Protein AF-A0A356KVE9-F1 (afdb_monomer_lite)

Foldseek 3Di:
DKAFWPLCLLVVLCVVVVHDLVRLCVLLVHDSVQNVCLNVRHIDHLSSLCSSCVSSVHHSCSGGDDPPQLPAFDVPCLVVLVVQLVLLQLLALCCLQAPPDSPTLVLQDFFWWKDFPPDPDTDGLVPQCADPPPRFGHFAAEAEAFLQCLSSSLSVVSNVQSVDSRAAHEQEDEPQPFPLPDLELLSSCVPPDPVCSVVVLVCQQVQRYAYRYEELVLHAPVRSVSVLSSSQVSVVRGSHHYYYYYYPPQDDHRPPYTYMYTFFADPVSLVVNLCSLQVVVVHHSPPPDQDPQLVVLCSRVVLSVLVSLCVVLPVPPVPPDDQNFNLSSLVSSQLCLQQLVSYDPPPDGDDPCSVLLLLLLLQLLQVCLVVSHQFAALVVSQVVCVVPPVSLVVQCVPVQCVVGVSSVQVCCSVRRSQWQQSSDPPHTIGGSGNLNSLSSPLVNVLVDDPVVLVVVQVVCDDNCNSVSNPSSSVSNVSVD

Sequence (480 aa):
MSVLPDGERVRSLREERGWTQDGLAGRAVIDVQTLRRIERGGRVRRRSLLRVAQALGLELEALQRSEAPPPSAAPGAGRLRQALAAECAETNLLGGIFLNEDLPLRRFAVERSLEVSMGLETLDPRELLRDSRDARPGRWVVVGDAGAGKTTLLRSLALRLAAEPSAPCPVYLRLLELPPDDPRPEVLLSVVPSEERELVARLAEEGRVVFLLDGLDEVPATERAKLRSLLKVTAARWPSPLLVTSRPFGLRRPGGFELARLLPLDDGQIGEFLERWFSQRGQGPSGAELTPELLESARTPLLLVIVALLIERGAHDPYSERPHTRAQLYAQGLDVLLAGLHRPEGAPKIESDVECALDALAKAAYQLTSAQTLSIGARQLAARLRADEELWKRLSQVERWAAGPEAFLDEIAELSGVLAPHDGRGTQVRFWHRSFQELLTARELARRPHAELLAEAETLSRDGARAHWVEPYALLAGEL

Structure (mmCIF, N/CA/C/O backbone):
data_AF-A0A356KVE9-F1
#
_entry.id   AF-A0A356KVE9-F1
#
loop_
_atom_site.group_PDB
_atom_site.id
_atom_site.type_symbol
_atom_site.label_atom_id
_atom_site.label_alt_id
_atom_site.label_comp_id
_atom_site.label_asym_id
_atom_site.label_entity_id
_atom_site.label_seq_id
_atom_site.pdbx_PDB_ins_code
_atom_site.Cartn_x
_atom_site.Cartn_y
_atom_site.Cartn_z
_atom_site.occupancy
_atom_site.B_iso_or_equiv
_atom_site.auth_seq_id
_atom_site.auth_comp_id
_atom_site.auth_asym_id
_atom_site.auth_atom_id
_atom_site.pdbx_PDB_model_num
ATOM 1 N N . MET A 1 1 ? -18.565 24.971 15.344 1.00 55.09 1 MET A N 1
ATOM 2 C CA . MET A 1 1 ? -18.250 23.673 15.980 1.00 55.09 1 MET A CA 1
ATOM 3 C C . MET A 1 1 ? -19.412 23.221 16.865 1.00 55.09 1 MET A C 1
ATOM 5 O O . MET A 1 1 ? -19.872 23.991 17.714 1.00 55.09 1 MET A O 1
ATOM 9 N N . SER A 1 2 ? -19.939 22.022 16.621 1.00 70.88 2 SER A N 1
ATOM 10 C CA . SER A 1 2 ? -20.904 21.336 17.495 1.00 70.88 2 SER A CA 1
ATOM 11 C C . SER A 1 2 ? -20.184 20.589 18.621 1.00 70.88 2 SER A C 1
ATOM 13 O O . SER A 1 2 ? -19.048 20.175 18.433 1.00 70.88 2 SER A O 1
ATOM 15 N N . VAL A 1 3 ? -20.833 20.412 19.769 1.00 78.50 3 VAL A N 1
ATOM 16 C CA . VAL A 1 3 ? -20.305 19.722 20.958 1.00 78.50 3 VAL A CA 1
ATOM 17 C C . VAL A 1 3 ? -21.338 18.737 21.510 1.00 78.50 3 VAL A C 1
ATOM 19 O O . VAL A 1 3 ? -22.541 18.913 21.288 1.00 78.50 3 VAL A O 1
ATOM 22 N N . LEU A 1 4 ? -20.864 17.717 22.227 1.00 82.25 4 LEU A N 1
ATOM 23 C CA . LEU A 1 4 ? -21.682 16.734 22.940 1.00 82.25 4 LEU A CA 1
ATOM 24 C C . LEU A 1 4 ? -21.789 17.122 24.427 1.00 82.25 4 LEU A C 1
ATOM 26 O O . LEU A 1 4 ? -20.773 17.142 25.125 1.00 82.25 4 LEU A O 1
ATOM 30 N N . PRO A 1 5 ? -22.989 17.464 24.919 1.00 87.00 5 PRO A N 1
ATOM 31 C CA . PRO A 1 5 ? -23.192 17.792 26.322 1.00 87.00 5 PRO A CA 1
ATOM 32 C C . PRO A 1 5 ? -23.314 16.539 27.194 1.00 87.00 5 PRO A C 1
ATOM 34 O O . PRO A 1 5 ? -23.831 15.508 26.755 1.00 87.00 5 PRO A O 1
ATOM 37 N N . ASP A 1 6 ? -22.913 16.655 28.457 1.00 86.25 6 ASP A N 1
ATOM 38 C CA . ASP A 1 6 ? -23.297 15.711 29.503 1.00 86.25 6 ASP A CA 1
ATOM 39 C C . ASP A 1 6 ? -24.741 16.002 29.941 1.00 86.25 6 ASP A C 1
ATOM 41 O O . ASP A 1 6 ? -25.016 16.803 30.838 1.00 86.25 6 ASP A O 1
ATOM 45 N N . GLY A 1 7 ? -25.689 15.397 29.222 1.00 86.06 7 GLY A N 1
ATOM 46 C CA . GLY A 1 7 ? -27.115 15.653 29.414 1.00 86.06 7 GLY A CA 1
ATOM 47 C C . GLY A 1 7 ? -27.646 15.250 30.791 1.00 86.06 7 GLY A C 1
ATOM 48 O O . GLY A 1 7 ? -28.547 15.918 31.301 1.00 86.06 7 GLY A O 1
ATOM 49 N N . GLU A 1 8 ? -27.077 14.211 31.409 1.00 81.56 8 GLU A N 1
ATOM 50 C CA . GLU A 1 8 ? -27.442 13.800 32.768 1.00 81.56 8 GLU A CA 1
ATOM 51 C C . GLU A 1 8 ? -26.936 14.813 33.788 1.00 81.56 8 GLU A C 1
ATOM 53 O O . GLU A 1 8 ? -27.704 15.254 34.641 1.00 81.56 8 GLU A O 1
ATOM 58 N N . ARG A 1 9 ? -25.690 15.283 33.643 1.00 86.88 9 ARG A N 1
ATOM 59 C CA . ARG A 1 9 ? -25.131 16.299 34.540 1.00 86.88 9 ARG A CA 1
ATOM 60 C C . ARG A 1 9 ? -25.914 17.609 34.496 1.00 86.88 9 ARG A C 1
ATOM 62 O O . ARG A 1 9 ? -26.209 18.175 35.549 1.00 86.88 9 ARG A O 1
ATOM 69 N N . VAL A 1 10 ? -26.293 18.071 33.301 1.00 90.25 10 VAL A N 1
ATOM 70 C CA . VAL A 1 10 ? -27.136 19.269 33.125 1.00 90.25 10 VAL A CA 1
ATOM 71 C C . VAL A 1 10 ? -28.498 19.086 33.799 1.00 90.25 10 VAL A C 1
ATOM 73 O O . VAL A 1 10 ? -28.965 20.000 34.482 1.00 90.25 10 VAL A O 1
ATOM 76 N N . ARG A 1 11 ? -29.120 17.909 33.648 1.00 89.50 11 ARG A N 1
ATOM 77 C CA . ARG A 1 11 ? -30.414 17.594 34.264 1.00 89.50 11 ARG A CA 1
ATOM 78 C C . ARG A 1 11 ? -30.330 17.607 35.791 1.00 89.50 11 ARG A C 1
ATOM 80 O O . ARG A 1 11 ? -31.120 18.311 36.417 1.00 89.50 11 ARG A O 1
ATOM 87 N N . SER A 1 12 ? -29.348 16.921 36.373 1.00 88.94 12 SER A N 1
ATOM 88 C CA . SER A 1 12 ? -29.172 16.861 37.828 1.00 88.94 12 SER A CA 1
ATOM 89 C C . SER A 1 12 ? -28.930 18.246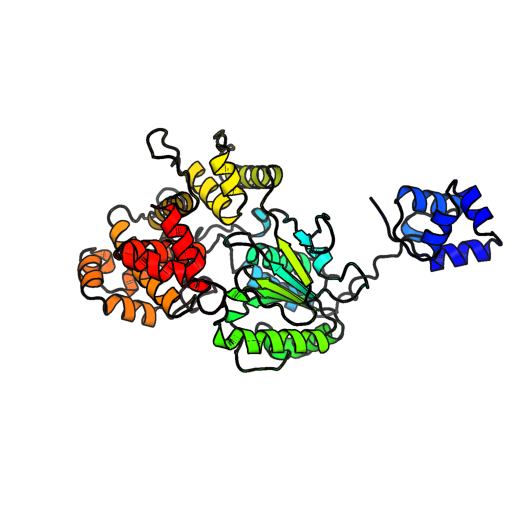 38.431 1.00 88.94 12 SER A C 1
ATOM 91 O O . SER A 1 12 ? -29.601 18.629 39.381 1.00 88.94 12 SER A O 1
ATOM 93 N N . LEU A 1 13 ? -28.056 19.059 37.828 1.00 90.88 13 LEU A N 1
ATOM 94 C CA . LEU A 1 13 ? -27.755 20.415 38.312 1.00 90.88 13 LEU A CA 1
ATOM 95 C C . LEU A 1 13 ? -28.945 21.377 38.220 1.00 90.88 13 LEU A C 1
ATOM 97 O O . LEU A 1 13 ? -29.051 22.315 39.019 1.00 90.88 13 LEU A O 1
ATOM 101 N N . ARG A 1 14 ? -29.816 21.176 37.226 1.00 94.50 14 ARG A N 1
ATOM 102 C CA . ARG A 1 14 ? -31.072 21.914 37.086 1.00 94.50 14 ARG A CA 1
ATOM 103 C C . ARG A 1 14 ? -32.049 21.526 38.198 1.00 94.50 14 ARG A C 1
ATOM 105 O O . ARG A 1 14 ? -32.673 22.405 38.791 1.00 94.50 14 ARG A O 1
ATOM 112 N N . GLU A 1 15 ? -32.180 20.231 38.464 1.00 91.19 15 GLU A N 1
ATOM 113 C CA . GLU A 1 15 ? -33.098 19.676 39.464 1.00 91.19 15 GLU A CA 1
ATOM 114 C C . GLU A 1 15 ? -32.658 20.008 40.894 1.00 91.19 15 GLU A C 1
ATOM 116 O O . GLU A 1 15 ? -33.487 20.447 41.686 1.00 91.19 15 GLU A O 1
ATOM 121 N N . GLU A 1 16 ? -31.356 19.955 41.189 1.00 90.69 16 GLU A N 1
ATOM 122 C CA . GLU A 1 16 ? -30.760 20.412 42.457 1.00 90.69 16 GLU A CA 1
ATOM 123 C C . GLU A 1 16 ? -31.068 21.889 42.757 1.00 90.69 16 GLU A C 1
ATOM 125 O O . GLU A 1 16 ? -31.222 22.279 43.912 1.00 90.69 16 GLU A O 1
ATOM 130 N N . ARG A 1 17 ? -31.192 22.722 41.715 1.00 90.75 17 ARG A N 1
ATOM 131 C CA . ARG A 1 17 ? -31.551 24.147 41.831 1.00 90.75 17 ARG A CA 1
ATOM 132 C C . ARG A 1 17 ? -33.065 24.399 41.799 1.00 90.75 17 ARG A C 1
ATOM 134 O O . ARG A 1 17 ? -33.484 25.555 41.846 1.00 90.75 17 ARG A O 1
ATOM 141 N N . GLY A 1 18 ? -33.886 23.352 41.688 1.00 90.12 18 GLY A N 1
ATOM 142 C CA . GLY A 1 18 ? -35.346 23.454 41.612 1.00 90.12 18 GLY A CA 1
ATOM 143 C C . GLY A 1 18 ? -35.860 24.131 40.336 1.00 90.12 18 GLY A C 1
ATOM 144 O O . GLY A 1 18 ? -36.938 24.724 40.337 1.00 90.12 18 GLY A O 1
ATOM 145 N N . TRP A 1 19 ? -35.089 24.114 39.245 1.00 94.62 19 TRP A N 1
ATOM 146 C CA . TRP A 1 19 ? -35.456 24.797 38.002 1.00 94.62 19 TRP A CA 1
ATOM 147 C C . TRP A 1 19 ? -36.216 23.870 37.044 1.00 94.62 19 TRP A C 1
ATOM 149 O O . TRP A 1 19 ? -35.856 22.710 36.837 1.00 94.62 19 TRP A O 1
ATOM 159 N N . THR A 1 20 ? -37.253 24.394 36.390 1.00 93.81 20 THR A N 1
ATOM 160 C CA . THR A 1 20 ? -37.911 23.710 35.264 1.00 93.81 20 THR A CA 1
ATOM 161 C C . THR A 1 20 ? -37.055 23.812 33.999 1.00 93.81 20 THR A C 1
ATOM 163 O O . THR A 1 20 ? -36.161 24.660 33.915 1.00 93.81 20 THR A O 1
ATOM 166 N N . GLN A 1 21 ? -37.315 22.968 32.992 1.00 91.31 21 GLN A N 1
ATOM 167 C CA . GLN A 1 21 ? -36.630 23.069 31.694 1.00 91.31 21 GLN A CA 1
ATOM 168 C C . GLN A 1 21 ? -36.814 24.465 31.076 1.00 91.31 21 GLN A C 1
ATOM 170 O O . GLN A 1 21 ? -35.835 25.103 30.702 1.00 91.31 21 GLN A O 1
ATOM 175 N N . ASP A 1 22 ? -38.036 24.998 31.061 1.00 89.38 22 ASP A N 1
ATOM 176 C CA . ASP A 1 22 ? -38.297 26.375 30.621 1.00 89.38 22 ASP A CA 1
ATOM 177 C C . ASP A 1 22 ? -37.536 27.411 31.465 1.00 89.38 22 ASP A C 1
ATOM 179 O O . ASP A 1 22 ? -36.996 28.383 30.939 1.00 89.38 22 ASP A O 1
ATOM 183 N N . GLY A 1 23 ? -37.406 27.167 32.772 1.00 89.94 23 GLY A N 1
ATOM 184 C CA . GLY A 1 23 ? -36.669 28.028 33.691 1.00 89.94 23 GLY A CA 1
ATOM 185 C C . GLY A 1 23 ? -35.164 28.098 33.414 1.00 89.94 23 GLY A C 1
ATOM 186 O O . GLY A 1 23 ? -34.584 29.182 33.499 1.00 89.94 23 GLY A O 1
ATOM 187 N N . LEU A 1 24 ? -34.512 26.979 33.088 1.00 92.88 24 LEU A N 1
ATOM 188 C CA . LEU A 1 24 ? -33.094 26.977 32.705 1.00 92.88 24 LEU A CA 1
ATOM 189 C C . LEU A 1 24 ? -32.903 27.503 31.274 1.00 92.88 24 LEU A C 1
ATOM 191 O O . LEU A 1 24 ? -31.971 28.266 31.028 1.00 92.88 24 LEU A O 1
ATOM 195 N N . ALA A 1 25 ? -33.803 27.162 30.349 1.00 93.56 25 ALA A N 1
ATOM 196 C CA . ALA A 1 25 ? -33.759 27.646 28.970 1.00 93.56 25 ALA A CA 1
ATOM 197 C C . ALA A 1 25 ? -33.873 29.180 28.903 1.00 93.56 25 ALA A C 1
ATOM 199 O O . ALA A 1 25 ? -33.077 29.827 28.221 1.00 93.56 25 ALA A O 1
ATOM 200 N N . GLY A 1 26 ? -34.782 29.765 29.694 1.00 88.81 26 GLY A N 1
ATOM 201 C CA . GLY A 1 26 ? -34.932 31.214 29.830 1.00 88.81 26 GLY A CA 1
ATOM 202 C C . GLY A 1 26 ? -33.682 31.897 30.393 1.00 88.81 26 GLY A C 1
ATOM 203 O O . GLY A 1 26 ? -33.220 32.885 29.827 1.00 88.81 26 GLY A O 1
ATOM 204 N N . ARG A 1 27 ? -33.072 31.338 31.450 1.00 92.06 27 ARG A N 1
ATOM 205 C CA . ARG A 1 27 ? -31.826 31.865 32.050 1.00 92.06 27 ARG A CA 1
ATOM 206 C C . ARG A 1 27 ? -30.627 31.779 31.106 1.00 92.06 27 ARG A C 1
ATOM 208 O O . ARG A 1 27 ? -29.792 32.674 31.092 1.00 92.06 27 ARG A O 1
ATOM 215 N N . ALA A 1 28 ? -30.556 30.719 30.306 1.00 91.00 28 ALA A N 1
ATOM 216 C CA . ALA A 1 28 ? -29.509 30.519 29.311 1.00 91.00 28 ALA A CA 1
ATOM 217 C C . ALA A 1 28 ? -29.797 31.229 27.974 1.00 91.00 28 ALA A C 1
ATOM 219 O O . ALA A 1 28 ? -28.973 31.165 27.064 1.00 91.00 28 ALA A O 1
ATOM 220 N N . VAL A 1 29 ? -30.941 31.905 27.812 1.00 93.06 29 VAL A N 1
ATOM 221 C CA . VAL A 1 29 ? -31.344 32.557 26.551 1.00 93.06 29 VAL A CA 1
ATOM 222 C C . VAL A 1 29 ? -31.207 31.588 25.363 1.00 93.06 29 VAL A C 1
ATOM 224 O O . VAL A 1 29 ? -30.533 31.850 24.355 1.00 93.06 29 VAL A O 1
ATOM 227 N N . ILE A 1 30 ? -31.798 30.405 25.528 1.00 92.25 30 ILE A N 1
ATOM 228 C CA . ILE A 1 30 ? -31.912 29.372 24.498 1.00 92.25 30 ILE A CA 1
ATOM 229 C C . ILE A 1 30 ? -33.349 28.863 24.426 1.00 92.25 30 ILE A C 1
ATOM 231 O O . ILE A 1 30 ? -34.116 28.965 25.376 1.00 92.25 30 ILE A O 1
ATOM 235 N N . ASP A 1 31 ? -33.697 28.279 23.287 1.00 90.00 31 ASP A N 1
ATOM 236 C CA . ASP A 1 31 ? -34.986 27.625 23.109 1.00 90.00 31 ASP A CA 1
ATOM 237 C C . ASP A 1 31 ? -35.102 26.343 23.966 1.00 90.00 31 ASP A C 1
ATOM 239 O O . ASP A 1 31 ? -34.132 25.591 24.125 1.00 90.00 31 ASP A O 1
ATOM 243 N N . VAL A 1 32 ? -36.300 26.056 24.492 1.00 90.50 32 VAL A N 1
ATOM 244 C CA . VAL A 1 32 ? -36.523 24.907 25.388 1.00 90.50 32 VAL A CA 1
ATOM 245 C C . VAL A 1 32 ? -36.313 23.562 24.683 1.00 90.50 32 VAL A C 1
ATOM 247 O O . VAL A 1 32 ? -35.869 22.601 25.313 1.00 90.50 32 VAL A O 1
ATOM 250 N N . GLN A 1 33 ? -36.530 23.469 23.363 1.00 81.88 33 GLN A N 1
ATOM 251 C CA . GLN A 1 33 ? -36.205 22.257 22.597 1.00 81.88 33 GLN A CA 1
ATOM 252 C C . GLN A 1 33 ? -34.693 22.062 22.490 1.00 81.88 33 GLN A C 1
ATOM 254 O O . GLN A 1 33 ? -34.215 20.925 22.487 1.00 81.88 33 GLN A O 1
ATOM 259 N N . THR A 1 34 ? -33.930 23.159 22.456 1.00 82.56 34 THR A N 1
ATOM 260 C CA . THR A 1 34 ? -32.466 23.109 22.538 1.00 82.56 34 THR A CA 1
ATOM 261 C C . THR A 1 34 ? -32.031 22.573 23.898 1.00 82.56 34 THR A C 1
ATOM 263 O O . THR A 1 34 ? -31.197 21.672 23.934 1.00 82.56 34 THR A O 1
ATOM 266 N N . LEU A 1 35 ? -32.641 23.017 25.003 1.00 92.88 35 LEU A N 1
ATOM 267 C CA . LEU A 1 35 ? -32.343 22.462 26.327 1.00 92.88 35 LEU A CA 1
ATOM 268 C C . LEU A 1 35 ? -32.744 20.982 26.446 1.00 92.88 35 LEU A C 1
ATOM 270 O O . LEU A 1 35 ? -31.953 20.169 26.914 1.00 92.88 35 LEU A O 1
ATOM 274 N N . ARG A 1 36 ? -33.917 20.586 25.942 1.00 90.00 36 ARG A N 1
ATOM 275 C CA . ARG A 1 36 ? -34.331 19.170 25.892 1.00 90.00 36 ARG A CA 1
ATOM 276 C C . ARG A 1 36 ? -33.386 18.309 25.065 1.00 90.00 36 ARG A C 1
ATOM 278 O O . ARG A 1 36 ? -33.273 17.112 25.313 1.00 90.00 36 ARG A O 1
ATOM 285 N N . ARG A 1 37 ? -32.764 18.873 24.028 1.00 80.25 37 ARG A N 1
ATOM 286 C CA . ARG A 1 37 ? -31.734 18.192 23.233 1.00 80.25 37 ARG A CA 1
ATOM 287 C C . ARG A 1 37 ? -30.436 18.056 24.032 1.00 80.25 37 ARG A C 1
ATOM 289 O O . ARG A 1 37 ? -29.846 16.982 24.000 1.00 80.25 37 ARG A O 1
ATOM 296 N N . ILE A 1 38 ? -30.052 19.089 24.786 1.00 89.44 38 ILE A N 1
ATOM 297 C CA . ILE A 1 38 ? -28.897 19.072 25.698 1.00 89.44 38 ILE A CA 1
ATOM 298 C C . ILE A 1 38 ? -29.072 17.998 26.777 1.00 89.44 38 ILE A C 1
ATOM 300 O O . ILE A 1 38 ? -28.216 17.133 26.904 1.00 89.44 38 ILE A O 1
ATOM 304 N N . GLU A 1 39 ? -30.207 17.972 27.480 1.00 89.94 39 GLU A N 1
ATOM 305 C CA . GLU A 1 39 ? -30.491 16.986 28.541 1.00 89.94 39 GLU A CA 1
ATOM 306 C C . GLU A 1 39 ? -30.664 15.547 28.035 1.00 89.94 39 GLU A C 1
ATOM 308 O O . GLU A 1 39 ? -30.692 14.609 28.830 1.00 89.94 39 GLU A O 1
ATOM 313 N N . ARG A 1 40 ? -30.807 15.355 26.719 1.00 81.25 40 ARG A N 1
ATOM 314 C CA . ARG A 1 40 ? -30.789 14.042 26.055 1.00 81.25 40 ARG A CA 1
ATOM 315 C C . ARG A 1 40 ? -29.402 13.658 25.527 1.00 81.25 40 ARG A C 1
ATOM 317 O O . ARG A 1 40 ? -29.272 12.613 24.901 1.00 81.25 40 ARG A O 1
ATOM 324 N N . GLY A 1 41 ? -28.382 14.496 25.734 1.00 80.31 41 GLY A N 1
ATOM 325 C CA . GLY A 1 41 ? -27.022 14.263 25.241 1.00 80.31 41 GLY A CA 1
ATOM 326 C C . GLY A 1 41 ? -26.858 14.458 23.729 1.00 80.31 41 GLY A C 1
ATOM 327 O O . GLY A 1 41 ? -25.886 13.984 23.150 1.00 80.31 41 GLY A O 1
ATOM 328 N N . GLY A 1 42 ? -27.802 15.127 23.060 1.00 75.19 42 GLY A N 1
ATOM 329 C CA . GLY A 1 42 ? -27.734 15.373 21.618 1.00 75.19 42 GLY A CA 1
ATOM 330 C C . GLY A 1 42 ? -26.717 16.459 21.254 1.00 75.19 42 GLY A C 1
ATOM 331 O O . GLY A 1 42 ? -26.527 17.416 22.006 1.00 75.19 42 GLY A O 1
ATOM 332 N N . ARG A 1 43 ? -26.099 16.356 20.065 1.00 78.50 43 ARG A N 1
ATOM 333 C CA . ARG A 1 43 ? -25.165 17.376 19.552 1.00 78.50 43 ARG A CA 1
ATOM 334 C C . ARG A 1 43 ? -25.835 18.753 19.490 1.00 78.50 43 ARG A C 1
ATOM 336 O O . ARG A 1 43 ? -26.924 18.915 18.932 1.00 78.50 43 ARG A O 1
ATOM 343 N N . VAL A 1 44 ? -25.153 19.765 20.022 1.00 85.94 44 VAL A N 1
ATOM 344 C CA . VAL A 1 44 ? -25.590 21.170 19.987 1.00 85.94 44 VAL A CA 1
ATOM 345 C C . VAL A 1 44 ? -24.449 22.095 19.591 1.00 85.94 44 VAL A C 1
ATOM 347 O O . VAL A 1 44 ? -23.281 21.726 19.635 1.00 85.94 44 VAL A O 1
ATOM 350 N N . ARG A 1 45 ? -24.759 23.332 19.193 1.00 83.94 45 ARG A N 1
ATOM 351 C CA . ARG A 1 45 ? -23.722 24.339 18.927 1.00 83.94 45 ARG A CA 1
ATOM 352 C C . ARG A 1 45 ? -22.969 24.649 20.227 1.00 83.94 45 ARG A C 1
ATOM 354 O O . ARG A 1 45 ? -23.614 24.873 21.248 1.00 83.94 45 ARG A O 1
ATOM 361 N N . ARG A 1 46 ? -21.631 24.757 20.182 1.00 84.12 46 ARG A N 1
ATOM 362 C CA . ARG A 1 46 ? -20.789 25.101 21.354 1.00 84.12 46 ARG A CA 1
ATOM 363 C C . ARG A 1 46 ? -21.309 26.320 22.121 1.00 84.12 46 ARG A C 1
ATOM 365 O O . ARG A 1 46 ? -21.386 26.301 23.342 1.00 84.12 46 ARG A O 1
ATOM 372 N N . ARG A 1 47 ? -21.758 27.343 21.388 1.00 85.31 47 ARG A N 1
ATOM 373 C CA . ARG A 1 47 ? -22.347 28.570 21.945 1.00 85.31 47 ARG A CA 1
ATOM 374 C C . ARG A 1 47 ? -23.611 28.317 22.776 1.00 85.31 47 ARG A C 1
ATOM 376 O O . ARG A 1 47 ? -23.830 29.016 23.755 1.00 85.31 47 ARG A O 1
ATOM 383 N N . SER A 1 48 ? -24.435 27.340 22.398 1.00 86.50 48 SER A N 1
ATOM 384 C CA . SER A 1 48 ? -25.651 26.981 23.137 1.00 86.50 48 SER A CA 1
ATOM 385 C C . SER A 1 48 ? -25.317 26.292 24.459 1.00 86.50 48 SER A C 1
ATOM 387 O O . SER A 1 48 ? -25.929 26.614 25.468 1.00 86.50 48 SER A O 1
ATOM 389 N N . LEU A 1 49 ? -24.319 25.402 24.471 1.00 91.06 49 LEU A N 1
ATOM 390 C CA . LEU A 1 49 ? -23.872 24.741 25.701 1.00 91.06 49 LEU A CA 1
ATOM 391 C C . LEU A 1 49 ? -23.148 25.710 26.646 1.00 91.06 49 LEU A C 1
ATOM 393 O O . LEU A 1 49 ? -23.390 25.679 27.846 1.00 91.06 49 LEU A O 1
ATOM 397 N N . LEU A 1 50 ? -22.345 26.632 26.103 1.00 89.19 50 LEU A N 1
ATOM 398 C CA . LEU A 1 50 ? -21.671 27.677 26.881 1.00 89.19 50 LEU A CA 1
ATOM 399 C C . LEU A 1 50 ? -22.664 28.559 27.642 1.00 89.19 50 LEU A C 1
ATOM 401 O O . LEU A 1 50 ? -22.445 28.878 28.803 1.00 89.19 50 LEU A O 1
ATOM 405 N N . ARG A 1 51 ? -23.787 28.915 27.013 1.00 90.88 51 ARG A N 1
ATOM 406 C CA . ARG A 1 51 ? -24.845 29.684 27.678 1.00 90.88 51 ARG A CA 1
ATOM 407 C C . ARG A 1 51 ? -25.505 28.918 28.823 1.00 90.88 51 ARG A C 1
ATOM 409 O O . ARG A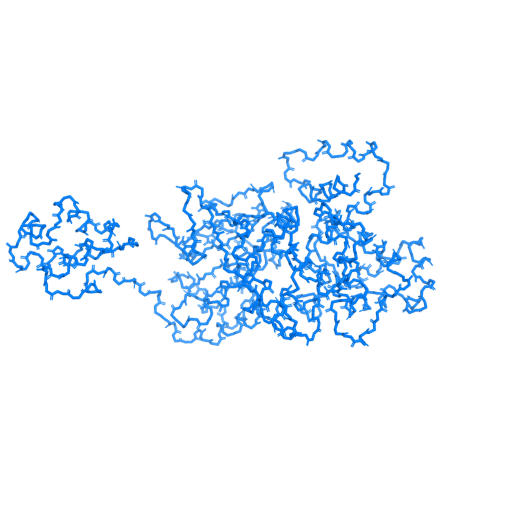 1 51 ? -25.837 29.515 29.841 1.00 90.88 51 ARG A O 1
ATOM 416 N N . VAL A 1 52 ? -25.682 27.605 28.670 1.00 92.62 52 VAL A N 1
ATOM 417 C CA . VAL A 1 52 ? -26.196 26.745 29.748 1.00 92.62 52 VAL A CA 1
ATOM 418 C C . VAL A 1 52 ? -25.179 26.634 30.886 1.00 92.62 52 VAL A C 1
ATOM 420 O O . VAL A 1 52 ? -25.573 26.724 32.044 1.00 92.62 52 VAL A O 1
ATOM 423 N N . ALA A 1 53 ? -23.885 26.529 30.572 1.00 91.81 53 ALA A N 1
ATOM 424 C CA . ALA A 1 53 ? -22.803 26.547 31.559 1.00 91.81 53 ALA A CA 1
ATOM 425 C C . ALA A 1 53 ? -22.781 27.850 32.364 1.00 91.81 53 ALA A C 1
ATOM 427 O O . ALA A 1 53 ? -22.859 27.817 33.590 1.00 91.81 53 ALA A O 1
ATOM 428 N N . GLN A 1 54 ? -22.839 28.993 31.677 1.00 91.12 54 GLN A N 1
ATOM 429 C CA . GLN A 1 54 ? -22.932 30.312 32.304 1.00 91.12 54 GLN A CA 1
ATOM 430 C C . GLN A 1 54 ? -24.173 30.447 33.197 1.00 91.12 54 GLN A C 1
ATOM 432 O O . GLN A 1 54 ? -24.064 30.916 34.326 1.00 91.12 54 GLN A O 1
ATOM 437 N N . ALA A 1 55 ? -25.341 29.985 32.737 1.00 91.06 55 ALA A N 1
ATOM 438 C CA . ALA A 1 55 ? -26.573 30.021 33.528 1.00 91.06 55 ALA A CA 1
ATOM 439 C C . ALA A 1 55 ? -26.517 29.134 34.786 1.00 91.06 55 ALA A C 1
ATOM 441 O O . ALA A 1 55 ? -27.205 29.415 35.767 1.00 91.06 55 ALA A O 1
ATOM 442 N N . LEU A 1 56 ? -25.707 28.073 34.767 1.00 89.75 56 LEU A N 1
ATOM 443 C CA . LEU A 1 56 ? -25.483 27.177 35.904 1.00 89.75 56 LEU A CA 1
ATOM 444 C C . LEU A 1 56 ? -24.299 27.607 36.789 1.00 89.75 56 LEU A C 1
ATOM 446 O O . LEU A 1 56 ? -24.103 27.008 37.850 1.00 89.75 56 LEU A O 1
ATOM 450 N N . GLY A 1 57 ? -23.555 28.648 36.398 1.00 87.75 57 GLY A N 1
ATOM 451 C CA . GLY A 1 57 ? -22.363 29.123 37.104 1.00 87.75 57 GLY A CA 1
ATOM 452 C C . GLY A 1 57 ? -21.176 28.166 36.985 1.00 87.75 57 GLY A C 1
ATOM 453 O O . GLY A 1 57 ? -20.442 27.982 37.951 1.00 87.75 57 GLY A O 1
ATOM 454 N N . LEU A 1 58 ? -21.035 27.504 35.837 1.00 90.50 58 LEU A N 1
ATOM 455 C CA . LEU A 1 58 ? -20.000 26.511 35.566 1.00 90.50 58 LEU A CA 1
ATOM 456 C C . LEU A 1 58 ? -19.191 26.889 34.327 1.00 90.50 58 LEU A C 1
ATOM 458 O O . LEU A 1 58 ? -19.698 27.534 33.407 1.00 90.50 58 LEU A O 1
ATOM 462 N N . GLU A 1 59 ? -17.953 26.409 34.286 1.00 85.06 59 GLU A N 1
ATOM 463 C CA . GLU A 1 59 ? -17.148 26.393 33.067 1.00 85.06 59 GLU A CA 1
ATOM 464 C C . GLU A 1 59 ? -17.727 25.401 32.046 1.00 85.06 59 GLU A C 1
ATOM 466 O O . GLU A 1 59 ? -18.400 24.425 32.401 1.00 85.06 59 GLU A O 1
ATOM 471 N N . LEU A 1 60 ? -17.487 25.653 30.756 1.00 82.62 60 LEU A N 1
ATOM 472 C CA . LEU A 1 60 ? -18.051 24.857 29.659 1.00 82.62 60 LEU A CA 1
ATOM 473 C C . LEU A 1 60 ? -17.656 23.377 29.764 1.00 82.62 60 LEU A C 1
ATOM 475 O O . LEU A 1 60 ? -18.481 22.497 29.516 1.00 82.62 60 LEU A O 1
ATOM 479 N N . GLU A 1 61 ? -16.413 23.121 30.154 1.00 80.25 61 GLU A N 1
ATOM 480 C CA . GLU A 1 61 ? -15.787 21.809 30.288 1.00 80.25 61 GLU A CA 1
ATOM 481 C C . GLU A 1 61 ? -16.521 20.930 31.311 1.00 80.25 61 GLU A C 1
ATOM 483 O O . GLU A 1 61 ? -16.565 19.714 31.158 1.00 80.25 61 GLU A O 1
ATOM 488 N N . ALA A 1 62 ? -17.167 21.533 32.316 1.00 79.00 62 ALA A N 1
ATOM 489 C CA . ALA A 1 62 ? -17.917 20.816 33.349 1.00 79.00 62 ALA A CA 1
ATOM 490 C C . ALA A 1 62 ? -19.273 20.267 32.864 1.00 79.00 62 ALA A C 1
ATOM 492 O O . ALA A 1 62 ? -19.871 19.427 33.537 1.00 79.00 62 ALA A O 1
ATOM 493 N N . LEU A 1 63 ? -19.781 20.768 31.731 1.00 82.94 63 LEU A N 1
ATOM 494 C CA . LEU A 1 63 ? -21.044 20.342 31.109 1.00 82.94 63 LEU A CA 1
ATOM 495 C C . LEU A 1 63 ? -20.849 19.699 29.737 1.00 82.94 63 LEU A C 1
ATOM 497 O O . LEU A 1 63 ? -21.809 19.227 29.119 1.00 82.94 63 LEU A O 1
ATOM 501 N N . GLN A 1 64 ? -19.621 19.698 29.232 1.00 78.81 64 GLN A N 1
ATOM 502 C CA . GLN A 1 64 ? -19.246 18.828 28.138 1.00 78.81 64 GLN A CA 1
ATOM 503 C C . GLN A 1 64 ? -19.150 17.416 28.688 1.00 78.81 64 GLN A C 1
ATOM 505 O O . GLN A 1 64 ? -18.616 17.192 29.773 1.00 78.81 64 GLN A O 1
ATOM 510 N N . ARG A 1 65 ? -19.665 16.448 27.929 1.00 68.19 65 ARG A N 1
ATOM 511 C CA . ARG A 1 65 ? -19.306 15.064 28.199 1.00 68.19 65 ARG A CA 1
ATOM 512 C C . ARG A 1 65 ? -17.796 15.026 28.032 1.00 68.19 65 ARG A C 1
ATOM 514 O O . ARG A 1 65 ? -17.319 15.246 26.918 1.00 68.19 65 ARG A O 1
ATOM 521 N N . SER A 1 66 ? -17.071 14.822 29.133 1.00 45.19 66 SER A N 1
ATOM 522 C CA . SER A 1 66 ? -15.674 14.418 29.051 1.00 45.19 66 SER A CA 1
ATOM 523 C C . SER A 1 66 ? -15.650 13.301 28.020 1.00 45.19 66 SER A C 1
ATOM 525 O O . SER A 1 66 ? -16.459 12.367 28.115 1.00 45.19 66 SER A O 1
ATOM 527 N N . GLU A 1 67 ? -14.829 13.447 26.978 1.00 43.59 67 GLU A N 1
ATOM 528 C CA . GLU A 1 67 ? -14.452 12.304 26.165 1.00 43.59 67 GLU A CA 1
ATOM 529 C C . GLU A 1 67 ? -14.141 11.206 27.170 1.00 43.59 67 GLU A C 1
ATOM 531 O O . GLU A 1 67 ? -13.217 11.361 27.966 1.00 43.59 67 GLU A O 1
ATOM 536 N N . ALA A 1 68 ? -14.968 10.155 27.236 1.00 36.62 68 ALA A N 1
ATOM 537 C CA . ALA A 1 68 ? -14.605 9.006 28.042 1.00 36.62 68 ALA A CA 1
ATOM 538 C C . ALA A 1 68 ? -13.175 8.685 27.605 1.00 36.62 68 ALA A C 1
ATOM 540 O O . ALA A 1 68 ? -12.979 8.502 26.388 1.00 36.62 68 ALA A O 1
ATOM 541 N N . PRO A 1 69 ? -12.187 8.758 28.521 1.00 37.78 69 PRO A N 1
ATOM 542 C CA . PRO A 1 69 ? -10.806 8.631 28.121 1.00 37.78 69 PRO A CA 1
ATOM 543 C C . PRO A 1 69 ? -10.716 7.340 27.313 1.00 37.78 69 PRO A C 1
ATOM 545 O O . PRO A 1 69 ? -11.369 6.353 27.690 1.00 37.78 69 PRO A O 1
ATOM 548 N N . PRO A 1 70 ? -9.988 7.319 26.181 1.00 40.97 70 PRO A N 1
ATOM 549 C CA . PRO A 1 70 ? -9.619 6.042 25.597 1.00 40.97 70 PRO A CA 1
ATOM 550 C C . PRO A 1 70 ? -9.112 5.165 26.751 1.00 40.97 70 PRO A C 1
ATOM 552 O O . PRO A 1 70 ? -8.400 5.679 27.620 1.00 40.97 70 PRO A O 1
ATOM 555 N N . PRO A 1 71 ? -9.588 3.914 26.848 1.00 42.12 71 PRO A N 1
ATOM 556 C CA . PRO A 1 71 ? -9.438 3.085 28.038 1.00 42.12 71 PRO A CA 1
ATOM 557 C C . PRO A 1 71 ? -8.010 3.200 28.593 1.00 42.12 71 PRO A C 1
ATOM 559 O O . PRO A 1 71 ? -7.035 2.879 27.904 1.00 42.12 71 PRO A O 1
ATOM 562 N N . SER A 1 72 ? -7.923 3.768 29.803 1.00 39.72 72 SER A N 1
ATOM 563 C CA . SER A 1 72 ? -6.730 4.346 30.439 1.00 39.72 72 SER A CA 1
ATOM 564 C C . SER A 1 72 ? -5.463 3.540 30.190 1.00 39.72 72 SER A C 1
ATOM 566 O O . SER A 1 72 ? -5.472 2.353 30.502 1.00 39.72 72 SER A O 1
ATOM 568 N N . ALA A 1 73 ? -4.392 4.167 29.682 1.00 41.47 73 ALA A N 1
ATOM 569 C CA . ALA A 1 73 ? -3.059 3.593 29.431 1.00 41.47 73 ALA A CA 1
ATOM 570 C C . ALA A 1 73 ? -2.755 2.330 30.258 1.00 41.47 73 ALA A C 1
ATOM 572 O O . ALA A 1 73 ? -2.753 2.371 31.484 1.00 41.47 73 ALA A O 1
ATOM 573 N N . ALA A 1 74 ? -2.528 1.194 29.593 1.00 41.75 74 ALA A N 1
ATOM 574 C CA . ALA A 1 74 ? -2.136 -0.029 30.278 1.00 41.75 74 ALA A CA 1
ATOM 575 C C . ALA A 1 74 ? -0.719 0.200 30.817 1.00 41.75 74 ALA A C 1
ATOM 577 O O . ALA A 1 74 ? 0.180 0.466 30.007 1.00 41.75 74 ALA A O 1
ATOM 578 N N . PRO A 1 75 ? -0.480 0.109 32.136 1.00 43.34 75 PRO A N 1
ATOM 579 C CA . PRO A 1 75 ? 0.881 0.001 32.628 1.00 43.34 75 PRO A CA 1
ATOM 580 C C . PRO A 1 75 ? 1.496 -1.248 31.977 1.00 43.34 75 PRO A C 1
ATOM 582 O O . PRO A 1 75 ? 1.005 -2.353 32.180 1.00 43.34 75 PRO A O 1
ATOM 585 N N . GLY A 1 76 ? 2.507 -1.065 31.122 1.00 54.03 76 GLY A N 1
ATOM 586 C CA . GLY A 1 76 ? 3.217 -2.163 30.446 1.00 54.03 76 GLY A CA 1
ATOM 587 C C . GLY A 1 76 ? 3.195 -2.150 28.912 1.00 54.03 76 GLY A C 1
ATOM 588 O O . GLY A 1 76 ? 4.130 -2.662 28.312 1.00 54.03 76 GLY A O 1
ATOM 589 N N . ALA A 1 77 ? 2.230 -1.493 28.252 1.00 62.19 77 ALA A N 1
ATOM 590 C CA . ALA A 1 77 ? 2.147 -1.489 26.777 1.00 62.19 77 ALA A CA 1
ATOM 591 C C . ALA A 1 77 ? 3.080 -0.467 26.087 1.00 62.19 77 ALA A C 1
ATOM 593 O O . ALA A 1 77 ? 3.074 -0.338 24.865 1.00 62.19 77 ALA A O 1
ATOM 594 N N . GLY A 1 78 ? 3.865 0.299 26.853 1.00 68.25 78 GLY A N 1
ATOM 595 C CA . GLY A 1 78 ? 4.743 1.343 26.313 1.00 68.25 78 GLY A CA 1
ATOM 596 C C . GLY A 1 78 ? 5.837 0.800 25.390 1.00 68.25 78 GLY A C 1
ATOM 597 O O . GLY A 1 78 ? 6.048 1.361 24.319 1.00 68.25 78 GLY A O 1
ATOM 598 N N . ARG A 1 79 ? 6.484 -0.312 25.774 1.00 69.81 79 ARG A N 1
ATOM 599 C CA . ARG A 1 79 ? 7.516 -0.963 24.945 1.00 69.81 79 ARG A CA 1
ATOM 600 C C . ARG A 1 79 ? 6.917 -1.556 23.671 1.00 69.81 79 ARG A C 1
ATOM 602 O O . ARG A 1 79 ? 7.406 -1.246 22.594 1.00 69.81 79 ARG A O 1
ATOM 609 N N . LEU A 1 80 ? 5.806 -2.282 23.792 1.00 73.69 80 LEU A N 1
ATOM 610 C CA . LEU A 1 80 ? 5.029 -2.800 22.662 1.00 73.69 80 LEU A CA 1
ATOM 611 C C . LEU A 1 80 ? 4.665 -1.697 21.655 1.00 73.69 80 LEU A C 1
ATOM 613 O O . LEU A 1 80 ? 4.889 -1.847 20.460 1.00 73.69 80 LEU A O 1
ATOM 617 N N . ARG A 1 81 ? 4.132 -0.556 22.119 1.00 74.94 81 ARG A N 1
ATOM 618 C CA . ARG A 1 81 ? 3.798 0.572 21.230 1.00 74.94 81 ARG A CA 1
ATOM 619 C C . ARG A 1 81 ? 5.024 1.118 20.510 1.00 74.94 81 ARG A C 1
ATOM 621 O O . ARG A 1 81 ? 4.914 1.465 19.342 1.00 74.94 81 ARG A O 1
ATOM 628 N N . GLN A 1 82 ? 6.163 1.210 21.194 1.00 71.88 82 GLN A N 1
ATOM 629 C CA . GLN A 1 82 ? 7.414 1.650 20.577 1.00 71.88 82 GLN A CA 1
ATOM 630 C C . GLN A 1 82 ? 7.917 0.642 19.540 1.00 71.88 82 GLN A C 1
ATOM 632 O O . GLN A 1 82 ? 8.321 1.069 18.466 1.00 71.88 82 GLN A O 1
ATOM 637 N N . ALA A 1 83 ? 7.833 -0.66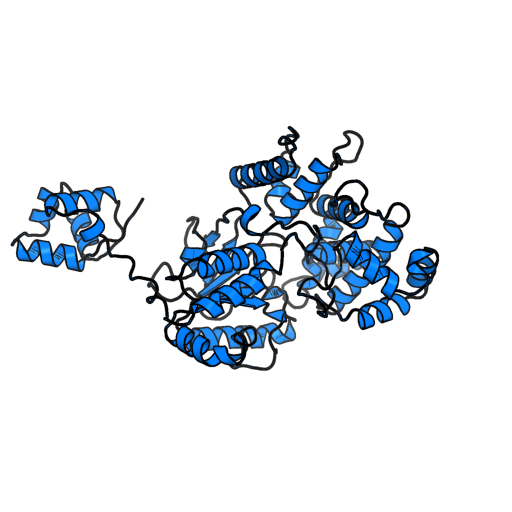2 19.817 1.00 72.31 83 ALA A N 1
ATOM 638 C CA . ALA A 1 83 ? 8.213 -1.716 18.877 1.00 72.31 83 ALA A CA 1
ATOM 639 C C . ALA A 1 83 ? 7.323 -1.706 17.621 1.00 72.31 83 ALA A C 1
ATOM 641 O O . ALA A 1 83 ? 7.831 -1.604 16.508 1.00 72.31 83 ALA A O 1
ATOM 642 N N . LEU A 1 84 ? 5.997 -1.682 17.799 1.00 69.94 84 LEU A N 1
ATOM 643 C CA . LEU A 1 84 ? 5.034 -1.601 16.693 1.00 69.94 84 LEU A CA 1
ATOM 644 C C . LEU A 1 84 ? 5.169 -0.291 15.897 1.00 69.94 84 LEU A C 1
ATOM 646 O O . LEU A 1 84 ? 5.004 -0.273 14.677 1.00 69.94 84 LEU A O 1
ATOM 650 N N . ALA A 1 85 ? 5.489 0.823 16.566 1.00 68.56 85 ALA A N 1
ATOM 651 C CA . ALA A 1 85 ? 5.769 2.091 15.896 1.00 68.56 85 ALA A CA 1
ATOM 652 C C . ALA A 1 85 ? 7.079 2.065 15.109 1.00 68.56 85 ALA A C 1
ATOM 654 O O . ALA A 1 85 ? 7.125 2.647 14.028 1.00 68.56 85 ALA A O 1
ATOM 655 N N . ALA A 1 86 ? 8.123 1.428 15.644 1.00 66.19 86 ALA A N 1
ATOM 656 C CA . ALA A 1 86 ? 9.405 1.282 14.971 1.00 66.19 86 ALA A CA 1
ATOM 657 C C . ALA A 1 86 ? 9.242 0.467 13.684 1.00 66.19 86 ALA A C 1
ATOM 659 O O . ALA A 1 86 ? 9.657 0.931 12.633 1.00 66.19 86 ALA A O 1
ATOM 660 N N . GLU A 1 87 ? 8.515 -0.649 13.723 1.00 66.00 87 GLU A N 1
ATOM 661 C CA . GLU A 1 87 ? 8.223 -1.465 12.536 1.00 66.00 87 GLU A CA 1
ATOM 662 C C . GLU A 1 87 ? 7.435 -0.684 11.461 1.00 66.00 87 GLU A C 1
ATOM 664 O O . GLU A 1 87 ? 7.770 -0.708 10.273 1.00 66.00 87 GLU A O 1
ATOM 669 N N . CYS A 1 88 ? 6.438 0.108 11.879 1.00 62.94 88 CYS A N 1
ATOM 670 C CA . CYS A 1 88 ? 5.702 1.010 10.983 1.00 62.94 88 CYS A CA 1
ATOM 671 C C . CYS A 1 88 ? 6.562 2.158 10.424 1.00 62.94 88 CYS A C 1
ATOM 673 O O . CYS A 1 88 ? 6.232 2.711 9.371 1.00 62.94 88 CYS A O 1
ATOM 675 N N . ALA A 1 89 ? 7.605 2.569 11.151 1.00 58.28 89 ALA A N 1
ATOM 676 C CA . ALA A 1 89 ? 8.522 3.635 10.759 1.00 58.28 89 ALA A CA 1
ATOM 677 C C . ALA A 1 89 ? 9.656 3.125 9.857 1.00 58.28 89 ALA A C 1
ATOM 679 O O . ALA A 1 89 ? 10.057 3.842 8.947 1.00 58.28 89 ALA A O 1
ATOM 680 N N . GLU A 1 90 ? 10.139 1.898 10.066 1.00 51.41 90 GLU A N 1
ATOM 681 C CA . GLU A 1 90 ? 11.197 1.270 9.267 1.00 51.41 90 GLU A CA 1
ATOM 682 C C . GLU A 1 90 ? 10.737 0.964 7.835 1.00 51.41 90 GLU A C 1
ATOM 684 O O . GLU A 1 90 ? 11.522 1.068 6.892 1.00 51.41 90 GLU A O 1
ATOM 689 N N . THR A 1 91 ? 9.442 0.702 7.624 1.00 49.97 91 THR A N 1
ATOM 690 C CA . THR A 1 91 ? 8.846 0.626 6.280 1.00 49.97 91 THR A CA 1
ATOM 691 C C . THR A 1 91 ? 8.575 2.029 5.717 1.00 49.97 91 THR A C 1
ATOM 693 O O . THR A 1 91 ? 7.436 2.472 5.516 1.00 49.97 91 THR A O 1
ATOM 696 N N . ASN A 1 92 ? 9.658 2.757 5.447 1.00 49.81 92 ASN A N 1
ATOM 697 C CA . ASN A 1 92 ? 9.632 4.094 4.870 1.00 49.81 92 ASN A CA 1
ATOM 698 C C . ASN A 1 92 ? 8.974 4.076 3.478 1.00 49.81 92 ASN A C 1
ATOM 700 O O . ASN A 1 92 ? 9.516 3.551 2.508 1.00 49.81 92 ASN A O 1
ATOM 704 N N . LEU A 1 93 ? 7.813 4.723 3.368 1.00 46.78 93 LEU A N 1
ATOM 705 C CA . LEU A 1 93 ? 7.043 4.867 2.122 1.00 46.78 93 LEU A CA 1
ATOM 706 C C . LEU A 1 93 ? 7.855 5.531 0.999 1.00 46.78 93 LEU A C 1
ATOM 708 O O . LEU A 1 93 ? 7.625 5.233 -0.165 1.00 46.78 93 LEU A O 1
ATOM 712 N N . LEU A 1 94 ? 8.826 6.375 1.361 1.00 51.31 94 LEU A N 1
ATOM 713 C CA . LEU A 1 94 ? 9.812 6.974 0.458 1.00 51.31 94 LEU A CA 1
ATOM 714 C C . LEU A 1 94 ? 11.199 6.314 0.563 1.00 51.31 94 LEU A C 1
ATOM 716 O O . LEU A 1 94 ? 11.933 6.294 -0.411 1.00 51.31 94 LEU A O 1
ATOM 720 N N . GLY A 1 95 ? 11.560 5.721 1.701 1.00 48.50 95 GLY A N 1
ATOM 721 C CA . GLY A 1 95 ? 12.919 5.213 1.956 1.00 48.50 95 GLY A CA 1
ATOM 722 C C . GLY A 1 95 ? 13.294 3.957 1.170 1.00 48.50 95 GLY A C 1
ATOM 723 O O . GLY A 1 95 ? 14.472 3.644 1.071 1.00 48.50 95 GLY A O 1
ATOM 724 N N . GLY A 1 96 ? 12.318 3.270 0.564 1.00 52.19 96 GLY A N 1
ATOM 725 C CA . GLY A 1 96 ? 12.599 2.237 -0.437 1.00 52.19 96 GLY A CA 1
ATOM 726 C C . GLY A 1 96 ? 13.238 2.782 -1.720 1.00 52.19 96 GLY A C 1
ATOM 727 O O . GLY A 1 96 ? 13.919 2.025 -2.396 1.00 52.19 96 GLY A O 1
ATOM 728 N N . ILE A 1 97 ? 13.033 4.068 -2.026 1.00 53.31 97 ILE A N 1
ATOM 729 C CA . ILE A 1 97 ? 13.591 4.772 -3.189 1.00 53.31 97 ILE A CA 1
ATOM 730 C C . ILE A 1 97 ? 14.664 5.768 -2.762 1.00 53.31 97 ILE A C 1
ATOM 732 O O . ILE A 1 97 ? 15.764 5.768 -3.289 1.00 53.31 97 ILE A O 1
ATOM 736 N N . PHE A 1 98 ? 14.394 6.590 -1.752 1.00 52.69 98 PHE A N 1
ATOM 737 C CA . PHE A 1 98 ? 15.358 7.534 -1.189 1.00 52.69 98 PHE A CA 1
ATOM 738 C C . PHE A 1 98 ? 16.278 6.824 -0.191 1.00 52.69 98 PHE A C 1
ATOM 740 O O . PHE A 1 98 ? 16.317 7.150 0.996 1.00 52.69 98 PHE A O 1
ATOM 747 N N . LEU A 1 99 ? 16.968 5.792 -0.682 1.00 48.09 99 LEU A N 1
ATOM 748 C CA . LEU A 1 99 ? 17.939 5.000 0.061 1.00 48.09 99 LEU A CA 1
ATOM 749 C C . LEU A 1 99 ? 18.906 5.943 0.798 1.00 48.09 99 LEU A C 1
ATOM 751 O O . LEU A 1 99 ? 19.509 6.821 0.186 1.00 48.09 99 LEU A O 1
ATOM 755 N N . ASN A 1 100 ? 19.053 5.745 2.110 1.00 39.03 100 ASN A N 1
ATOM 756 C CA . ASN A 1 100 ? 19.922 6.521 3.009 1.00 39.03 100 ASN A CA 1
ATOM 757 C C . ASN A 1 100 ? 19.510 7.975 3.320 1.00 39.03 100 ASN A C 1
ATOM 759 O O . ASN A 1 100 ? 20.256 8.652 4.027 1.00 39.03 100 ASN A O 1
ATOM 763 N N . GLU A 1 101 ? 18.337 8.456 2.893 1.00 44.94 101 GLU A N 1
ATOM 764 C CA . GLU A 1 101 ? 17.756 9.674 3.470 1.00 44.94 101 GLU A CA 1
ATOM 765 C C . GLU A 1 101 ? 16.753 9.291 4.569 1.00 44.94 101 GLU A C 1
ATOM 767 O O . GLU A 1 101 ? 15.744 8.629 4.311 1.00 44.94 101 GLU A O 1
ATOM 772 N N . ASP A 1 102 ? 17.000 9.733 5.808 1.00 40.94 102 ASP A N 1
ATOM 773 C CA . ASP A 1 102 ? 15.992 9.726 6.870 1.00 40.94 102 ASP A CA 1
ATOM 774 C C . ASP A 1 102 ? 14.868 10.698 6.477 1.00 40.94 102 ASP A C 1
ATOM 776 O O . ASP A 1 102 ? 14.821 11.851 6.919 1.00 40.94 102 ASP A O 1
ATOM 780 N N . LEU A 1 103 ? 13.947 10.237 5.629 1.00 48.97 103 LEU A N 1
ATOM 781 C CA . LEU A 1 103 ? 12.703 10.912 5.265 1.00 48.97 103 LEU A CA 1
ATOM 782 C C . LEU A 1 103 ? 11.549 10.245 6.025 1.00 48.97 103 LEU A C 1
ATOM 784 O O . LEU A 1 103 ? 10.755 9.515 5.424 1.00 48.97 103 LEU A O 1
ATOM 788 N N . PRO A 1 104 ? 11.436 10.446 7.356 1.00 50.12 104 PRO A N 1
ATOM 789 C CA . PRO A 1 104 ? 10.377 9.827 8.125 1.00 50.12 104 PRO A CA 1
ATOM 790 C C . PRO A 1 104 ? 9.029 10.212 7.535 1.00 50.12 104 PRO A C 1
ATOM 792 O O . PRO A 1 104 ? 8.764 11.383 7.264 1.00 50.12 104 PRO A O 1
ATOM 795 N N . LEU A 1 105 ? 8.150 9.221 7.412 1.00 47.66 105 LEU A N 1
ATOM 796 C CA . LEU A 1 105 ? 6.764 9.356 6.962 1.00 47.66 105 LEU A CA 1
ATOM 797 C C . LEU A 1 105 ? 6.043 10.581 7.548 1.00 47.66 105 LEU A C 1
ATOM 799 O O . LEU A 1 105 ? 5.286 11.250 6.852 1.00 47.66 105 LEU A O 1
ATOM 803 N N . ARG A 1 106 ? 6.331 10.927 8.808 1.00 47.94 106 ARG A N 1
ATOM 804 C CA . ARG A 1 106 ? 5.785 12.111 9.491 1.00 47.94 106 ARG A CA 1
ATOM 805 C C . ARG A 1 106 ? 6.122 13.451 8.826 1.00 47.94 106 ARG A C 1
ATOM 807 O O . ARG A 1 106 ? 5.375 14.397 9.029 1.00 47.94 106 ARG A O 1
ATOM 814 N N . ARG A 1 107 ? 7.221 13.555 8.074 1.00 52.91 107 ARG A N 1
ATOM 815 C CA . ARG A 1 107 ? 7.664 14.802 7.421 1.00 52.91 107 ARG A CA 1
ATOM 816 C C . ARG A 1 107 ? 6.908 15.114 6.130 1.00 52.91 107 ARG A C 1
ATOM 818 O O . ARG A 1 107 ? 6.826 16.279 5.763 1.00 52.91 107 ARG A O 1
ATOM 825 N N . PHE A 1 108 ? 6.343 14.097 5.477 1.00 53.59 108 PHE A N 1
ATOM 826 C CA . PHE A 1 108 ? 5.649 14.226 4.186 1.00 53.59 108 PHE A CA 1
ATOM 827 C C . PHE A 1 108 ? 4.192 13.753 4.222 1.00 53.59 108 PHE A C 1
ATOM 829 O O . PHE A 1 108 ? 3.472 13.895 3.236 1.00 53.59 108 PHE A O 1
ATOM 836 N N . ALA A 1 109 ? 3.736 13.184 5.342 1.00 52.91 109 ALA A N 1
ATOM 837 C CA . ALA A 1 109 ? 2.343 12.806 5.517 1.00 52.91 109 ALA A CA 1
ATOM 838 C C . ALA A 1 109 ? 1.466 14.060 5.582 1.00 52.91 109 ALA A C 1
ATOM 840 O O . ALA A 1 109 ? 1.469 14.784 6.577 1.00 52.91 109 ALA A O 1
ATOM 841 N N . VAL A 1 110 ? 0.693 14.279 4.524 1.00 53.44 110 VAL A N 1
ATOM 842 C CA . VAL A 1 110 ? -0.390 15.261 4.518 1.00 53.44 110 VAL A CA 1
ATOM 843 C C . VAL A 1 110 ? -1.617 14.649 5.188 1.00 53.44 110 VAL A C 1
ATOM 845 O O . VAL A 1 110 ? -1.870 13.444 5.066 1.00 53.44 110 VAL A O 1
ATOM 848 N N . GLU A 1 111 ? -2.367 15.466 5.925 1.00 61.72 111 GLU A N 1
ATOM 849 C CA . GLU A 1 111 ? -3.656 15.058 6.477 1.00 61.72 111 GLU A CA 1
ATOM 850 C C . GLU A 1 111 ? -4.583 14.597 5.347 1.00 61.72 111 GLU A C 1
ATOM 852 O O . GLU A 1 111 ? -4.589 15.175 4.264 1.00 61.72 111 GLU A O 1
ATOM 857 N N . ARG A 1 112 ? -5.319 13.501 5.555 1.00 72.62 112 ARG A N 1
ATOM 858 C CA . ARG A 1 112 ? -6.170 12.919 4.512 1.00 72.62 112 ARG A CA 1
ATOM 859 C C . ARG A 1 112 ? -7.625 13.012 4.926 1.00 72.62 112 ARG A C 1
ATOM 861 O O . ARG A 1 112 ? -7.977 12.613 6.033 1.00 72.62 112 ARG A O 1
ATOM 868 N N . SER A 1 113 ? -8.457 13.473 4.003 1.00 66.19 113 SER A N 1
ATOM 869 C CA . SER A 1 113 ? -9.899 13.590 4.200 1.00 66.19 113 SER A CA 1
ATOM 870 C C . SER A 1 113 ? -10.617 12.323 3.738 1.00 66.19 113 SER A C 1
ATOM 872 O O . SER A 1 113 ? -10.266 11.717 2.720 1.00 66.19 113 SER A O 1
ATOM 874 N N . LEU A 1 114 ? -11.634 11.922 4.496 1.00 65.00 114 LEU A N 1
ATOM 875 C CA . LEU A 1 114 ? -12.457 10.747 4.218 1.00 65.00 114 LEU A CA 1
ATOM 876 C C . LEU A 1 114 ? -13.916 11.155 4.022 1.00 65.00 114 LEU A C 1
ATOM 878 O O . LEU A 1 114 ? -14.430 11.957 4.796 1.00 65.00 114 LEU A O 1
ATOM 882 N N . GLU A 1 115 ? -14.585 10.558 3.040 1.00 69.44 115 GLU A N 1
ATOM 883 C CA . GLU A 1 115 ? -16.032 10.654 2.828 1.00 69.44 115 GLU A CA 1
ATOM 884 C C . GLU A 1 115 ? -16.701 9.334 3.223 1.00 69.44 115 GLU A C 1
ATOM 886 O O . GLU A 1 115 ? -16.314 8.257 2.769 1.00 69.44 115 GLU A O 1
ATOM 891 N N . VAL A 1 116 ? -17.729 9.389 4.064 1.00 64.38 116 VAL A N 1
ATOM 892 C CA . VAL A 1 116 ? -18.475 8.202 4.498 1.00 64.38 116 VAL A CA 1
ATOM 893 C C . VAL A 1 116 ? -19.788 8.099 3.732 1.00 64.38 116 VAL A C 1
ATOM 895 O O . VAL A 1 116 ? -20.451 9.096 3.474 1.00 64.38 116 VAL A O 1
ATOM 898 N N . SER A 1 117 ? -20.222 6.873 3.417 1.00 48.47 117 SER A N 1
ATOM 899 C CA . SER A 1 117 ? -21.426 6.591 2.603 1.00 48.47 117 SER A CA 1
ATOM 900 C C . SER A 1 117 ? -22.767 7.128 3.152 1.00 48.47 117 SER A C 1
ATOM 902 O O . SER A 1 117 ? -23.810 6.839 2.575 1.00 48.47 117 SER A O 1
ATOM 904 N N . MET A 1 118 ? -22.772 7.873 4.260 1.00 39.69 118 MET A N 1
ATOM 905 C CA . MET A 1 118 ? -23.966 8.389 4.941 1.00 39.69 118 MET A CA 1
ATOM 906 C C . MET A 1 118 ? -23.978 9.923 5.104 1.00 39.69 118 MET A C 1
ATOM 908 O O . MET A 1 118 ? -24.875 10.444 5.765 1.00 39.69 118 MET A O 1
ATOM 912 N N . GLY A 1 119 ? -23.046 10.664 4.492 1.00 42.38 119 GLY A N 1
ATOM 913 C CA . GLY A 1 119 ? -23.077 12.129 4.481 1.00 42.38 119 GLY A CA 1
ATOM 914 C C . GLY A 1 119 ? -21.853 12.751 3.812 1.00 42.38 119 GLY A C 1
ATOM 915 O O . GLY A 1 119 ? -20.766 12.189 3.870 1.00 42.38 119 GLY A O 1
ATOM 916 N N . LEU A 1 120 ? -22.032 13.939 3.225 1.00 40.09 120 LEU A N 1
ATOM 917 C CA . LEU A 1 120 ? -20.978 14.795 2.648 1.00 40.09 120 LEU A CA 1
ATOM 918 C C . LEU A 1 120 ? -20.035 15.388 3.726 1.00 40.09 120 LEU A C 1
ATOM 920 O O . LEU A 1 120 ? -19.536 16.502 3.580 1.00 40.09 120 LEU A O 1
ATOM 924 N N . GLU A 1 121 ? -19.851 14.700 4.854 1.00 52.22 121 GLU A N 1
ATOM 925 C CA . GLU A 1 121 ? -18.996 15.153 5.949 1.00 52.22 121 GLU A CA 1
ATOM 926 C C . GLU A 1 121 ? -17.594 14.564 5.777 1.00 52.22 121 GLU A C 1
ATOM 928 O O . GLU A 1 121 ? -17.414 13.347 5.719 1.00 52.22 121 GLU A O 1
ATOM 933 N N . THR A 1 122 ? -16.598 15.445 5.701 1.00 58.62 122 THR A N 1
ATOM 934 C CA . THR A 1 122 ? -15.183 15.077 5.771 1.00 58.62 122 THR A CA 1
ATOM 935 C C . THR A 1 122 ? -14.828 14.704 7.205 1.00 58.62 122 THR A C 1
ATOM 937 O O . THR A 1 122 ? -14.963 15.544 8.096 1.00 58.62 122 THR A O 1
ATOM 940 N N . LEU A 1 123 ? -14.363 13.474 7.421 1.00 65.69 123 LEU A N 1
ATOM 941 C CA . LEU A 1 123 ? -13.944 12.988 8.741 1.00 65.69 123 LEU A CA 1
ATOM 942 C C . LEU A 1 123 ? -12.422 12.990 8.900 1.00 65.69 123 LEU A C 1
ATOM 944 O O . LEU A 1 123 ? -11.698 12.662 7.954 1.00 65.69 123 LEU A O 1
ATOM 948 N N . ASP A 1 124 ? -11.955 13.269 10.120 1.00 72.88 124 ASP A N 1
ATOM 949 C CA . ASP A 1 124 ? -10.587 12.939 10.529 1.00 72.88 124 ASP A CA 1
ATOM 950 C C . ASP A 1 124 ? -10.426 11.403 10.609 1.00 72.88 124 ASP A C 1
ATOM 952 O O . ASP A 1 124 ? -11.330 10.709 11.089 1.00 72.88 124 ASP A O 1
ATOM 956 N N . PRO A 1 125 ? -9.287 10.822 10.187 1.00 77.31 125 PRO A N 1
ATOM 957 C CA . PRO A 1 125 ? -9.038 9.381 10.283 1.00 77.31 125 PRO A CA 1
ATOM 958 C C . PRO A 1 125 ? -9.260 8.758 11.670 1.00 77.31 125 PRO A C 1
ATOM 960 O O . PRO A 1 125 ? -9.625 7.585 11.763 1.00 77.31 125 PRO A O 1
ATOM 963 N N . ARG A 1 126 ? -9.070 9.511 12.758 1.00 80.75 126 ARG A N 1
ATOM 964 C CA . ARG A 1 126 ? -9.344 9.069 14.135 1.00 80.75 126 ARG A CA 1
ATOM 965 C C . ARG A 1 126 ? -10.825 8.846 14.395 1.00 80.75 126 ARG A C 1
ATOM 967 O O . ARG A 1 126 ? -11.176 8.024 15.241 1.00 80.75 126 ARG A O 1
ATOM 974 N N . GLU A 1 127 ? -11.698 9.534 13.671 1.00 81.62 127 GLU A N 1
ATOM 975 C CA . GLU A 1 127 ? -13.140 9.342 13.796 1.00 81.62 127 GLU A CA 1
ATOM 976 C C . GLU A 1 127 ? -13.562 7.956 13.300 1.00 81.62 127 GLU A C 1
ATOM 978 O O . GLU A 1 127 ? -14.526 7.405 13.820 1.00 81.62 127 GLU A O 1
ATOM 983 N N . LEU A 1 128 ? -12.779 7.317 12.417 1.00 83.19 128 LEU A N 1
ATOM 984 C CA . LEU A 1 128 ? -13.001 5.925 12.005 1.00 83.19 128 LEU A CA 1
ATOM 985 C C . LEU A 1 128 ? -12.789 4.912 13.139 1.00 83.19 128 LEU A C 1
ATOM 987 O O . LEU A 1 128 ? -13.208 3.762 13.021 1.00 83.19 128 LEU A O 1
ATOM 991 N N . LEU A 1 129 ? -12.146 5.288 14.248 1.00 84.12 129 LEU A N 1
ATOM 992 C CA . LEU A 1 129 ? -11.966 4.375 15.380 1.00 84.12 129 LEU A CA 1
ATOM 993 C C . LEU A 1 129 ? -13.290 4.080 16.098 1.00 84.12 129 LEU A C 1
ATOM 995 O O . LEU A 1 129 ? -13.385 3.110 16.852 1.00 84.12 129 LEU A O 1
ATOM 999 N N . ARG A 1 130 ? -14.332 4.881 15.864 1.00 75.19 130 ARG A N 1
ATOM 1000 C CA . ARG A 1 130 ? -15.669 4.686 16.426 1.00 75.19 130 ARG A CA 1
ATOM 1001 C C . ARG A 1 130 ? -16.712 4.749 15.316 1.00 75.19 130 ARG A C 1
ATOM 1003 O O . ARG A 1 130 ? -16.505 5.347 14.268 1.00 75.19 130 ARG A O 1
ATOM 1010 N N . ASP A 1 131 ? -17.848 4.110 15.538 1.00 62.56 131 ASP A N 1
ATOM 1011 C CA . ASP A 1 131 ? -19.024 4.351 14.716 1.00 62.56 131 ASP A CA 1
ATOM 1012 C C . ASP A 1 131 ? -19.670 5.671 15.158 1.00 62.56 131 ASP A C 1
ATOM 1014 O O . ASP A 1 131 ? -20.019 5.851 16.331 1.00 62.56 131 ASP A O 1
ATOM 1018 N N . SER A 1 132 ? -19.823 6.588 14.201 1.00 51.78 132 SER A N 1
ATOM 1019 C CA . SER A 1 132 ? -20.447 7.904 14.374 1.00 51.78 132 SER A CA 1
ATOM 1020 C C . SER A 1 132 ? -21.875 7.848 14.942 1.00 51.78 132 SER A C 1
ATOM 1022 O O . SER A 1 132 ? -22.327 8.834 15.531 1.00 51.78 132 SER A O 1
ATOM 1024 N N . ARG A 1 133 ? -22.575 6.711 14.798 1.00 50.28 133 ARG A N 1
ATOM 1025 C CA . ARG A 1 133 ? -23.989 6.551 15.176 1.00 50.28 133 ARG A CA 1
ATOM 1026 C C . ARG A 1 133 ? -24.205 6.079 16.614 1.00 50.28 133 ARG A C 1
ATOM 1028 O O . ARG A 1 133 ? -25.032 6.659 17.311 1.00 50.28 133 ARG A O 1
ATOM 1035 N N . ASP A 1 134 ? -23.430 5.092 17.070 1.00 50.88 134 ASP A N 1
ATOM 1036 C CA . ASP A 1 134 ? -23.776 4.303 18.267 1.00 50.88 134 ASP A CA 1
ATOM 1037 C C . ASP A 1 134 ? -22.635 4.149 19.295 1.00 50.88 134 ASP A C 1
ATOM 1039 O O . ASP A 1 134 ? -22.739 3.326 20.204 1.00 50.88 134 ASP A O 1
ATOM 1043 N N . ALA A 1 135 ? -21.519 4.880 19.161 1.00 60.75 135 ALA A N 1
ATOM 1044 C CA . ALA A 1 135 ? -20.316 4.705 19.999 1.00 60.75 135 ALA A CA 1
ATOM 1045 C C . ALA A 1 135 ? -19.751 3.265 20.005 1.00 60.75 135 ALA A C 1
ATOM 1047 O O . ALA A 1 135 ? -18.960 2.895 20.876 1.00 60.75 135 ALA A O 1
ATOM 1048 N N . ARG A 1 136 ? -20.138 2.455 19.012 1.00 74.38 136 ARG A N 1
ATOM 1049 C CA . ARG A 1 136 ? -19.591 1.119 18.770 1.00 74.38 136 ARG A CA 1
ATOM 1050 C C . ARG A 1 136 ? -18.164 1.229 18.230 1.00 74.38 136 ARG A C 1
ATOM 1052 O O . ARG A 1 136 ? -17.800 2.267 17.671 1.00 74.38 136 ARG A O 1
ATOM 1059 N N . PRO A 1 137 ? -17.346 0.177 18.365 1.00 82.38 137 PRO A N 1
ATOM 1060 C CA . PRO A 1 137 ? -16.002 0.198 17.813 1.00 82.38 137 PRO A CA 1
ATOM 1061 C C . PRO A 1 137 ? -16.069 0.244 16.282 1.00 82.38 137 PRO A C 1
ATOM 1063 O O . PRO A 1 137 ? -16.877 -0.459 15.674 1.00 82.38 137 PRO A O 1
ATOM 1066 N N . GLY A 1 138 ? -15.231 1.073 15.656 1.00 87.12 138 GLY A N 1
ATOM 1067 C CA . GLY A 1 138 ? -15.275 1.290 14.211 1.00 87.12 138 GLY A CA 1
ATOM 1068 C C . GLY A 1 138 ? -15.061 0.005 13.406 1.00 87.12 138 GLY A C 1
ATOM 1069 O O . GLY A 1 138 ? -14.212 -0.824 13.745 1.00 87.12 138 GLY A O 1
ATOM 1070 N N . ARG A 1 139 ? -15.848 -0.185 12.347 1.00 92.81 139 ARG A N 1
ATOM 1071 C CA . ARG A 1 139 ? -15.755 -1.320 11.415 1.00 92.81 139 ARG A CA 1
ATOM 1072 C C . ARG A 1 139 ? -15.751 -0.756 10.006 1.00 92.81 139 ARG A C 1
ATOM 1074 O O . ARG A 1 139 ? -16.811 -0.575 9.419 1.00 92.81 139 ARG A O 1
ATOM 1081 N N . TRP A 1 140 ? -14.578 -0.440 9.475 1.00 93.44 140 TRP A N 1
ATOM 1082 C CA . TRP A 1 140 ? -14.468 0.318 8.230 1.00 93.44 140 TRP A CA 1
ATOM 1083 C C . TRP A 1 140 ? -13.647 -0.423 7.194 1.00 93.44 140 TRP A C 1
ATOM 1085 O O . TRP A 1 140 ? -12.575 -0.943 7.494 1.00 93.44 140 TRP A O 1
ATOM 1095 N N . VAL A 1 141 ? -14.138 -0.433 5.958 1.00 94.94 141 VAL A N 1
ATOM 1096 C CA . VAL A 1 141 ? -13.295 -0.624 4.783 1.00 94.94 141 VAL A CA 1
ATOM 1097 C C . VAL A 1 141 ? -13.041 0.751 4.169 1.00 94.94 141 VAL A C 1
ATOM 1099 O O . VAL A 1 141 ? -13.962 1.392 3.659 1.00 94.94 141 VAL A O 1
ATOM 1102 N N . VAL A 1 142 ? -11.792 1.203 4.239 1.00 93.56 142 VAL A N 1
ATOM 1103 C CA . VAL A 1 142 ? -11.305 2.424 3.606 1.00 93.56 142 VAL A CA 1
ATOM 1104 C C . VAL A 1 142 ? -10.968 2.124 2.148 1.00 93.56 142 VAL A C 1
ATOM 1106 O O . VAL A 1 142 ? -10.026 1.386 1.844 1.00 93.56 142 VAL A O 1
ATOM 1109 N N . VAL A 1 143 ? -11.748 2.696 1.236 1.00 93.31 143 VAL A N 1
ATOM 1110 C CA . VAL A 1 143 ? -11.597 2.520 -0.206 1.00 93.31 143 VAL A CA 1
ATOM 1111 C C . VAL A 1 143 ? -10.920 3.712 -0.853 1.00 93.31 143 VAL A C 1
ATOM 1113 O O . VAL A 1 143 ? -11.155 4.857 -0.492 1.00 93.31 143 VAL A O 1
ATOM 1116 N N . GLY A 1 144 ? -10.092 3.441 -1.849 1.00 88.50 144 GLY A N 1
ATOM 1117 C CA . GLY A 1 144 ? -9.427 4.460 -2.651 1.00 88.50 144 GLY A CA 1
ATOM 1118 C C . GLY A 1 144 ? -8.677 3.809 -3.800 1.00 88.50 144 GLY A C 1
ATOM 1119 O O . GLY A 1 144 ? -8.284 2.640 -3.701 1.00 88.50 144 GLY A O 1
ATOM 1120 N N . ASP A 1 145 ? -8.472 4.550 -4.878 1.00 85.88 145 ASP A N 1
ATOM 1121 C CA . ASP A 1 145 ? -7.821 4.032 -6.079 1.00 85.88 145 ASP A CA 1
ATOM 1122 C C . ASP A 1 145 ? -6.317 3.781 -5.869 1.00 85.88 145 ASP A C 1
ATOM 1124 O O . ASP A 1 145 ? -5.768 3.932 -4.763 1.00 85.88 145 ASP A O 1
ATOM 1128 N N . ALA A 1 146 ? -5.647 3.287 -6.909 1.00 82.69 146 ALA A N 1
ATOM 1129 C CA . ALA A 1 146 ? -4.203 3.088 -6.900 1.00 82.69 146 ALA A CA 1
ATOM 1130 C C . ALA A 1 146 ? -3.483 4.402 -6.541 1.00 82.69 146 ALA A C 1
ATOM 1132 O O . ALA A 1 146 ? -3.847 5.471 -7.015 1.00 82.69 146 ALA A O 1
ATOM 1133 N N . GLY A 1 147 ? -2.495 4.339 -5.643 1.00 79.44 147 GLY A N 1
ATOM 1134 C CA . GLY A 1 147 ? -1.728 5.520 -5.231 1.00 79.44 147 G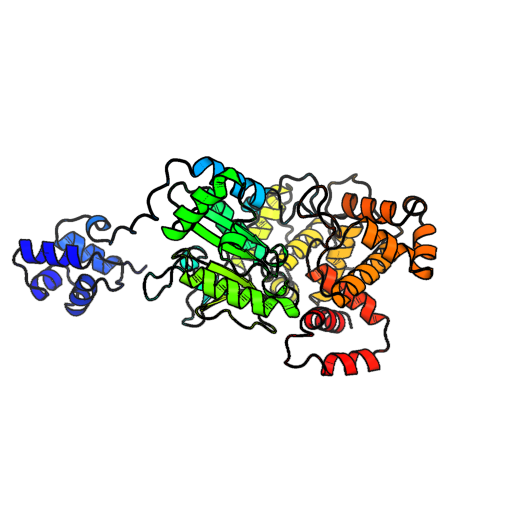LY A CA 1
ATOM 1135 C C . GLY A 1 147 ? -2.467 6.519 -4.328 1.00 79.44 147 GLY A C 1
ATOM 1136 O O . GLY A 1 147 ? -1.845 7.481 -3.888 1.00 79.44 147 GLY A O 1
ATOM 1137 N N . ALA A 1 148 ? -3.740 6.290 -3.971 1.00 84.06 148 ALA A N 1
ATOM 1138 C CA . ALA A 1 148 ? -4.544 7.213 -3.151 1.00 84.06 148 ALA A CA 1
ATOM 1139 C C . ALA A 1 148 ? -4.011 7.448 -1.716 1.00 84.06 148 ALA A C 1
ATOM 1141 O O . ALA A 1 148 ? -4.522 8.309 -1.001 1.00 84.06 148 ALA A O 1
ATOM 1142 N N . GLY A 1 149 ? -3.004 6.685 -1.271 1.00 80.44 149 GLY A N 1
ATOM 1143 C CA . GLY A 1 149 ? -2.386 6.831 0.053 1.00 80.44 149 GLY A CA 1
ATOM 1144 C C . GLY A 1 149 ? -3.047 6.011 1.167 1.00 80.44 149 GLY A C 1
ATOM 1145 O O . GLY A 1 149 ? -2.964 6.391 2.328 1.00 80.44 149 GLY A O 1
ATOM 1146 N N . LYS A 1 150 ? -3.702 4.889 0.839 1.00 89.25 150 LYS A N 1
ATOM 1147 C CA . LYS A 1 150 ? -4.360 3.994 1.815 1.00 89.25 150 LYS A CA 1
ATOM 1148 C C . LYS A 1 150 ? -3.384 3.413 2.851 1.00 89.25 150 LYS A C 1
ATOM 1150 O O . LYS A 1 150 ? -3.620 3.537 4.048 1.00 89.25 150 LYS A O 1
ATOM 1155 N N . THR A 1 151 ? -2.262 2.856 2.399 1.00 85.38 151 THR A N 1
ATOM 1156 C CA . THR A 1 151 ? -1.188 2.365 3.278 1.00 85.38 151 THR A CA 1
ATOM 1157 C C . THR A 1 151 ? -0.599 3.498 4.117 1.00 85.38 151 THR A C 1
ATOM 1159 O O . THR A 1 151 ? -0.435 3.360 5.328 1.00 85.38 151 THR A O 1
ATOM 1162 N N . THR A 1 152 ? -0.357 4.661 3.498 1.00 82.00 152 THR A N 1
ATOM 1163 C CA . THR A 1 152 ? 0.135 5.872 4.175 1.00 82.00 152 THR A CA 1
ATOM 1164 C C . THR A 1 152 ? -0.804 6.323 5.287 1.00 82.00 152 THR A C 1
ATOM 1166 O O . THR A 1 152 ? -0.342 6.655 6.374 1.00 82.00 152 THR A O 1
ATOM 1169 N N . LEU A 1 153 ? -2.115 6.300 5.037 1.00 85.44 153 LEU A N 1
ATOM 1170 C CA . LEU A 1 153 ? -3.144 6.627 6.017 1.00 85.44 153 LEU A CA 1
ATOM 1171 C C . LEU A 1 153 ? -3.058 5.703 7.236 1.00 85.44 153 LEU A C 1
ATOM 1173 O O . LEU A 1 153 ? -2.969 6.198 8.359 1.00 85.44 153 LEU A O 1
ATOM 1177 N N . LEU A 1 154 ? -3.055 4.381 7.026 1.00 88.56 154 LEU A N 1
ATOM 1178 C CA . LEU A 1 154 ? -2.992 3.418 8.129 1.00 88.56 154 LEU A CA 1
ATOM 1179 C C . LEU A 1 154 ? -1.688 3.546 8.922 1.00 88.56 154 LEU A C 1
ATOM 1181 O O . LEU A 1 154 ? -1.733 3.610 10.147 1.00 88.56 154 LEU A O 1
ATOM 1185 N N . ARG A 1 155 ? -0.535 3.652 8.252 1.00 84.62 155 ARG A N 1
ATOM 1186 C CA . ARG A 1 155 ? 0.764 3.818 8.927 1.00 84.62 155 ARG A CA 1
ATOM 1187 C C . ARG A 1 155 ? 0.857 5.138 9.690 1.00 84.62 155 ARG A C 1
ATOM 1189 O O . ARG A 1 155 ? 1.300 5.153 10.835 1.00 84.62 155 ARG A O 1
ATOM 1196 N N . SER A 1 156 ? 0.399 6.242 9.099 1.00 80.69 156 SER A N 1
ATOM 1197 C CA . SER A 1 156 ? 0.341 7.547 9.773 1.00 80.69 156 SER A CA 1
ATOM 1198 C C . SER A 1 156 ? -0.536 7.479 11.026 1.00 80.69 156 SER A C 1
ATOM 1200 O O . SER A 1 156 ? -0.120 7.925 12.097 1.00 80.69 156 SER A O 1
ATOM 1202 N N . LEU A 1 157 ? -1.707 6.840 10.931 1.00 84.12 157 LEU A N 1
ATOM 1203 C CA . LEU A 1 157 ? -2.591 6.622 12.073 1.00 84.12 157 LEU A CA 1
ATOM 1204 C C . LEU A 1 157 ? -1.929 5.744 13.146 1.00 84.12 157 LEU A C 1
ATOM 1206 O O . LEU A 1 157 ? -1.969 6.109 14.319 1.00 84.12 157 LEU A O 1
ATOM 1210 N N . ALA A 1 158 ? -1.260 4.652 12.766 1.00 86.25 158 ALA A N 1
ATOM 1211 C CA . ALA A 1 158 ? -0.505 3.803 13.690 1.00 86.25 158 ALA A CA 1
ATOM 1212 C C . ALA A 1 158 ? 0.558 4.610 14.453 1.00 86.25 158 ALA A C 1
ATOM 1214 O O . ALA A 1 158 ? 0.600 4.584 15.682 1.00 86.25 158 ALA A O 1
ATOM 1215 N N . LEU A 1 159 ? 1.364 5.401 13.739 1.00 82.31 159 LEU A N 1
ATOM 1216 C CA . LEU A 1 159 ? 2.416 6.232 14.327 1.00 82.31 159 LEU A CA 1
ATOM 1217 C C . LEU A 1 159 ? 1.865 7.325 15.252 1.00 82.31 159 LEU A C 1
ATOM 1219 O O . LEU A 1 159 ? 2.511 7.639 16.255 1.00 82.31 159 LEU A O 1
ATOM 1223 N N . ARG A 1 160 ? 0.714 7.926 14.919 1.00 80.88 160 ARG A N 1
ATOM 1224 C CA . ARG A 1 160 ? 0.026 8.916 15.768 1.00 80.88 160 ARG A CA 1
ATOM 1225 C C . ARG A 1 160 ? -0.500 8.259 17.051 1.00 80.88 160 ARG A C 1
ATOM 1227 O O . ARG A 1 160 ? -0.255 8.774 18.137 1.00 80.88 160 ARG A O 1
ATOM 1234 N N . LEU A 1 161 ? -1.158 7.102 16.940 1.00 84.31 161 LEU A N 1
ATOM 1235 C CA . LEU A 1 161 ? -1.695 6.358 18.087 1.00 84.31 161 LEU A CA 1
ATOM 1236 C C . LEU A 1 161 ? -0.588 5.838 19.009 1.00 84.31 161 LEU A C 1
ATOM 1238 O O . LEU A 1 161 ? -0.693 5.947 20.225 1.00 84.31 161 LEU A O 1
ATOM 1242 N N . ALA A 1 162 ? 0.503 5.318 18.451 1.00 83.19 162 ALA A N 1
ATOM 1243 C CA . ALA A 1 162 ? 1.606 4.803 19.251 1.00 83.19 162 ALA A CA 1
ATOM 1244 C C . ALA A 1 162 ? 2.338 5.896 20.050 1.00 83.19 162 ALA A C 1
ATOM 1246 O O . ALA A 1 162 ? 2.865 5.618 21.128 1.00 83.19 162 ALA A O 1
ATOM 1247 N N . ALA A 1 163 ? 2.346 7.136 19.549 1.00 80.62 163 ALA A N 1
ATOM 1248 C CA . ALA A 1 163 ? 2.943 8.282 20.234 1.00 80.62 163 ALA A CA 1
ATOM 1249 C C . ALA A 1 163 ? 2.099 8.816 21.399 1.00 80.62 163 ALA A C 1
ATOM 1251 O O . ALA A 1 163 ? 2.614 9.575 22.218 1.00 80.62 163 ALA A O 1
ATOM 1252 N N . GLU A 1 164 ? 0.827 8.431 21.490 1.00 82.19 164 GLU A N 1
ATOM 1253 C CA . GLU A 1 164 ? -0.104 8.894 22.514 1.00 82.19 164 GLU A CA 1
ATOM 1254 C C . GLU A 1 164 ? -0.309 7.805 23.580 1.00 82.19 164 GLU A C 1
ATOM 1256 O O . GLU A 1 164 ? -0.983 6.805 23.330 1.00 82.19 164 GLU A O 1
ATOM 1261 N N . PRO A 1 165 ? 0.218 7.968 24.810 1.00 74.88 165 PRO A N 1
ATOM 1262 C CA . PRO A 1 165 ? 0.152 6.918 25.829 1.00 74.88 165 PRO A CA 1
ATOM 1263 C C . PRO A 1 165 ? -1.271 6.502 26.228 1.00 74.88 165 PRO A C 1
ATOM 1265 O O . PRO A 1 165 ? -1.487 5.366 26.662 1.00 74.88 165 PRO A O 1
ATOM 1268 N N . SER A 1 166 ? -2.238 7.407 26.099 1.00 75.94 166 SER A N 1
ATOM 1269 C CA . SER A 1 166 ? -3.652 7.156 26.376 1.00 75.94 166 SER A CA 1
ATOM 1270 C C . SER A 1 166 ? -4.387 6.500 25.206 1.00 75.94 166 SER A C 1
ATOM 1272 O O . SER A 1 166 ? -5.437 5.906 25.428 1.00 75.94 166 SER A O 1
ATOM 1274 N N . ALA A 1 167 ? -3.855 6.552 23.984 1.00 81.69 167 ALA A N 1
ATOM 1275 C CA . ALA A 1 167 ? -4.525 6.015 22.809 1.00 81.69 167 ALA A CA 1
ATOM 1276 C C . ALA A 1 167 ? -4.529 4.471 22.789 1.00 81.69 167 ALA A C 1
ATOM 1278 O O . ALA A 1 167 ? -3.668 3.826 23.404 1.00 81.69 167 ALA A O 1
ATOM 1279 N N . PRO A 1 168 ? -5.482 3.843 22.079 1.00 84.31 168 PRO A N 1
ATOM 1280 C CA . PRO A 1 168 ? -5.453 2.405 21.835 1.00 84.31 168 PRO A CA 1
ATOM 1281 C C . PRO A 1 168 ? -4.130 1.948 21.206 1.00 84.31 168 PRO A C 1
ATOM 1283 O O . PRO A 1 168 ? -3.524 2.672 20.420 1.00 84.31 168 PRO A O 1
ATOM 1286 N N . CYS A 1 169 ? -3.686 0.738 21.539 1.00 86.75 169 CYS A N 1
ATOM 1287 C CA . CYS A 1 169 ? -2.507 0.126 20.937 1.00 86.75 169 CYS A CA 1
ATOM 1288 C C . CYS A 1 169 ? -2.781 -0.190 19.452 1.00 86.75 169 CYS A C 1
ATOM 1290 O O . CYS A 1 169 ? -3.710 -0.949 19.169 1.00 86.75 169 CYS A O 1
ATOM 1292 N N . PRO A 1 170 ? -2.032 0.392 18.499 1.00 90.12 170 PRO A N 1
ATOM 1293 C CA . PRO A 1 170 ? -2.233 0.112 17.084 1.00 90.12 170 PRO A CA 1
ATOM 1294 C C . PRO A 1 170 ? -1.519 -1.184 16.692 1.00 90.12 170 PRO A C 1
ATOM 1296 O O . PRO A 1 170 ? -0.314 -1.289 16.873 1.00 90.12 170 PRO A O 1
ATOM 1299 N N . VAL A 1 171 ? -2.242 -2.137 16.110 1.00 90.56 171 VAL A N 1
ATOM 1300 C CA . VAL A 1 171 ? -1.681 -3.324 15.454 1.00 90.56 171 VAL A CA 1
ATOM 1301 C C . VAL A 1 171 ? -1.848 -3.133 13.953 1.00 90.56 171 VAL A C 1
ATOM 1303 O O . VAL A 1 171 ? -2.961 -3.220 13.429 1.00 90.56 171 VAL A O 1
ATOM 1306 N N . TYR A 1 172 ? -0.748 -2.816 13.276 1.00 90.31 172 TYR A N 1
ATOM 1307 C CA . TYR A 1 172 ? -0.685 -2.713 11.823 1.00 90.31 172 TYR A CA 1
ATOM 1308 C C . TYR A 1 172 ? -0.192 -4.033 11.238 1.00 90.31 172 TYR A C 1
ATOM 1310 O O . TYR A 1 172 ? 0.788 -4.585 11.727 1.00 90.31 172 TYR A O 1
ATOM 1318 N N . LEU A 1 173 ? -0.850 -4.526 10.191 1.00 89.31 173 LEU A N 1
ATOM 1319 C CA . LEU A 1 173 ? -0.373 -5.682 9.437 1.00 89.31 173 LEU A CA 1
ATOM 1320 C C . LEU A 1 173 ? -0.873 -5.652 7.996 1.00 89.31 173 LEU A C 1
ATOM 1322 O O . LEU A 1 173 ? -1.941 -5.103 7.701 1.00 89.31 173 LEU A O 1
ATOM 1326 N N . ARG A 1 174 ? -0.124 -6.283 7.095 1.00 89.50 174 ARG A N 1
ATOM 1327 C CA . ARG A 1 174 ? -0.551 -6.466 5.708 1.00 89.50 174 ARG A CA 1
ATOM 1328 C C . ARG A 1 174 ? -1.334 -7.764 5.598 1.00 89.50 174 ARG A C 1
ATOM 1330 O O . ARG A 1 174 ? -0.883 -8.824 6.015 1.00 89.50 174 ARG A O 1
ATOM 1337 N N . LEU A 1 175 ? -2.516 -7.699 5.002 1.00 91.50 175 LEU A N 1
ATOM 1338 C CA . LEU A 1 175 ? -3.417 -8.845 4.900 1.00 91.50 175 LEU A CA 1
ATOM 1339 C C . LEU A 1 175 ? -2.858 -9.982 4.035 1.00 91.50 175 LEU A C 1
ATOM 1341 O O . LEU A 1 175 ? -3.212 -11.135 4.258 1.00 91.50 175 LEU A O 1
ATOM 1345 N N . LEU A 1 176 ? -1.977 -9.663 3.082 1.00 87.06 176 LEU A N 1
ATOM 1346 C CA . LEU A 1 176 ? -1.268 -10.635 2.244 1.00 87.06 176 LEU A CA 1
ATOM 1347 C C . LEU A 1 176 ? -0.253 -11.487 3.030 1.00 87.06 176 LEU A C 1
ATOM 1349 O O . LEU A 1 176 ? 0.101 -12.570 2.584 1.00 87.06 176 LEU A O 1
ATOM 1353 N N . GLU A 1 177 ? 0.212 -11.015 4.188 1.00 84.88 177 GLU A N 1
ATOM 1354 C CA . GLU A 1 177 ? 1.201 -11.719 5.020 1.00 84.88 177 GLU A CA 1
ATOM 1355 C C . GLU A 1 177 ? 0.548 -12.705 5.999 1.00 84.88 177 GLU A C 1
ATOM 1357 O O . GLU A 1 177 ? 1.237 -13.451 6.697 1.00 84.88 177 GLU A O 1
ATOM 1362 N N . LEU A 1 178 ? -0.786 -12.721 6.070 1.00 86.56 178 LEU A N 1
ATOM 1363 C CA . LEU A 1 178 ? -1.502 -13.625 6.956 1.00 86.56 178 LEU A CA 1
ATOM 1364 C C . LEU A 1 178 ? -1.485 -15.065 6.423 1.00 86.56 178 LEU A C 1
ATOM 1366 O O . LEU A 1 178 ? -1.719 -15.281 5.235 1.00 86.56 178 LEU A O 1
ATOM 1370 N N . PRO A 1 179 ? -1.326 -16.066 7.308 1.00 83.31 179 PRO A N 1
ATOM 1371 C CA . PRO A 1 179 ? -1.615 -17.457 6.988 1.00 83.31 179 PRO A CA 1
ATOM 1372 C C . PRO A 1 179 ? -3.068 -17.591 6.496 1.00 83.31 179 PRO A C 1
ATOM 1374 O O . PRO A 1 179 ? -3.997 -17.368 7.279 1.00 83.31 179 PRO A O 1
ATOM 1377 N N . PRO A 1 180 ? -3.307 -17.974 5.231 1.00 70.69 180 PRO A N 1
ATOM 1378 C CA . PRO A 1 180 ? -4.641 -17.900 4.631 1.00 70.69 180 PRO A CA 1
ATOM 1379 C C . PRO A 1 180 ? -5.628 -18.946 5.167 1.00 70.69 180 PRO A C 1
ATOM 1381 O O . PRO A 1 180 ? -6.839 -18.828 4.955 1.00 70.69 180 PRO A O 1
ATOM 1384 N N . ASP A 1 181 ? -5.119 -19.970 5.853 1.00 82.94 181 ASP A N 1
ATOM 1385 C CA . ASP A 1 181 ? -5.892 -21.106 6.353 1.00 82.94 181 ASP A CA 1
ATOM 1386 C C . ASP A 1 181 ? -6.197 -21.050 7.853 1.00 82.94 181 ASP A C 1
ATOM 1388 O O . ASP A 1 181 ? -6.933 -21.908 8.335 1.00 82.94 181 ASP A O 1
ATOM 1392 N N . ASP A 1 182 ? -5.686 -20.062 8.596 1.00 87.56 182 ASP A N 1
ATOM 1393 C CA . ASP A 1 182 ? -5.997 -19.919 10.022 1.00 87.56 182 ASP A CA 1
ATOM 1394 C C . ASP A 1 182 ? -7.264 -19.061 10.217 1.00 87.56 182 ASP A C 1
ATOM 1396 O O . ASP A 1 182 ? -7.235 -17.849 9.984 1.00 87.56 182 ASP A O 1
ATOM 1400 N N . PRO A 1 183 ? -8.404 -19.646 10.638 1.00 88.12 183 PRO A N 1
ATOM 1401 C CA . PRO A 1 183 ? -9.655 -18.907 10.793 1.00 88.12 183 PRO A CA 1
ATOM 1402 C C . PRO A 1 183 ? -9.750 -18.157 12.131 1.00 88.12 183 PRO A C 1
ATOM 1404 O O . PRO A 1 183 ? -10.782 -17.542 12.411 1.00 88.12 183 PRO A O 1
ATOM 1407 N N . ARG A 1 184 ? -8.734 -18.258 12.994 1.00 92.44 184 ARG A N 1
ATOM 1408 C CA . ARG A 1 184 ? -8.777 -17.746 14.365 1.00 92.44 184 ARG A CA 1
ATOM 1409 C C . ARG A 1 184 ? -8.368 -16.267 14.412 1.00 92.44 184 ARG A C 1
ATOM 1411 O O . ARG A 1 184 ? -7.349 -15.919 13.820 1.00 92.44 184 ARG A O 1
ATOM 1418 N N . PRO A 1 185 ? -9.093 -15.389 15.135 1.00 92.06 185 PRO A N 1
ATOM 1419 C CA . PRO A 1 185 ? -8.740 -13.969 15.275 1.00 92.06 185 PRO A CA 1
ATOM 1420 C C . PRO A 1 185 ? -7.300 -13.707 15.733 1.00 92.06 185 PRO A C 1
ATOM 1422 O O . PRO A 1 185 ? -6.697 -12.710 15.339 1.00 92.06 185 PRO A O 1
ATOM 1425 N N . GLU A 1 186 ? -6.735 -14.620 16.522 1.00 92.94 186 GLU A N 1
ATOM 1426 C CA . GLU A 1 186 ? -5.368 -14.579 17.044 1.00 92.94 186 GLU A CA 1
ATOM 1427 C C . GLU A 1 186 ? -4.307 -14.541 15.937 1.00 92.94 186 GLU A C 1
ATOM 1429 O O . GLU A 1 186 ? -3.196 -14.073 16.182 1.00 92.94 186 GLU A O 1
ATOM 1434 N N . VAL A 1 187 ? -4.642 -14.951 14.708 1.00 92.75 187 VAL A N 1
ATOM 1435 C CA . VAL A 1 187 ? -3.744 -14.827 13.555 1.00 92.75 187 VAL A CA 1
ATOM 1436 C C . VAL A 1 187 ? -3.367 -13.367 13.265 1.00 92.75 187 VAL A C 1
ATOM 1438 O O . VAL A 1 187 ? -2.261 -13.108 12.805 1.00 92.75 187 VAL A O 1
ATOM 1441 N N . LEU A 1 188 ? -4.224 -12.394 13.608 1.00 91.81 188 LEU A N 1
ATOM 1442 C CA . LEU A 1 188 ? -3.918 -10.961 13.472 1.00 91.81 188 LEU A CA 1
ATOM 1443 C C . LEU A 1 188 ? -2.840 -10.478 14.454 1.00 91.81 188 LEU A C 1
ATOM 1445 O O . LEU A 1 188 ? -2.356 -9.358 14.336 1.00 91.81 188 LEU A O 1
ATOM 1449 N N . LEU A 1 189 ? -2.466 -11.305 15.432 1.00 90.56 189 LEU A N 1
ATOM 1450 C CA . LEU A 1 189 ? -1.390 -11.028 16.381 1.00 90.56 189 LEU A CA 1
ATOM 1451 C C . LEU A 1 189 ? -0.062 -11.659 15.937 1.00 90.56 189 LEU A C 1
ATOM 1453 O O . LEU A 1 189 ? 0.894 -11.668 16.708 1.00 90.56 189 LEU A O 1
ATOM 1457 N N . SER A 1 190 ? 0.020 -12.199 14.716 1.00 87.38 190 SER A N 1
ATOM 1458 C CA . SER A 1 190 ? 1.243 -12.813 14.182 1.00 87.38 190 SER A CA 1
ATOM 1459 C C . SER A 1 190 ? 2.425 -11.841 14.151 1.00 87.38 190 SER A C 1
ATOM 1461 O O . SER A 1 190 ? 3.537 -12.251 14.482 1.00 87.38 190 SER A O 1
ATOM 1463 N N . VAL A 1 191 ? 2.157 -10.569 13.841 1.00 83.00 191 VAL A N 1
ATOM 1464 C CA . VAL A 1 191 ? 3.127 -9.459 13.828 1.00 83.00 191 VAL A CA 1
ATOM 1465 C C . VAL A 1 191 ? 3.592 -9.045 15.226 1.00 83.00 191 VAL A C 1
ATOM 1467 O O . VAL A 1 191 ? 4.634 -8.427 15.387 1.00 83.00 191 VAL A O 1
ATOM 1470 N N . VAL A 1 192 ? 2.840 -9.403 16.270 1.00 84.88 192 VAL A N 1
ATOM 1471 C CA . VAL A 1 192 ? 3.198 -9.077 17.653 1.00 84.88 192 VAL A CA 1
ATOM 1472 C C . VAL A 1 192 ? 4.243 -10.084 18.158 1.00 84.88 192 VAL A C 1
ATOM 1474 O O . VAL A 1 192 ? 4.047 -11.295 17.956 1.00 84.88 192 VAL A O 1
ATOM 1477 N N . PRO A 1 193 ? 5.305 -9.630 18.863 1.00 83.38 193 PRO A N 1
ATOM 1478 C CA . PRO A 1 193 ? 6.270 -10.510 19.517 1.00 83.38 193 PRO A CA 1
ATOM 1479 C C . PRO A 1 193 ? 5.579 -11.575 20.366 1.00 83.38 193 PRO A C 1
ATOM 1481 O O . PRO A 1 193 ? 4.608 -11.295 21.073 1.00 83.38 193 PRO A O 1
ATOM 1484 N N . SER A 1 194 ? 6.061 -12.815 20.283 1.00 85.50 194 SER A N 1
ATOM 1485 C CA . SER A 1 194 ? 5.393 -13.988 20.861 1.00 85.50 194 SER A CA 1
ATOM 1486 C C . SER A 1 194 ? 5.049 -13.841 22.347 1.00 85.50 194 SER A C 1
ATOM 1488 O O . SER A 1 194 ? 3.966 -14.232 22.775 1.00 85.50 194 SER A O 1
ATOM 1490 N N . GLU A 1 195 ? 5.944 -13.215 23.098 1.00 83.56 195 GLU A N 1
ATOM 1491 C CA . GLU A 1 195 ? 5.882 -12.925 24.524 1.00 83.56 195 GLU A CA 1
ATOM 1492 C C . GLU A 1 195 ? 4.853 -11.840 24.886 1.00 83.56 195 GLU A C 1
ATOM 1494 O O . GLU A 1 195 ? 4.383 -11.792 26.022 1.00 83.56 195 GLU A O 1
ATOM 1499 N N . GLU A 1 196 ? 4.456 -10.996 23.930 1.00 84.75 196 GLU A N 1
ATOM 1500 C CA . GLU A 1 196 ? 3.486 -9.914 24.129 1.00 84.75 196 GLU A CA 1
ATOM 1501 C C . GLU A 1 196 ? 2.085 -10.272 23.597 1.00 84.75 196 GLU A C 1
ATOM 1503 O O . GLU A 1 196 ? 1.107 -9.612 23.954 1.00 84.75 196 GLU A O 1
ATOM 1508 N N . ARG A 1 197 ? 1.938 -11.350 22.809 1.00 88.50 197 ARG A N 1
ATOM 1509 C CA . ARG A 1 197 ? 0.658 -11.747 22.183 1.00 88.50 197 ARG A CA 1
ATOM 1510 C C . ARG A 1 197 ? -0.485 -11.926 23.177 1.00 88.50 197 ARG A C 1
ATOM 1512 O O . ARG A 1 197 ? -1.594 -11.477 22.905 1.00 88.50 197 ARG A O 1
ATOM 1519 N N . GLU A 1 198 ? -0.233 -12.540 24.332 1.00 88.50 198 GLU A N 1
ATOM 1520 C CA . GLU A 1 198 ? -1.265 -12.740 25.360 1.00 88.50 198 GLU A CA 1
ATOM 1521 C C . GLU A 1 198 ? -1.731 -11.409 25.971 1.00 88.50 198 GLU A C 1
ATOM 1523 O O . GLU A 1 198 ? -2.919 -11.204 26.230 1.00 88.50 198 GLU A O 1
ATOM 1528 N N . LEU A 1 199 ? -0.811 -10.460 26.168 1.00 85.88 199 LEU A N 1
ATOM 1529 C CA . LEU A 1 199 ? -1.161 -9.114 26.610 1.00 85.88 199 LEU A CA 1
ATOM 1530 C C . LEU A 1 199 ? -2.008 -8.399 25.551 1.00 85.88 199 LEU A C 1
ATOM 1532 O O . LEU A 1 199 ? -3.047 -7.839 25.894 1.00 85.88 199 LEU A O 1
ATOM 1536 N N . VAL A 1 200 ? -1.606 -8.444 24.279 1.00 88.31 200 VAL A N 1
ATOM 1537 C CA . VAL A 1 200 ? -2.350 -7.785 23.193 1.00 88.31 200 VAL A CA 1
ATOM 1538 C C . VAL A 1 200 ? -3.728 -8.405 22.993 1.00 88.31 200 VAL A C 1
ATOM 1540 O O . VAL A 1 200 ? -4.694 -7.667 22.813 1.00 88.31 200 VAL A O 1
ATOM 1543 N N . ALA A 1 201 ? -3.856 -9.728 23.103 1.00 90.75 201 ALA A N 1
ATOM 1544 C CA . ALA A 1 201 ? -5.147 -10.407 23.051 1.00 90.75 201 ALA A CA 1
ATOM 1545 C C . ALA A 1 201 ? -6.097 -9.914 24.156 1.00 90.75 201 ALA A C 1
ATOM 1547 O O . ALA A 1 201 ? -7.238 -9.559 23.860 1.00 90.75 201 ALA A O 1
ATOM 1548 N N . ARG A 1 202 ? -5.618 -9.796 25.405 1.00 88.38 202 ARG A N 1
ATOM 1549 C CA . ARG A 1 202 ? -6.406 -9.224 26.516 1.00 88.38 202 ARG A CA 1
ATOM 1550 C C . ARG A 1 202 ? -6.791 -7.766 26.261 1.00 88.38 202 ARG A C 1
ATOM 1552 O O . ARG A 1 202 ? -7.945 -7.387 26.434 1.00 88.38 202 ARG A O 1
ATOM 1559 N N . LEU A 1 203 ? -5.857 -6.950 25.768 1.00 87.12 203 LEU A N 1
ATOM 1560 C CA . LEU A 1 203 ? -6.149 -5.560 25.401 1.00 87.12 203 LEU A CA 1
ATOM 1561 C C . LEU A 1 203 ? -7.183 -5.463 24.268 1.00 87.12 203 LEU A C 1
ATOM 1563 O O . LEU A 1 203 ? -7.972 -4.519 24.246 1.00 87.12 203 LEU A O 1
ATOM 1567 N N . ALA A 1 204 ? -7.199 -6.416 23.334 1.00 90.06 204 ALA A N 1
ATOM 1568 C CA . ALA A 1 204 ? -8.193 -6.475 22.268 1.00 90.06 204 ALA A CA 1
ATOM 1569 C C . ALA A 1 204 ? -9.586 -6.847 22.802 1.00 90.06 204 ALA A C 1
ATOM 1571 O O . ALA A 1 204 ? -10.579 -6.246 22.390 1.00 90.06 204 ALA A O 1
ATOM 1572 N N . GLU A 1 205 ? -9.671 -7.766 23.769 1.00 89.75 205 GLU A N 1
ATOM 1573 C CA . GLU A 1 205 ? -10.918 -8.079 24.487 1.00 89.75 205 GLU A CA 1
ATOM 1574 C C . GLU A 1 205 ? -11.469 -6.870 25.256 1.00 89.75 205 GLU A C 1
ATOM 1576 O O . GLU A 1 205 ? -12.680 -6.673 25.311 1.00 89.75 205 GLU A O 1
ATOM 1581 N N . GLU A 1 206 ? -10.588 -6.017 25.778 1.00 85.62 206 GLU A N 1
ATOM 1582 C CA . GLU A 1 206 ? -10.940 -4.756 26.440 1.00 85.62 206 GLU A CA 1
ATOM 1583 C C . GLU A 1 206 ? -11.255 -3.606 25.450 1.00 85.62 206 GLU A C 1
ATOM 1585 O O . GLU A 1 206 ? -11.581 -2.495 25.871 1.00 85.62 206 GLU A O 1
ATOM 1590 N N . GLY A 1 207 ? -11.133 -3.822 24.132 1.00 86.38 207 GLY A N 1
ATOM 1591 C CA . GLY A 1 207 ? -11.374 -2.797 23.102 1.00 86.38 207 GLY A CA 1
ATOM 1592 C C . GLY A 1 207 ? -10.283 -1.723 23.019 1.00 86.38 207 GLY A C 1
ATOM 1593 O O . GLY A 1 207 ? -10.511 -0.610 22.544 1.00 86.38 207 GLY A O 1
ATOM 1594 N N . ARG A 1 208 ? -9.082 -2.046 23.500 1.00 86.19 208 ARG A N 1
ATOM 1595 C CA . ARG A 1 208 ? -7.936 -1.132 23.646 1.00 86.19 208 ARG A CA 1
ATOM 1596 C C . ARG A 1 208 ? -6.871 -1.329 22.585 1.00 86.19 208 ARG A C 1
ATOM 1598 O O . ARG A 1 208 ? -5.825 -0.686 22.641 1.00 86.19 208 ARG A O 1
ATOM 1605 N N . VAL A 1 209 ? -7.136 -2.215 21.638 1.00 90.06 209 VAL A N 1
ATOM 1606 C CA . VAL A 1 209 ? -6.348 -2.409 20.424 1.00 90.06 209 VAL A CA 1
ATOM 1607 C C . VAL A 1 209 ? -7.117 -1.829 19.246 1.00 90.06 209 VAL A C 1
ATOM 1609 O O . VAL A 1 209 ? -8.340 -1.943 19.202 1.00 90.06 209 VAL A O 1
ATOM 1612 N N . VAL A 1 210 ? -6.417 -1.227 18.293 1.00 92.62 210 VAL A N 1
ATOM 1613 C CA . VAL A 1 210 ? -6.950 -0.861 16.978 1.00 92.62 210 VAL A CA 1
ATOM 1614 C C . VAL A 1 210 ? -6.217 -1.694 15.941 1.00 92.62 210 VAL A C 1
ATOM 1616 O O . VAL A 1 210 ? -4.994 -1.644 15.871 1.00 92.62 210 VAL A O 1
ATOM 1619 N N . PHE A 1 211 ? -6.961 -2.429 15.124 1.00 94.56 211 PHE A N 1
ATOM 1620 C CA . PHE A 1 211 ? -6.409 -3.225 14.035 1.00 94.56 211 PHE A CA 1
ATOM 1621 C C . PHE A 1 211 ? -6.449 -2.424 12.731 1.00 94.56 211 PHE A C 1
ATOM 1623 O O . PHE A 1 211 ? -7.520 -2.014 12.275 1.00 94.56 211 PHE A O 1
ATOM 1630 N N . LEU A 1 212 ? -5.275 -2.209 12.144 1.00 94.75 212 LEU A N 1
ATOM 1631 C CA . LEU A 1 212 ? -5.047 -1.465 10.909 1.00 94.75 212 LEU A CA 1
ATOM 1632 C C . LEU A 1 212 ? -4.561 -2.460 9.848 1.00 94.75 212 LEU A C 1
ATOM 1634 O O . LEU A 1 212 ? -3.399 -2.854 9.829 1.00 94.75 212 LEU A O 1
ATOM 1638 N N . LEU A 1 213 ? -5.484 -2.914 9.008 1.00 95.31 213 LEU A N 1
ATOM 1639 C CA . LEU A 1 213 ? -5.329 -4.085 8.152 1.00 95.31 213 LEU A CA 1
ATOM 1640 C C . LEU A 1 213 ? -5.196 -3.653 6.690 1.00 95.31 213 LEU A C 1
ATOM 1642 O O . LEU A 1 213 ? -6.174 -3.242 6.060 1.00 95.31 213 LEU A O 1
ATOM 1646 N N . ASP A 1 214 ? -3.983 -3.724 6.150 1.00 92.44 214 ASP A N 1
ATOM 1647 C CA . ASP A 1 214 ? -3.675 -3.148 4.842 1.00 92.44 214 ASP A CA 1
ATOM 1648 C C . ASP A 1 214 ? -3.814 -4.157 3.691 1.00 92.44 214 ASP A C 1
ATOM 1650 O O . ASP A 1 214 ? -3.315 -5.278 3.774 1.00 92.44 214 ASP A O 1
ATOM 1654 N N . GLY A 1 215 ? -4.456 -3.749 2.593 1.00 91.19 215 GLY A N 1
ATOM 1655 C CA . GLY A 1 215 ? -4.375 -4.430 1.299 1.00 91.19 215 GLY A CA 1
ATOM 1656 C C . GLY A 1 215 ? -5.309 -5.629 1.114 1.00 91.19 215 GLY A C 1
ATOM 1657 O O . GLY A 1 215 ? -4.873 -6.680 0.652 1.00 91.19 215 GLY A O 1
ATOM 1658 N N . LEU A 1 216 ? -6.612 -5.508 1.400 1.00 91.56 216 LEU A N 1
ATOM 1659 C CA . LEU A 1 216 ? -7.569 -6.602 1.146 1.00 91.56 216 LEU A CA 1
ATOM 1660 C C . LEU A 1 216 ? -7.621 -7.013 -0.339 1.00 91.56 216 LEU A C 1
ATOM 1662 O O . LEU A 1 216 ? -7.830 -8.186 -0.651 1.00 91.56 216 LEU A O 1
ATOM 1666 N N . ASP A 1 217 ? -7.440 -6.064 -1.261 1.00 88.50 217 ASP A N 1
ATOM 1667 C CA . ASP A 1 217 ? -7.391 -6.341 -2.700 1.00 88.50 217 ASP A CA 1
ATOM 1668 C C . ASP A 1 217 ? -6.066 -6.960 -3.169 1.00 88.50 217 ASP A C 1
ATOM 1670 O O . ASP A 1 217 ? -6.009 -7.494 -4.277 1.00 88.50 217 ASP A O 1
ATOM 1674 N N . GLU A 1 218 ? -5.027 -6.924 -2.333 1.00 88.12 218 GLU A N 1
ATOM 1675 C CA . GLU A 1 218 ? -3.718 -7.526 -2.609 1.00 88.12 218 GLU A CA 1
ATOM 1676 C C . GLU A 1 218 ? -3.698 -9.036 -2.344 1.00 88.12 218 GLU A C 1
ATOM 1678 O O . GLU A 1 218 ? -2.878 -9.748 -2.911 1.00 88.12 218 GLU A O 1
ATOM 1683 N N . VAL A 1 219 ? -4.633 -9.538 -1.533 1.00 88.44 219 VAL A N 1
ATOM 1684 C CA . VAL A 1 219 ? -4.777 -10.968 -1.226 1.00 88.44 219 VAL A CA 1
ATOM 1685 C C . VAL A 1 219 ? -5.291 -11.728 -2.458 1.00 88.44 219 VAL A C 1
ATOM 1687 O O . VAL A 1 219 ? -6.211 -11.228 -3.124 1.00 88.44 219 VAL A O 1
ATOM 1690 N N . PRO A 1 220 ? -4.782 -12.939 -2.765 1.00 85.12 220 PRO A N 1
ATOM 1691 C CA . PRO A 1 220 ? -5.270 -13.761 -3.870 1.00 85.12 220 PRO A CA 1
ATOM 1692 C C . PRO A 1 220 ? -6.784 -13.994 -3.819 1.00 85.12 220 PRO A C 1
ATOM 1694 O O . PRO A 1 220 ? -7.375 -14.206 -2.756 1.00 85.12 220 PRO A O 1
ATOM 1697 N N . ALA A 1 221 ? -7.446 -13.981 -4.981 1.00 82.12 221 ALA A N 1
ATOM 1698 C CA . ALA A 1 221 ? -8.909 -14.055 -5.059 1.00 82.12 221 ALA A CA 1
ATOM 1699 C C . ALA A 1 221 ? -9.506 -15.301 -4.370 1.00 82.12 221 ALA A C 1
ATOM 1701 O O . ALA A 1 221 ? -10.589 -15.219 -3.781 1.00 82.12 221 ALA A O 1
ATOM 1702 N N . THR A 1 222 ? -8.778 -16.420 -4.398 1.00 84.31 222 THR A N 1
ATOM 1703 C CA . THR A 1 222 ? -9.114 -17.703 -3.757 1.00 84.31 222 THR A CA 1
ATOM 1704 C C . THR A 1 222 ? -9.179 -17.622 -2.229 1.00 84.31 222 THR A C 1
ATOM 1706 O O . THR A 1 222 ? -9.940 -18.359 -1.603 1.00 84.31 222 THR A O 1
ATOM 1709 N N . GLU A 1 223 ? -8.439 -16.699 -1.617 1.00 88.75 223 GLU A N 1
ATOM 1710 C CA . GLU A 1 223 ? -8.286 -16.579 -0.163 1.00 88.75 223 GLU A CA 1
ATOM 1711 C C . GLU A 1 223 ? -9.135 -15.447 0.424 1.00 88.75 223 GLU A C 1
ATOM 1713 O O . GLU A 1 223 ? -9.561 -15.514 1.580 1.00 88.75 223 GLU A O 1
ATOM 1718 N N . ARG A 1 224 ? -9.502 -14.443 -0.387 1.00 88.25 224 ARG A N 1
ATOM 1719 C CA . ARG A 1 224 ? -10.314 -13.291 0.055 1.00 88.25 224 ARG A CA 1
ATOM 1720 C C . ARG A 1 224 ? -11.614 -13.696 0.751 1.00 88.25 224 ARG A C 1
ATOM 1722 O O . ARG A 1 224 ? -12.097 -12.967 1.614 1.00 88.25 224 ARG A O 1
ATOM 1729 N N . ALA A 1 225 ? -12.231 -14.817 0.368 1.00 89.62 225 ALA A N 1
ATOM 1730 C CA . ALA A 1 225 ? -13.446 -15.305 1.024 1.00 89.62 225 ALA A CA 1
ATOM 1731 C C . ALA A 1 225 ? -13.191 -15.760 2.467 1.00 89.62 225 ALA A C 1
ATOM 1733 O O . ALA A 1 225 ? -13.943 -15.363 3.359 1.00 89.62 225 ALA A O 1
ATOM 1734 N N . LYS A 1 226 ? -12.117 -16.524 2.696 1.00 91.81 226 LYS A N 1
ATOM 1735 C CA . LYS A 1 226 ? -11.681 -16.944 4.034 1.00 91.81 226 LYS A CA 1
ATOM 1736 C C . LYS A 1 226 ? -11.326 -15.725 4.878 1.00 91.81 226 LYS A C 1
ATOM 1738 O O . LYS A 1 226 ? -11.823 -15.593 5.992 1.00 91.81 226 LYS A O 1
ATOM 1743 N N . LEU A 1 227 ? -10.595 -14.774 4.298 1.00 92.31 227 LEU A N 1
ATOM 1744 C CA . LEU A 1 227 ? -10.197 -13.556 4.993 1.00 92.31 227 LEU A CA 1
ATOM 1745 C C . LEU A 1 227 ? -11.394 -12.683 5.402 1.00 92.31 227 LEU A C 1
ATOM 1747 O O . LEU A 1 227 ? -11.460 -12.212 6.532 1.00 92.31 227 LEU A O 1
ATOM 1751 N N . ARG A 1 228 ? -12.400 -12.504 4.537 1.00 92.94 228 ARG A N 1
ATOM 1752 C CA . ARG A 1 228 ? -13.635 -11.796 4.929 1.00 92.94 228 ARG A CA 1
ATOM 1753 C C . ARG A 1 228 ? -14.366 -12.494 6.074 1.00 92.94 228 ARG A C 1
ATOM 1755 O O . ARG A 1 228 ? -14.941 -11.812 6.922 1.00 92.94 228 ARG A O 1
ATOM 1762 N N . SER A 1 229 ? -14.362 -13.827 6.096 1.00 92.94 229 SER A N 1
ATOM 1763 C CA . SER A 1 229 ? -14.930 -14.599 7.203 1.00 92.94 229 SER A CA 1
ATOM 1764 C C . SER A 1 229 ? -14.129 -14.400 8.489 1.00 92.94 229 SER A C 1
ATOM 1766 O O . SER A 1 229 ? -14.739 -14.113 9.515 1.00 92.94 229 SER A O 1
ATOM 1768 N N . LEU A 1 230 ? -12.794 -14.445 8.427 1.00 94.62 230 LEU A N 1
ATOM 1769 C CA . LEU A 1 230 ? -11.907 -14.131 9.552 1.00 94.62 230 LEU A CA 1
ATOM 1770 C C . LEU A 1 230 ? -12.210 -12.735 10.112 1.00 94.62 230 LEU A C 1
ATOM 1772 O O . LEU A 1 230 ? -12.517 -12.610 11.291 1.00 94.62 230 LEU A O 1
ATOM 1776 N N . LEU A 1 231 ? -12.244 -11.700 9.266 1.00 94.50 231 LEU A N 1
ATOM 1777 C CA . LEU A 1 231 ? -12.547 -10.321 9.678 1.00 94.50 231 LEU A CA 1
ATOM 1778 C C . LEU A 1 231 ? -13.908 -10.198 10.377 1.00 94.50 231 LEU A C 1
ATOM 1780 O O . LEU A 1 231 ? -14.042 -9.458 11.352 1.00 94.50 231 LEU A O 1
ATOM 1784 N N . LYS A 1 232 ? -14.916 -10.943 9.907 1.00 93.19 232 LYS A N 1
ATOM 1785 C CA . LYS A 1 232 ? -16.237 -11.007 10.543 1.00 93.19 232 LYS A CA 1
ATOM 1786 C C . LYS A 1 232 ? -16.171 -11.674 11.922 1.00 93.19 232 LYS A C 1
ATOM 1788 O O . LYS A 1 232 ? -16.793 -11.176 12.858 1.00 93.19 232 LYS A O 1
ATOM 1793 N N . VAL A 1 233 ? -15.440 -12.782 12.053 1.00 93.06 233 VAL A N 1
ATOM 1794 C CA . VAL A 1 233 ? -15.260 -13.492 13.331 1.00 93.06 233 VAL A CA 1
ATOM 1795 C C . VAL A 1 233 ? -14.484 -12.621 14.321 1.00 93.06 233 VAL A C 1
ATOM 1797 O O . VAL A 1 233 ? -14.930 -12.451 15.452 1.00 93.06 233 VAL A O 1
ATOM 1800 N N . THR A 1 234 ? -13.398 -11.978 13.887 1.00 93.62 234 THR A N 1
ATOM 1801 C CA . THR A 1 234 ? -12.630 -11.018 14.693 1.00 93.62 234 THR A CA 1
ATOM 1802 C C . THR A 1 234 ? -13.508 -9.869 15.180 1.00 93.62 234 THR A C 1
ATOM 1804 O O . THR A 1 234 ? -13.500 -9.550 16.367 1.00 93.62 234 THR A O 1
ATOM 1807 N N . ALA A 1 235 ? -14.314 -9.278 14.291 1.00 92.50 235 ALA A N 1
ATOM 1808 C CA . ALA A 1 235 ? -15.212 -8.178 14.634 1.00 92.50 235 ALA A CA 1
ATOM 1809 C C . ALA A 1 235 ? -16.248 -8.546 15.707 1.00 92.50 235 ALA A C 1
ATOM 1811 O O . ALA A 1 235 ? -16.658 -7.659 16.458 1.00 92.50 235 ALA A O 1
ATOM 1812 N N . ALA A 1 236 ? -16.665 -9.817 15.757 1.00 91.06 236 ALA A N 1
ATOM 1813 C CA . ALA A 1 236 ? -17.575 -10.354 16.766 1.00 91.06 236 ALA A CA 1
ATOM 1814 C C . ALA A 1 236 ? -16.860 -10.741 18.072 1.00 91.06 236 ALA A C 1
ATOM 1816 O O . ALA A 1 236 ? -17.461 -10.655 19.140 1.00 91.06 236 ALA A O 1
ATOM 1817 N N . ARG A 1 237 ? -15.593 -11.168 17.993 1.00 91.62 237 ARG A N 1
ATOM 1818 C CA . ARG A 1 237 ? -14.786 -11.602 19.142 1.00 91.62 237 ARG A CA 1
ATOM 1819 C C . ARG A 1 237 ? -14.258 -10.434 19.968 1.00 91.62 237 ARG A C 1
ATOM 1821 O O . ARG A 1 237 ? -14.307 -10.500 21.194 1.00 91.62 237 ARG A O 1
ATOM 1828 N N . TRP A 1 238 ? -13.737 -9.400 19.311 1.00 91.38 238 TRP A N 1
ATOM 1829 C CA . TRP A 1 238 ? -13.075 -8.283 19.978 1.00 91.38 238 TRP A CA 1
ATOM 1830 C C . TRP A 1 238 ? -13.827 -6.967 19.763 1.00 91.38 238 TRP A C 1
ATOM 1832 O O . TRP A 1 238 ? -14.059 -6.572 18.615 1.00 91.38 238 TRP A O 1
ATOM 1842 N N . PRO A 1 239 ? -14.132 -6.207 20.833 1.00 89.62 239 PRO A N 1
ATOM 1843 C CA . PRO A 1 239 ? -14.682 -4.855 20.739 1.00 89.62 239 PRO A CA 1
ATOM 1844 C C . PRO A 1 239 ? -13.620 -3.810 20.330 1.00 89.62 239 PRO A C 1
ATOM 1846 O O . PRO A 1 239 ? -13.745 -2.628 20.629 1.00 89.62 239 PRO A O 1
ATOM 1849 N N . SER A 1 240 ? -12.574 -4.227 19.622 1.00 90.56 240 SER A N 1
ATOM 1850 C CA . SER A 1 240 ? -11.512 -3.382 19.075 1.00 90.56 240 SER A CA 1
ATOM 1851 C C . SER A 1 240 ? -11.888 -2.814 17.713 1.00 90.56 240 SER A C 1
ATOM 1853 O O . SER A 1 240 ? -12.476 -3.556 16.926 1.00 90.56 240 SER A O 1
ATOM 1855 N N . PRO A 1 241 ? -11.564 -1.552 17.374 1.00 93.06 241 PRO A N 1
ATOM 1856 C CA . PRO A 1 241 ? -11.768 -1.019 16.028 1.00 93.06 241 PRO A CA 1
ATOM 1857 C C . PRO A 1 241 ? -10.980 -1.799 14.966 1.00 93.06 241 PRO A C 1
ATOM 1859 O O . PRO A 1 241 ? -9.850 -2.221 15.209 1.00 93.06 241 PRO A O 1
ATOM 1862 N N . LEU A 1 242 ? -11.588 -1.978 13.792 1.00 95.12 242 LEU A N 1
ATOM 1863 C CA . LEU A 1 242 ? -11.029 -2.686 12.638 1.00 95.12 242 LEU A CA 1
ATOM 1864 C C . LEU A 1 242 ? -11.136 -1.781 11.412 1.00 95.12 242 LEU A C 1
ATOM 1866 O O . LEU A 1 242 ? -12.241 -1.488 10.947 1.00 95.12 242 LEU A O 1
ATOM 1870 N N . LEU A 1 243 ? -9.988 -1.346 10.900 1.00 95.81 243 LEU A N 1
ATOM 1871 C CA . LEU A 1 243 ? -9.878 -0.548 9.686 1.00 95.81 243 LEU A CA 1
ATOM 1872 C C . LEU A 1 243 ? -9.169 -1.394 8.638 1.00 95.81 243 LEU A C 1
ATOM 1874 O O . LEU A 1 243 ? -8.040 -1.820 8.847 1.00 95.81 243 LEU A O 1
ATOM 1878 N N . VAL A 1 244 ? -9.837 -1.638 7.520 1.00 96.25 244 VAL A N 1
ATOM 1879 C CA . VAL A 1 244 ? -9.335 -2.451 6.412 1.00 96.25 244 VAL A CA 1
ATOM 1880 C C . VAL A 1 244 ? -9.180 -1.562 5.191 1.00 96.25 244 VAL A C 1
ATOM 1882 O O . VAL A 1 244 ? -10.099 -0.812 4.891 1.00 96.25 244 VAL A O 1
ATOM 1885 N N . THR A 1 245 ? -8.085 -1.632 4.443 1.00 94.88 245 THR A N 1
ATOM 1886 C CA . THR A 1 245 ? -7.974 -0.901 3.167 1.00 94.88 245 THR A CA 1
ATOM 1887 C C . THR A 1 245 ? -8.253 -1.810 1.976 1.00 94.88 245 THR A C 1
ATOM 1889 O O . THR A 1 245 ? -7.965 -3.006 1.995 1.00 94.88 245 THR A O 1
ATOM 1892 N N . SER A 1 246 ? -8.837 -1.246 0.918 1.00 93.44 246 SER A N 1
ATOM 1893 C CA . SER A 1 246 ? -9.022 -1.946 -0.357 1.00 93.44 246 SER A CA 1
ATOM 1894 C C . SER A 1 246 ? -9.148 -0.964 -1.519 1.00 93.44 246 SER A C 1
ATOM 1896 O O . SER A 1 246 ? -9.561 0.181 -1.342 1.00 93.44 246 SER A O 1
ATOM 1898 N N . ARG A 1 247 ? -8.876 -1.410 -2.743 1.00 90.31 247 ARG A N 1
ATOM 1899 C CA . ARG A 1 247 ? -9.402 -0.755 -3.954 1.00 90.31 247 ARG A CA 1
ATOM 1900 C C . ARG A 1 247 ? -10.923 -0.955 -4.074 1.00 90.31 247 ARG A C 1
ATOM 1902 O O . ARG A 1 247 ? -11.432 -1.962 -3.572 1.00 90.31 247 ARG A O 1
ATOM 1909 N N . PRO A 1 248 ? -11.660 -0.022 -4.710 1.00 86.75 248 PRO A N 1
ATOM 1910 C CA . PRO A 1 248 ? -13.115 -0.124 -4.849 1.00 86.75 248 PRO A CA 1
ATOM 1911 C C . PRO A 1 248 ? -13.548 -1.197 -5.859 1.00 86.75 248 PRO A C 1
ATOM 1913 O O . PRO A 1 248 ? -14.575 -1.850 -5.665 1.00 86.75 248 PRO A O 1
ATOM 1916 N N . PHE A 1 249 ? -12.776 -1.403 -6.930 1.00 81.00 249 PHE A N 1
ATOM 1917 C CA . PHE A 1 249 ? -13.123 -2.355 -7.983 1.00 81.00 249 PHE A CA 1
ATOM 1918 C C . PHE A 1 249 ? -13.056 -3.804 -7.479 1.00 81.00 249 PHE A C 1
ATOM 1920 O O . PHE A 1 249 ? -12.060 -4.230 -6.899 1.00 81.00 249 PHE A O 1
ATOM 1927 N N . GLY A 1 250 ? -14.123 -4.578 -7.701 1.00 75.56 250 GLY A N 1
ATOM 1928 C CA . GLY A 1 250 ? -14.202 -5.981 -7.276 1.00 75.56 250 GLY A CA 1
ATOM 1929 C C . GLY A 1 250 ? -14.322 -6.193 -5.759 1.00 75.56 250 GLY A C 1
ATOM 1930 O O . GLY A 1 250 ? -14.283 -7.339 -5.299 1.00 75.56 250 GLY A O 1
ATOM 1931 N N . LEU A 1 251 ? -14.491 -5.124 -4.970 1.00 85.69 251 LEU A N 1
ATOM 1932 C CA . LEU A 1 251 ? -14.600 -5.214 -3.518 1.00 85.69 251 LEU A CA 1
ATOM 1933 C C . LEU A 1 251 ? -15.911 -5.885 -3.095 1.00 85.69 251 LEU A C 1
ATOM 1935 O O . LEU A 1 251 ? -17.010 -5.373 -3.307 1.00 85.69 251 LEU A O 1
ATOM 1939 N N . ARG A 1 252 ? -15.778 -6.996 -2.370 1.00 88.06 252 ARG A N 1
ATOM 1940 C CA . ARG A 1 252 ? -16.841 -7.546 -1.524 1.00 88.06 252 ARG A CA 1
ATOM 1941 C C . ARG A 1 252 ? -16.508 -7.232 -0.071 1.00 88.06 252 ARG A C 1
ATOM 1943 O O . ARG A 1 252 ? -15.472 -7.659 0.425 1.00 88.06 252 ARG A O 1
ATOM 1950 N N . ARG A 1 253 ? -17.374 -6.486 0.611 1.00 89.00 253 ARG A N 1
ATOM 1951 C CA . ARG A 1 253 ? -17.143 -6.063 2.001 1.00 89.00 253 ARG A CA 1
ATOM 1952 C C . ARG A 1 253 ? -17.292 -7.233 2.977 1.00 89.00 253 ARG A C 1
ATOM 1954 O O . ARG A 1 253 ? -18.180 -8.066 2.768 1.00 89.00 253 ARG A O 1
ATOM 1961 N N . PRO A 1 254 ? -16.486 -7.302 4.051 1.00 89.81 254 PRO A N 1
ATOM 1962 C CA . PRO A 1 254 ? -16.798 -8.170 5.178 1.00 89.81 254 PRO A CA 1
ATOM 1963 C C . PRO A 1 254 ? -18.141 -7.761 5.806 1.00 89.81 254 PRO A C 1
ATOM 1965 O O . PRO A 1 254 ? -18.524 -6.590 5.795 1.00 89.81 254 PRO A O 1
ATOM 1968 N N . GLY A 1 255 ? -18.884 -8.731 6.340 1.00 87.31 255 GLY A N 1
ATOM 1969 C CA . GLY A 1 255 ? -20.178 -8.454 6.968 1.00 87.31 255 GLY A CA 1
ATOM 1970 C C . GLY A 1 255 ? -20.023 -7.567 8.205 1.00 87.31 255 GLY A C 1
ATOM 1971 O O . GLY A 1 255 ? -19.169 -7.841 9.042 1.00 87.31 255 GLY A O 1
ATOM 1972 N N . GLY A 1 256 ? -20.856 -6.530 8.324 1.00 86.75 256 GLY A N 1
ATOM 1973 C CA . GLY A 1 256 ? -20.813 -5.582 9.445 1.00 86.75 256 GLY A CA 1
ATOM 1974 C C . GLY A 1 256 ? -19.789 -4.452 9.301 1.00 86.75 256 GLY A C 1
ATOM 1975 O O . GLY A 1 256 ? -19.617 -3.697 10.250 1.00 86.75 256 GLY A O 1
ATOM 1976 N N . PHE A 1 257 ? -19.123 -4.328 8.147 1.00 92.06 257 PHE A N 1
ATOM 1977 C CA . PHE A 1 257 ? -18.207 -3.224 7.858 1.00 92.06 257 PHE A CA 1
ATOM 1978 C C . PHE A 1 257 ? -18.862 -2.154 6.977 1.00 92.06 257 PHE A C 1
ATOM 1980 O O . PHE A 1 257 ? -19.532 -2.449 5.981 1.00 92.06 257 PHE A O 1
ATOM 1987 N N . GLU A 1 258 ? -18.602 -0.901 7.321 1.00 90.06 258 GLU A N 1
ATOM 1988 C CA . GLU A 1 258 ? -19.013 0.296 6.595 1.00 90.06 258 GLU A CA 1
ATOM 1989 C C . GLU A 1 258 ? -17.943 0.746 5.596 1.00 90.06 258 GLU A C 1
ATOM 1991 O O . GLU A 1 258 ? -16.823 0.237 5.590 1.00 90.06 258 GLU A O 1
ATOM 1996 N N . LEU A 1 259 ? -18.302 1.672 4.703 1.00 90.12 259 LEU A N 1
ATOM 1997 C CA . LEU A 1 259 ? -17.390 2.215 3.696 1.00 90.12 259 LEU A CA 1
ATOM 1998 C C . LEU A 1 259 ? -17.019 3.655 4.010 1.00 90.12 259 LEU A C 1
ATOM 2000 O O . LEU A 1 259 ? -17.895 4.517 4.103 1.00 90.12 259 LEU A O 1
ATOM 2004 N N . ALA A 1 260 ? -15.715 3.898 4.057 1.00 89.38 260 ALA A N 1
ATOM 2005 C CA . ALA A 1 260 ? -15.134 5.228 4.002 1.00 89.38 260 ALA A CA 1
ATOM 2006 C C . ALA A 1 260 ? -14.317 5.337 2.713 1.00 89.38 260 ALA A C 1
ATOM 2008 O O . ALA A 1 260 ? -13.539 4.443 2.398 1.00 89.38 260 ALA A O 1
ATOM 2009 N N . ARG A 1 261 ? -14.499 6.400 1.943 1.00 89.31 261 ARG A N 1
ATOM 2010 C CA . ARG A 1 261 ? -13.744 6.694 0.730 1.00 89.31 261 ARG A CA 1
ATOM 2011 C C . ARG A 1 261 ? -12.657 7.699 1.063 1.00 89.31 261 ARG A C 1
ATOM 2013 O O . ARG A 1 261 ? -12.931 8.748 1.630 1.00 89.31 261 ARG A O 1
ATOM 2020 N N . LEU A 1 262 ? -11.427 7.378 0.696 1.00 87.75 262 LEU A N 1
ATOM 2021 C CA . LEU A 1 262 ? -10.311 8.304 0.767 1.00 87.75 262 LEU A CA 1
ATOM 2022 C C . LEU A 1 262 ? -10.438 9.313 -0.372 1.00 87.75 262 LEU A C 1
ATOM 2024 O O . LEU A 1 262 ? -10.498 8.914 -1.537 1.00 87.75 262 LEU A O 1
ATOM 2028 N N . LEU A 1 263 ? -10.506 10.597 -0.032 1.00 85.94 263 LEU A N 1
ATOM 2029 C CA . LEU A 1 263 ? -10.674 11.656 -1.018 1.00 85.94 263 LEU A CA 1
ATOM 2030 C C . LEU A 1 263 ? -9.345 11.981 -1.727 1.00 85.94 263 LEU A C 1
ATOM 2032 O O . LEU A 1 263 ? -8.262 11.762 -1.160 1.00 85.94 263 LEU A O 1
ATOM 2036 N N . PRO A 1 264 ? -9.399 12.490 -2.971 1.00 85.75 264 PRO A N 1
ATOM 2037 C CA . PRO A 1 264 ? -8.234 13.082 -3.624 1.00 85.75 264 PRO A CA 1
ATOM 2038 C C . PRO A 1 264 ? -7.636 14.206 -2.764 1.00 85.75 264 PRO A C 1
ATOM 2040 O O . PRO A 1 264 ? -8.323 14.769 -1.913 1.00 85.75 264 PRO A O 1
ATOM 2043 N N . LEU A 1 265 ? -6.348 14.503 -2.945 1.00 82.94 265 LEU A N 1
ATOM 2044 C CA . LEU A 1 265 ? -5.735 15.670 -2.310 1.00 82.94 265 LEU A CA 1
ATOM 2045 C C . LEU A 1 265 ? -6.392 16.952 -2.839 1.00 82.94 265 LEU A C 1
ATOM 2047 O O . LEU A 1 265 ? -6.642 17.082 -4.044 1.00 82.94 265 LEU A O 1
ATOM 2051 N N . ASP A 1 266 ? -6.656 17.889 -1.936 1.00 85.19 266 ASP A N 1
ATOM 2052 C CA . ASP A 1 266 ? -7.051 19.244 -2.306 1.00 85.19 266 ASP A CA 1
ATOM 2053 C C . ASP A 1 266 ? -5.830 20.122 -2.634 1.00 85.19 266 ASP A C 1
ATOM 2055 O O . ASP A 1 266 ? -4.676 19.746 -2.415 1.00 85.19 266 ASP A O 1
ATOM 2059 N N . ASP A 1 267 ? -6.086 21.301 -3.194 1.00 85.62 267 ASP A N 1
ATOM 2060 C CA . ASP A 1 267 ? -5.034 22.202 -3.676 1.00 85.62 267 ASP A CA 1
ATOM 2061 C C . ASP A 1 267 ? -4.158 22.724 -2.522 1.00 85.62 267 ASP A C 1
ATOM 2063 O O . ASP A 1 267 ? -2.955 22.924 -2.695 1.00 85.62 267 ASP A O 1
ATOM 2067 N N . GLY A 1 268 ? -4.734 22.890 -1.325 1.00 81.69 268 GLY A N 1
ATOM 2068 C CA . GLY A 1 268 ? -4.000 23.289 -0.124 1.00 81.69 268 GLY A CA 1
ATOM 2069 C C . GLY A 1 268 ? -3.058 22.187 0.357 1.00 81.69 268 GLY A C 1
ATOM 2070 O O . GLY A 1 268 ? -1.894 22.451 0.645 1.00 81.69 268 GLY A O 1
ATOM 2071 N N . GLN A 1 269 ? -3.536 20.943 0.361 1.00 83.19 269 GLN A N 1
ATOM 2072 C CA . GLN A 1 269 ? -2.762 19.744 0.686 1.00 83.19 269 GLN A CA 1
ATOM 2073 C C . GLN A 1 269 ? -1.593 19.526 -0.288 1.00 83.19 269 GLN A C 1
ATOM 2075 O O . GLN A 1 269 ? -0.499 19.142 0.132 1.00 83.19 269 GLN A O 1
ATOM 2080 N N . ILE A 1 270 ? -1.806 19.785 -1.582 1.00 84.75 270 ILE A N 1
ATOM 2081 C CA . ILE A 1 270 ? -0.751 19.738 -2.605 1.00 84.75 270 ILE A CA 1
ATOM 2082 C C . ILE A 1 270 ? 0.296 20.827 -2.345 1.00 84.75 270 ILE A C 1
ATOM 2084 O O . ILE A 1 270 ? 1.490 20.526 -2.305 1.00 84.75 270 ILE A O 1
ATOM 2088 N N . GLY A 1 271 ? -0.140 22.071 -2.121 1.00 82.75 271 GLY A N 1
ATOM 2089 C CA . GLY A 1 271 ? 0.753 23.194 -1.825 1.00 82.75 271 GLY A CA 1
ATOM 2090 C C . GLY A 1 271 ? 1.616 22.951 -0.585 1.00 82.75 271 GLY A C 1
ATOM 2091 O O . GLY A 1 271 ? 2.835 23.099 -0.648 1.00 82.75 271 GLY A O 1
ATOM 2092 N N . GLU A 1 272 ? 1.006 22.485 0.508 1.00 82.56 272 GLU A N 1
ATOM 2093 C CA . GLU A 1 272 ? 1.693 22.140 1.761 1.00 82.56 272 GLU A CA 1
ATOM 2094 C C . GLU A 1 272 ? 2.761 21.056 1.552 1.00 82.56 272 GLU A C 1
ATOM 2096 O O . GLU A 1 272 ? 3.864 21.138 2.101 1.00 82.56 272 GLU A O 1
ATOM 2101 N N . PHE A 1 273 ? 2.455 20.030 0.753 1.00 82.88 273 PHE A N 1
ATOM 2102 C CA . PHE A 1 273 ? 3.417 18.981 0.428 1.00 82.88 273 PHE A CA 1
ATOM 2103 C C . PHE A 1 273 ? 4.606 19.527 -0.365 1.00 82.88 273 PHE A C 1
ATOM 2105 O O . PHE A 1 273 ? 5.750 19.257 0.001 1.00 82.88 273 PHE A O 1
ATOM 2112 N N . LEU A 1 274 ? 4.351 20.288 -1.434 1.00 82.06 274 LEU A N 1
ATOM 2113 C CA . LEU A 1 274 ? 5.404 20.831 -2.294 1.00 82.06 274 LEU A CA 1
ATOM 2114 C C . LEU A 1 274 ? 6.294 21.818 -1.538 1.00 82.06 274 LEU A C 1
ATOM 2116 O O . LEU A 1 274 ? 7.518 21.743 -1.634 1.00 82.06 274 LEU A O 1
ATOM 2120 N N . GLU A 1 275 ? 5.703 22.693 -0.726 1.00 82.06 275 GLU A N 1
ATOM 2121 C CA . GLU A 1 275 ? 6.450 23.624 0.118 1.00 82.06 275 GLU A CA 1
ATOM 2122 C C . GLU A 1 275 ? 7.396 22.873 1.063 1.00 82.06 275 GLU A C 1
ATOM 2124 O O . GLU A 1 275 ? 8.585 23.197 1.146 1.00 82.06 275 GLU A O 1
ATOM 2129 N N . ARG A 1 276 ? 6.905 21.817 1.725 1.00 79.06 276 ARG A N 1
ATOM 2130 C CA . ARG A 1 276 ? 7.728 20.957 2.589 1.00 79.06 276 ARG A CA 1
ATOM 2131 C C . ARG A 1 276 ? 8.803 20.195 1.825 1.00 79.06 276 ARG A C 1
ATOM 2133 O O . ARG A 1 276 ? 9.893 20.025 2.371 1.00 79.06 276 ARG A O 1
ATOM 2140 N N . TRP A 1 277 ? 8.496 19.719 0.620 1.00 79.50 277 TRP A N 1
ATOM 2141 C CA . TRP A 1 277 ? 9.425 19.002 -0.252 1.00 79.50 277 TRP A CA 1
ATOM 2142 C C . TRP A 1 277 ? 10.637 19.851 -0.612 1.00 79.50 277 TRP A C 1
ATOM 2144 O O . TRP A 1 277 ? 11.766 19.467 -0.306 1.00 79.50 277 TRP A O 1
ATOM 2154 N N . PHE A 1 278 ? 10.411 21.026 -1.198 1.00 78.62 278 PHE A N 1
ATOM 2155 C CA . PHE A 1 278 ? 11.500 21.870 -1.686 1.00 78.62 278 PHE A CA 1
ATOM 2156 C C . PHE A 1 278 ? 12.275 22.537 -0.549 1.00 78.62 278 PHE A C 1
ATOM 2158 O O . PHE A 1 278 ? 13.508 22.525 -0.565 1.00 78.62 278 PHE A O 1
ATOM 2165 N N . SER A 1 279 ? 11.580 23.005 0.496 1.00 77.31 279 SER A N 1
ATOM 2166 C CA . SER A 1 279 ? 12.228 23.659 1.643 1.00 77.31 279 SER A CA 1
ATOM 2167 C C . SER A 1 279 ? 13.256 22.756 2.329 1.00 77.31 279 SER A C 1
ATOM 2169 O O . SER A 1 279 ? 14.313 23.223 2.750 1.00 77.31 279 SER A O 1
ATOM 2171 N N . GLN A 1 280 ? 12.979 21.452 2.425 1.00 71.06 280 GLN A N 1
ATOM 2172 C CA . GLN A 1 280 ? 13.904 20.486 3.032 1.00 71.06 280 GLN A CA 1
ATOM 2173 C C . GLN A 1 280 ? 15.156 20.228 2.189 1.00 71.06 280 GLN A C 1
ATOM 2175 O O . GLN A 1 280 ? 16.181 19.839 2.741 1.00 71.06 280 GLN A O 1
ATOM 2180 N N . ARG A 1 281 ? 15.099 20.471 0.877 1.00 68.62 281 ARG A N 1
ATOM 2181 C CA . ARG A 1 281 ? 16.231 20.300 -0.044 1.00 68.62 281 ARG A CA 1
ATOM 2182 C C . ARG A 1 281 ? 16.999 21.596 -0.304 1.00 68.62 281 ARG A C 1
ATOM 2184 O O . ARG A 1 281 ? 17.838 21.642 -1.196 1.00 68.62 281 ARG A O 1
ATOM 2191 N N . GLY A 1 282 ? 16.725 22.650 0.473 1.00 63.97 282 GLY A N 1
ATOM 2192 C CA . GLY A 1 282 ? 17.369 23.959 0.321 1.00 63.97 282 GLY A CA 1
ATOM 2193 C C . GLY A 1 282 ? 17.023 24.660 -0.995 1.00 63.97 282 GLY A C 1
ATOM 2194 O O . GLY A 1 282 ? 17.686 25.625 -1.371 1.00 63.97 282 GLY A O 1
ATOM 2195 N N . GLN A 1 283 ? 15.997 24.174 -1.694 1.00 65.50 283 GLN A N 1
ATOM 2196 C CA . GLN A 1 283 ? 15.475 24.765 -2.914 1.00 65.50 283 GLN A CA 1
ATOM 2197 C C . GLN A 1 283 ? 14.251 25.612 -2.545 1.00 65.50 283 GLN A C 1
ATOM 2199 O O . GLN A 1 283 ? 13.453 25.234 -1.686 1.00 65.50 283 GLN A O 1
ATOM 2204 N N . GLY A 1 284 ? 14.084 26.775 -3.179 1.00 57.06 284 GLY A N 1
ATOM 2205 C CA . GLY A 1 284 ? 12.782 27.445 -3.143 1.00 57.06 284 GLY A CA 1
ATOM 2206 C C . GLY A 1 284 ? 11.740 26.554 -3.826 1.00 57.06 284 GLY A C 1
ATOM 2207 O O . GLY A 1 284 ? 12.137 25.734 -4.660 1.00 57.06 284 GLY A O 1
ATOM 2208 N N . PRO A 1 285 ? 10.432 26.684 -3.522 1.00 56.56 285 PRO A N 1
ATOM 2209 C CA . PRO A 1 285 ? 9.420 26.092 -4.384 1.00 56.56 285 PRO A CA 1
ATOM 2210 C C . PRO A 1 285 ? 9.733 26.583 -5.794 1.00 56.56 285 PRO A C 1
ATOM 2212 O O . PRO A 1 285 ? 9.697 27.788 -6.051 1.00 56.56 285 PRO A O 1
ATOM 2215 N N . SER A 1 286 ? 10.167 25.673 -6.670 1.00 54.66 286 SER A N 1
ATOM 2216 C CA . SER A 1 286 ? 10.349 26.011 -8.073 1.00 54.66 286 SER A CA 1
ATOM 2217 C C . SER A 1 286 ? 9.022 26.616 -8.496 1.00 54.66 286 SER A C 1
ATOM 2219 O O . SER A 1 286 ? 7.988 25.966 -8.345 1.00 54.66 286 SER A O 1
ATOM 2221 N N . GLY A 1 287 ? 9.023 27.875 -8.937 1.00 48.72 287 GLY A N 1
ATOM 2222 C CA . GLY A 1 287 ? 7.822 28.606 -9.355 1.00 48.72 287 GLY A CA 1
ATOM 2223 C C . GLY A 1 287 ? 7.147 28.008 -10.595 1.00 48.72 287 GLY A C 1
ATOM 2224 O O . GLY A 1 287 ? 6.473 28.727 -11.324 1.00 48.72 287 GLY A O 1
ATOM 2225 N N . ALA A 1 288 ? 7.370 26.722 -10.872 1.00 55.25 288 ALA A N 1
ATOM 2226 C CA . ALA A 1 288 ? 6.651 25.926 -11.835 1.00 55.25 288 ALA A CA 1
ATOM 2227 C C . ALA A 1 288 ? 5.184 25.855 -11.402 1.00 55.25 288 ALA A C 1
ATOM 2229 O O . ALA A 1 288 ? 4.798 25.072 -10.534 1.00 55.25 288 ALA A O 1
ATOM 2230 N N . GLU A 1 289 ? 4.362 26.700 -12.016 1.00 64.19 289 GLU A N 1
ATOM 2231 C CA . GLU A 1 289 ? 2.918 26.536 -11.972 1.00 64.19 289 GLU A CA 1
ATOM 2232 C C . GLU A 1 289 ? 2.577 25.149 -12.524 1.00 64.19 289 GLU A C 1
ATOM 2234 O O . GLU A 1 289 ? 2.872 24.820 -13.678 1.00 64.19 289 GLU A O 1
ATOM 2239 N N . LEU A 1 290 ? 1.966 24.314 -11.683 1.00 74.12 290 LEU A N 1
ATOM 2240 C CA . LEU A 1 290 ? 1.368 23.075 -12.151 1.00 74.12 290 LEU A CA 1
ATOM 2241 C C . LEU A 1 290 ? 0.258 23.443 -13.130 1.00 74.12 290 LEU A C 1
ATOM 2243 O O . LEU A 1 290 ? -0.709 24.111 -12.765 1.00 74.12 290 LEU A O 1
ATOM 2247 N N . THR A 1 291 ? 0.387 22.988 -14.375 1.00 76.75 291 THR A N 1
ATOM 2248 C CA . THR A 1 291 ? -0.729 23.047 -15.329 1.00 76.75 291 THR A CA 1
ATOM 2249 C C . THR A 1 291 ? -1.968 22.368 -14.724 1.00 76.75 291 THR A C 1
ATOM 2251 O O . THR A 1 291 ? -1.800 21.437 -13.927 1.00 76.75 291 THR A O 1
ATOM 2254 N N . PRO A 1 292 ? -3.198 22.778 -15.082 1.00 80.38 292 PRO A N 1
ATOM 2255 C CA . PRO A 1 292 ? -4.421 22.167 -14.556 1.00 80.38 292 PRO A CA 1
ATOM 2256 C C . PRO A 1 292 ? -4.444 20.633 -14.666 1.00 80.38 292 PRO A C 1
ATOM 2258 O O . PRO A 1 292 ? -4.883 19.949 -13.744 1.00 80.38 292 PRO A O 1
ATOM 2261 N N . GLU A 1 293 ? -3.907 20.085 -15.755 1.00 77.81 293 GLU A N 1
ATOM 2262 C CA . GLU A 1 293 ? -3.826 18.645 -16.019 1.00 77.81 293 GLU A CA 1
ATOM 2263 C C . GLU A 1 293 ? -2.862 17.928 -15.054 1.00 77.81 293 GLU A C 1
ATOM 2265 O O . GLU A 1 293 ? -3.167 16.854 -14.519 1.00 77.81 293 GLU A O 1
ATOM 2270 N N . LEU A 1 294 ? -1.704 18.542 -14.787 1.00 78.62 294 LEU A N 1
ATOM 2271 C CA . LEU A 1 294 ? -0.733 18.045 -13.808 1.00 78.62 294 LEU A CA 1
ATOM 2272 C C . LEU A 1 294 ? -1.261 18.161 -12.380 1.00 78.62 294 LEU A C 1
ATOM 2274 O O . LEU A 1 294 ? -1.053 17.246 -11.585 1.00 78.62 294 LEU A O 1
ATOM 2278 N N . LEU A 1 295 ? -1.955 19.255 -12.060 1.00 83.25 295 LEU A N 1
ATOM 2279 C CA . LEU A 1 295 ? -2.572 19.459 -10.754 1.00 83.25 295 LEU A CA 1
ATOM 2280 C C . LEU A 1 295 ? -3.623 18.379 -10.472 1.00 83.25 295 LEU A C 1
ATOM 2282 O O . LEU A 1 295 ? -3.620 17.794 -9.390 1.00 83.25 295 LEU A O 1
ATOM 2286 N N . GLU A 1 296 ? -4.469 18.063 -11.455 1.00 85.25 296 GLU A N 1
ATOM 2287 C CA . GLU A 1 296 ? -5.480 17.013 -11.317 1.00 85.25 296 GLU A CA 1
ATOM 2288 C C . GLU A 1 296 ? -4.838 15.638 -11.086 1.00 85.25 296 GLU A C 1
ATOM 2290 O O . GLU A 1 296 ? -5.236 14.892 -10.190 1.00 85.25 296 GLU A O 1
ATOM 2295 N N . SER A 1 297 ? -3.765 15.327 -11.817 1.00 83.88 297 SER A N 1
ATOM 2296 C CA . SER A 1 297 ? -2.996 14.095 -11.602 1.00 83.88 297 SER A CA 1
ATOM 2297 C C . SER A 1 297 ? -2.339 14.057 -10.214 1.00 83.88 297 SER A C 1
ATOM 2299 O O . SER A 1 297 ? -2.375 13.036 -9.519 1.00 83.88 297 SER A O 1
ATOM 2301 N N . ALA A 1 298 ? -1.794 15.188 -9.762 1.00 85.12 298 ALA A N 1
ATOM 2302 C CA . ALA A 1 298 ? -1.160 15.352 -8.458 1.00 85.12 298 ALA A CA 1
ATOM 2303 C C . ALA A 1 298 ? -2.143 15.253 -7.277 1.00 85.12 298 ALA A C 1
ATOM 2305 O O . ALA A 1 298 ? -1.714 15.130 -6.130 1.00 85.12 298 ALA A O 1
ATOM 2306 N N . ARG A 1 299 ? -3.461 15.189 -7.517 1.00 85.75 299 ARG A N 1
ATOM 2307 C CA . ARG A 1 299 ? -4.426 14.860 -6.456 1.00 85.75 299 ARG A CA 1
ATOM 2308 C C . ARG A 1 299 ? -4.255 13.441 -5.904 1.00 85.75 299 ARG A C 1
ATOM 2310 O O . ARG A 1 299 ? -4.778 13.117 -4.835 1.00 85.75 299 ARG A O 1
ATOM 2317 N N . THR A 1 300 ? -3.511 12.581 -6.598 1.00 85.25 300 THR A N 1
ATOM 2318 C CA . THR A 1 300 ? -3.090 11.272 -6.088 1.00 85.25 300 THR A CA 1
ATOM 2319 C C . THR A 1 300 ? -1.722 11.393 -5.401 1.00 85.25 300 THR A C 1
ATOM 2321 O O . THR A 1 300 ? -0.755 11.741 -6.076 1.00 85.25 300 THR A O 1
ATOM 2324 N N . PRO A 1 301 ? -1.574 11.031 -4.109 1.00 83.38 301 PRO A N 1
ATOM 2325 C CA . PRO A 1 301 ? -0.315 11.190 -3.373 1.00 83.38 301 PRO A CA 1
ATOM 2326 C C . PRO A 1 301 ? 0.935 10.627 -4.060 1.00 83.38 301 PRO A C 1
ATOM 2328 O O . PRO A 1 301 ? 1.979 11.269 -4.049 1.00 83.38 301 PRO A O 1
ATOM 2331 N N . LEU A 1 302 ? 0.848 9.447 -4.684 1.00 84.19 302 LEU A N 1
ATOM 2332 C CA . LEU A 1 302 ? 1.991 8.886 -5.414 1.00 84.19 302 LEU A CA 1
ATOM 2333 C C . LEU A 1 302 ? 2.398 9.746 -6.620 1.00 84.19 302 LEU A C 1
ATOM 2335 O O . LEU A 1 302 ? 3.585 9.948 -6.855 1.00 84.19 302 LEU A O 1
ATOM 2339 N N . LEU A 1 303 ? 1.425 10.249 -7.383 1.00 86.31 303 LEU A N 1
ATOM 2340 C CA . LEU A 1 303 ? 1.703 11.105 -8.537 1.00 86.31 303 LEU A CA 1
ATOM 2341 C C . LEU A 1 303 ? 2.232 12.465 -8.098 1.00 86.31 303 LEU A C 1
ATOM 2343 O O . LEU A 1 303 ? 3.106 12.994 -8.765 1.00 86.31 303 LEU A O 1
ATOM 2347 N N . LEU A 1 304 ? 1.788 12.991 -6.955 1.00 85.94 304 LEU A N 1
ATOM 2348 C CA . LEU A 1 304 ? 2.367 14.202 -6.379 1.00 85.94 304 LEU A CA 1
ATOM 2349 C C . LEU A 1 304 ? 3.856 14.036 -6.047 1.00 85.94 304 LEU A C 1
ATOM 2351 O O . LEU A 1 304 ? 4.648 14.923 -6.349 1.00 85.94 304 LEU A O 1
ATOM 2355 N N . VAL A 1 305 ? 4.251 12.890 -5.478 1.00 84.06 305 VAL A N 1
ATOM 2356 C CA . VAL A 1 305 ? 5.671 12.568 -5.241 1.00 84.06 305 VAL A CA 1
ATOM 2357 C C . VAL A 1 305 ? 6.447 12.535 -6.560 1.00 84.06 305 VAL A C 1
ATOM 2359 O O . VAL A 1 305 ? 7.533 13.099 -6.643 1.00 84.06 305 VAL A O 1
ATOM 2362 N N . ILE A 1 306 ? 5.888 11.901 -7.594 1.00 84.75 306 ILE A N 1
ATOM 2363 C CA . ILE A 1 306 ? 6.512 11.826 -8.921 1.00 84.75 306 ILE A CA 1
ATOM 2364 C C . ILE A 1 306 ? 6.636 13.216 -9.551 1.00 84.75 306 ILE A C 1
ATOM 2366 O O . ILE A 1 306 ? 7.699 13.568 -10.044 1.00 84.75 306 ILE A O 1
ATOM 2370 N N . VAL A 1 307 ? 5.589 14.035 -9.488 1.00 84.06 307 VAL A N 1
ATOM 2371 C CA . VAL A 1 307 ? 5.606 15.417 -9.980 1.00 84.06 307 VAL A CA 1
ATOM 2372 C C . VAL A 1 307 ? 6.675 16.234 -9.255 1.00 84.06 307 VAL A C 1
ATOM 2374 O O . VAL A 1 307 ? 7.466 16.906 -9.908 1.00 84.06 307 VAL A O 1
ATOM 2377 N N . ALA A 1 308 ? 6.768 16.134 -7.926 1.00 81.88 308 ALA A N 1
ATOM 2378 C CA . ALA A 1 308 ? 7.802 16.824 -7.158 1.00 81.88 308 ALA A CA 1
ATOM 2379 C C . ALA A 1 308 ? 9.222 16.387 -7.565 1.00 81.88 308 ALA A C 1
ATOM 2381 O O . ALA A 1 308 ? 10.100 17.233 -7.732 1.00 81.88 308 ALA A O 1
ATOM 2382 N N . LEU A 1 309 ? 9.426 15.085 -7.795 1.00 81.25 309 LEU A N 1
ATOM 2383 C CA . LEU A 1 309 ? 10.673 14.522 -8.323 1.00 81.25 309 LEU A CA 1
ATOM 2384 C C . LEU A 1 309 ? 11.027 15.064 -9.718 1.00 81.25 309 LEU A C 1
ATOM 2386 O O . LEU A 1 309 ? 12.174 15.438 -9.958 1.00 81.25 309 LEU A O 1
ATOM 2390 N N . LEU A 1 310 ? 10.054 15.123 -10.632 1.00 81.06 310 LEU A N 1
ATOM 2391 C CA . LEU A 1 310 ? 10.246 15.636 -11.992 1.00 81.06 310 LEU A CA 1
ATOM 2392 C C . LEU A 1 310 ? 10.599 17.132 -11.989 1.00 81.06 310 LEU A C 1
ATOM 2394 O O . LEU A 1 310 ? 11.505 17.549 -12.714 1.00 81.06 310 LEU A O 1
ATOM 2398 N N . ILE A 1 311 ? 9.938 17.922 -11.134 1.00 78.88 311 ILE A N 1
ATOM 2399 C CA . ILE A 1 311 ? 10.242 19.347 -10.941 1.00 78.88 311 ILE A CA 1
ATOM 2400 C C . ILE A 1 311 ? 11.667 19.528 -10.410 1.00 78.88 311 ILE A C 1
ATOM 2402 O O . ILE A 1 311 ? 12.424 20.324 -10.962 1.00 78.88 311 ILE A O 1
ATOM 2406 N N . GLU A 1 312 ? 12.043 18.787 -9.363 1.00 77.31 312 GLU A N 1
ATOM 2407 C CA . GLU A 1 312 ? 13.368 18.868 -8.729 1.00 77.31 312 GLU A CA 1
ATOM 2408 C C . GLU A 1 312 ? 14.504 18.595 -9.723 1.00 77.31 312 GLU A C 1
ATOM 2410 O O . GLU A 1 312 ? 15.560 19.221 -9.653 1.00 77.31 312 GLU A O 1
ATOM 2415 N N . ARG A 1 313 ? 14.290 17.676 -10.669 1.00 73.56 313 ARG A N 1
ATOM 2416 C CA . ARG A 1 313 ? 15.312 17.267 -11.641 1.00 73.56 313 ARG A CA 1
ATOM 2417 C C . ARG A 1 313 ? 15.309 18.069 -12.933 1.00 73.56 313 ARG A C 1
ATOM 2419 O O . ARG A 1 313 ? 16.100 17.77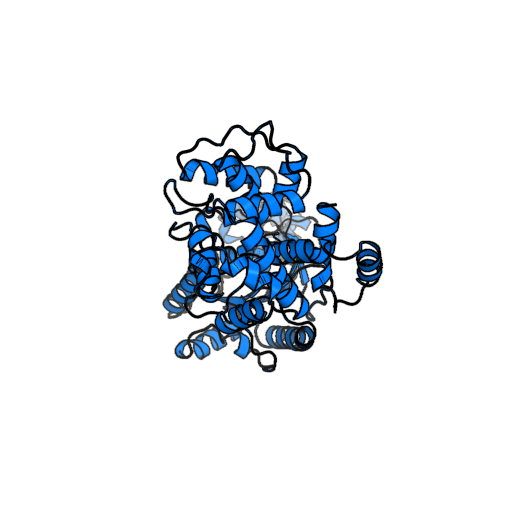2 -13.823 1.00 73.56 313 ARG A O 1
ATOM 2426 N N . GLY A 1 314 ? 14.459 19.089 -13.034 1.00 67.94 314 GLY A N 1
ATOM 2427 C CA . GLY A 1 314 ? 14.370 19.918 -14.231 1.00 67.94 314 GLY A CA 1
ATOM 2428 C C . GLY A 1 314 ? 13.826 19.164 -15.445 1.00 67.94 314 GLY A C 1
ATOM 2429 O O . GLY A 1 314 ? 14.042 19.605 -16.567 1.00 67.94 314 GLY A O 1
ATOM 2430 N N . ALA A 1 315 ? 13.096 18.056 -15.240 1.00 54.91 315 ALA A N 1
ATOM 2431 C CA . ALA A 1 315 ? 12.479 17.276 -16.320 1.00 54.91 315 ALA A CA 1
ATOM 2432 C C . ALA A 1 315 ? 11.340 18.034 -17.035 1.00 54.91 315 ALA A C 1
ATOM 2434 O O . ALA A 1 315 ? 10.823 17.575 -18.053 1.00 54.91 315 ALA A O 1
ATOM 2435 N N . HIS A 1 316 ? 10.991 19.229 -16.552 1.00 53.81 316 HIS A N 1
ATOM 2436 C CA . HIS A 1 316 ? 10.271 20.242 -17.316 1.00 53.81 316 HIS A CA 1
ATOM 2437 C C . HIS A 1 316 ? 11.228 21.012 -18.236 1.00 53.81 316 HIS A C 1
ATOM 2439 O O . HIS A 1 316 ? 11.325 22.237 -18.156 1.00 53.81 316 HIS A O 1
ATOM 2445 N N . ASP A 1 317 ? 11.937 20.301 -19.112 1.00 51.34 317 ASP A N 1
ATOM 2446 C CA . ASP A 1 317 ? 12.490 20.941 -20.298 1.00 51.34 317 ASP A CA 1
ATOM 2447 C C . ASP A 1 317 ? 11.287 21.442 -21.125 1.00 51.34 317 ASP A C 1
ATOM 2449 O O . ASP A 1 317 ? 10.391 20.661 -21.439 1.00 51.34 317 ASP A O 1
ATOM 2453 N N . PRO A 1 318 ? 11.175 22.737 -21.463 1.00 45.75 318 PRO A N 1
ATOM 2454 C CA . PRO A 1 318 ? 10.125 23.211 -22.363 1.00 45.75 318 PRO A CA 1
ATOM 2455 C C . PRO A 1 318 ? 10.133 22.523 -23.743 1.00 45.75 318 PRO A C 1
ATOM 2457 O O . PRO A 1 318 ? 9.163 22.688 -24.484 1.00 45.75 318 PRO A O 1
ATOM 2460 N N . TYR A 1 319 ? 11.183 21.762 -24.077 1.00 39.97 319 TYR A N 1
ATOM 2461 C CA . TYR A 1 319 ? 11.286 20.930 -25.276 1.00 39.97 319 TYR A CA 1
ATOM 2462 C C . TYR A 1 319 ? 11.046 19.425 -25.042 1.00 39.97 319 TYR A C 1
ATOM 2464 O O . TYR A 1 319 ? 10.948 18.693 -26.028 1.00 39.97 319 TYR A O 1
ATOM 2472 N N . SER A 1 320 ? 10.916 18.946 -23.795 1.00 54.59 320 SER A N 1
ATOM 2473 C CA . SER A 1 320 ? 10.443 17.582 -23.520 1.00 54.59 320 SER A CA 1
ATOM 2474 C C . SER A 1 320 ? 8.913 17.535 -23.596 1.00 54.59 320 SER A C 1
ATOM 2476 O O . SER A 1 320 ? 8.219 18.465 -23.176 1.00 54.59 320 SER A O 1
ATOM 2478 N N . GLU A 1 321 ? 8.359 16.466 -24.175 1.00 60.69 321 GLU A N 1
ATOM 2479 C CA . GLU A 1 321 ? 6.906 16.281 -24.231 1.00 60.69 321 GLU A CA 1
ATOM 2480 C C . GLU A 1 321 ? 6.333 16.290 -22.808 1.00 60.69 321 GLU A C 1
ATOM 2482 O O . GLU A 1 321 ? 6.666 15.452 -21.962 1.00 60.69 321 GLU A O 1
ATOM 2487 N N . ARG A 1 322 ? 5.479 17.280 -22.521 1.00 66.38 322 ARG A N 1
ATOM 2488 C CA . ARG A 1 322 ? 4.835 17.393 -21.213 1.00 66.38 322 ARG A CA 1
ATOM 2489 C C . ARG A 1 322 ? 3.923 16.183 -21.011 1.00 66.38 322 ARG A C 1
ATOM 2491 O O . ARG A 1 322 ? 3.122 15.889 -21.894 1.00 66.38 322 ARG A O 1
ATOM 2498 N N . PRO A 1 323 ? 3.994 15.490 -19.864 1.00 69.38 323 PRO A N 1
ATOM 2499 C CA . PRO A 1 323 ? 3.094 14.379 -19.613 1.00 69.38 323 PRO A CA 1
ATOM 2500 C C . PRO A 1 323 ? 1.667 14.913 -19.445 1.00 69.38 323 PRO A C 1
ATOM 2502 O O . PRO A 1 323 ? 1.400 15.787 -18.619 1.00 69.38 323 PRO A O 1
ATOM 2505 N N . HIS A 1 324 ? 0.752 14.371 -20.239 1.00 71.44 324 HIS A N 1
ATOM 2506 C CA . HIS A 1 324 ? -0.671 14.701 -20.256 1.00 71.44 324 HIS A CA 1
ATOM 2507 C C . HIS A 1 324 ? -1.533 13.591 -19.639 1.00 71.44 324 HIS A C 1
ATOM 2509 O O . HIS A 1 324 ? -2.699 13.825 -19.322 1.00 71.44 324 HIS A O 1
ATOM 2515 N N . THR A 1 325 ? -0.975 12.389 -19.444 1.00 83.75 325 THR A N 1
ATOM 2516 C CA . THR A 1 325 ? -1.678 11.250 -18.842 1.00 83.75 325 THR A CA 1
ATOM 2517 C C . THR A 1 325 ? -0.982 10.732 -17.585 1.00 83.75 325 THR A C 1
ATOM 2519 O O . THR A 1 325 ? 0.224 10.877 -17.377 1.00 83.75 325 THR A O 1
ATOM 2522 N N . ARG A 1 326 ? -1.755 10.052 -16.731 1.00 86.88 326 ARG A N 1
ATOM 2523 C CA . ARG A 1 326 ? -1.229 9.353 -15.551 1.00 86.88 326 ARG A CA 1
ATOM 2524 C C . ARG A 1 326 ? -0.184 8.292 -15.914 1.00 86.88 326 ARG A C 1
ATOM 2526 O O . ARG A 1 326 ? 0.757 8.096 -15.151 1.00 86.88 326 ARG A O 1
ATOM 2533 N N . ALA A 1 327 ? -0.360 7.607 -17.042 1.00 88.00 327 ALA A N 1
ATOM 2534 C CA . ALA A 1 327 ? 0.591 6.601 -17.498 1.00 88.00 327 ALA A CA 1
ATOM 2535 C C . ALA A 1 327 ? 1.935 7.247 -17.864 1.00 88.00 327 ALA A C 1
ATOM 2537 O O . ALA A 1 327 ? 2.967 6.812 -17.362 1.00 88.00 327 ALA A O 1
ATOM 2538 N N . GLN A 1 328 ? 1.908 8.368 -18.594 1.00 87.19 328 GLN A N 1
ATOM 2539 C CA . GLN A 1 328 ? 3.107 9.148 -18.914 1.00 87.19 328 GLN A CA 1
ATOM 2540 C C . GLN A 1 328 ? 3.817 9.673 -17.660 1.00 87.19 328 GLN A C 1
ATOM 2542 O O . GLN A 1 328 ? 5.039 9.594 -17.577 1.00 87.19 328 GLN A O 1
ATOM 2547 N N . LEU A 1 329 ? 3.076 10.148 -16.650 1.00 87.88 329 LEU A N 1
ATOM 2548 C CA . LEU A 1 329 ? 3.674 10.544 -15.369 1.00 87.88 329 LEU A CA 1
ATOM 2549 C C . LEU A 1 329 ? 4.372 9.371 -14.676 1.00 87.88 329 LEU A C 1
ATOM 2551 O O . LEU A 1 329 ? 5.497 9.522 -14.206 1.00 87.88 329 LEU A O 1
ATOM 2555 N N . TYR A 1 330 ? 3.734 8.199 -14.616 1.00 89.88 330 TYR A N 1
ATOM 2556 C CA . TYR A 1 330 ? 4.374 7.016 -14.047 1.00 89.88 330 TYR A CA 1
ATOM 2557 C C . TYR A 1 330 ? 5.609 6.579 -14.843 1.00 89.88 330 TYR A C 1
ATOM 2559 O O . TYR A 1 330 ? 6.603 6.228 -14.214 1.00 89.88 330 TYR A O 1
ATOM 2567 N N . ALA A 1 331 ? 5.569 6.629 -16.176 1.00 89.56 331 ALA A N 1
ATOM 2568 C CA . ALA A 1 331 ? 6.701 6.291 -17.038 1.00 89.56 331 ALA A CA 1
ATOM 2569 C C . ALA A 1 331 ? 7.885 7.242 -16.820 1.00 89.56 331 ALA A C 1
ATOM 2571 O O . ALA A 1 331 ? 8.965 6.789 -16.456 1.00 89.56 331 ALA A O 1
ATOM 2572 N N . GLN A 1 332 ? 7.661 8.558 -16.886 1.00 86.81 332 GLN A N 1
ATOM 2573 C CA . GLN A 1 332 ? 8.714 9.548 -16.627 1.00 86.81 332 GLN A CA 1
ATOM 2574 C C . GLN A 1 332 ? 9.265 9.441 -15.199 1.00 86.81 332 GLN A C 1
ATOM 2576 O O . GLN A 1 332 ? 10.470 9.547 -14.973 1.00 86.81 332 GLN A O 1
ATOM 2581 N N . GLY A 1 333 ? 8.392 9.195 -14.216 1.00 86.62 333 GLY A N 1
ATOM 2582 C CA . GLY A 1 333 ? 8.810 8.911 -12.848 1.00 86.62 333 GLY A CA 1
ATOM 2583 C C . GLY A 1 333 ? 9.698 7.671 -12.772 1.00 86.62 333 GLY A C 1
ATOM 2584 O O . GLY A 1 333 ? 10.748 7.715 -12.140 1.00 86.62 333 GLY A O 1
ATOM 2585 N N . LEU A 1 334 ? 9.314 6.580 -13.437 1.00 88.50 334 LEU A N 1
ATOM 2586 C CA . LEU A 1 334 ? 10.096 5.347 -13.494 1.00 88.50 334 LEU A CA 1
ATOM 2587 C C . LEU A 1 334 ? 11.477 5.579 -14.121 1.00 88.50 334 LEU A C 1
ATOM 2589 O O . LEU A 1 334 ? 12.461 5.086 -13.575 1.00 88.50 334 LEU A O 1
ATOM 2593 N N . ASP A 1 335 ? 11.569 6.372 -15.185 1.00 86.44 335 ASP A N 1
ATOM 2594 C CA . ASP A 1 335 ? 12.841 6.711 -15.831 1.00 86.44 335 ASP A CA 1
ATOM 2595 C C . ASP A 1 335 ? 13.772 7.471 -14.877 1.00 86.44 335 ASP A C 1
ATOM 2597 O O . ASP A 1 335 ? 14.943 7.116 -14.729 1.00 86.44 335 ASP A O 1
ATOM 2601 N N . VAL A 1 336 ? 13.242 8.460 -14.144 1.00 83.25 336 VAL A N 1
ATOM 2602 C CA . VAL A 1 336 ? 13.989 9.181 -13.096 1.00 83.25 336 VAL A CA 1
ATOM 2603 C C . VAL A 1 336 ? 14.478 8.228 -12.003 1.00 83.25 336 VAL A C 1
ATOM 2605 O O . VAL A 1 336 ? 15.609 8.350 -11.520 1.00 83.25 336 VAL A O 1
ATOM 2608 N N . LEU A 1 337 ? 13.647 7.265 -11.603 1.00 85.75 337 LEU A N 1
ATOM 2609 C CA . LEU A 1 337 ? 14.009 6.284 -10.586 1.00 85.75 337 LEU A CA 1
ATOM 2610 C C . LEU A 1 337 ? 15.108 5.337 -11.069 1.00 85.75 337 LEU A C 1
ATOM 2612 O O . LEU A 1 337 ? 16.110 5.173 -10.374 1.00 85.75 337 LEU A O 1
ATOM 2616 N N . LEU A 1 338 ? 14.960 4.765 -12.264 1.00 85.00 338 LEU A N 1
ATOM 2617 C CA . LEU A 1 338 ? 15.917 3.823 -12.845 1.00 85.00 338 LEU A CA 1
ATOM 2618 C C . LEU A 1 338 ? 17.258 4.475 -13.157 1.00 85.00 338 LEU A C 1
ATOM 2620 O O . LEU A 1 338 ? 18.297 3.903 -12.845 1.00 85.00 338 LEU A O 1
ATOM 2624 N N . ALA A 1 339 ? 17.253 5.703 -13.671 1.00 79.62 339 ALA A N 1
ATOM 2625 C CA . ALA A 1 339 ? 18.476 6.466 -13.885 1.00 79.62 339 ALA A CA 1
ATOM 2626 C C . ALA A 1 339 ? 19.161 6.883 -12.563 1.00 79.62 339 ALA A C 1
ATOM 2628 O O . ALA A 1 339 ? 20.235 7.487 -12.576 1.00 79.62 339 ALA A O 1
ATOM 2629 N N . GLY A 1 340 ? 18.562 6.578 -11.403 1.00 77.25 340 GLY A N 1
ATOM 2630 C CA . GLY A 1 340 ? 19.089 6.934 -10.088 1.00 77.25 340 GLY A CA 1
ATOM 2631 C C . GLY A 1 340 ? 19.048 8.439 -9.823 1.00 77.25 340 GLY A C 1
ATOM 2632 O O . GLY A 1 340 ? 19.731 8.916 -8.915 1.00 77.25 340 GLY A O 1
ATOM 2633 N N . LEU A 1 341 ? 18.257 9.182 -10.606 1.00 76.81 341 LEU A N 1
ATOM 2634 C CA . LEU A 1 341 ? 18.124 10.638 -10.574 1.00 76.81 341 LEU A CA 1
ATOM 2635 C C . LEU A 1 341 ? 17.244 11.124 -9.422 1.00 76.81 341 LEU A C 1
ATOM 2637 O O . LEU A 1 341 ? 16.928 12.291 -9.376 1.00 76.81 341 LEU A O 1
ATOM 2641 N N . HIS A 1 342 ? 16.825 10.283 -8.489 1.00 76.62 342 HIS A N 1
ATOM 2642 C CA . HIS A 1 342 ? 16.199 10.714 -7.233 1.00 76.62 342 HIS A CA 1
ATOM 2643 C C . HIS A 1 342 ? 17.234 10.855 -6.102 1.00 76.62 342 HIS A C 1
ATOM 2645 O O . HIS A 1 342 ? 16.912 11.343 -5.023 1.00 76.62 342 HIS A O 1
ATOM 2651 N N . ARG A 1 343 ? 18.485 10.435 -6.340 1.00 75.50 343 ARG A N 1
ATOM 2652 C CA . ARG A 1 343 ? 19.575 10.436 -5.353 1.00 75.50 343 ARG A CA 1
ATOM 2653 C C . ARG A 1 343 ? 20.443 11.695 -5.456 1.00 75.50 343 ARG A C 1
ATOM 2655 O O . ARG A 1 343 ? 20.372 12.395 -6.475 1.00 75.50 343 ARG A O 1
ATOM 2662 N N . PRO A 1 344 ? 21.260 11.996 -4.432 1.00 69.88 344 PRO A N 1
ATOM 2663 C CA . PRO A 1 344 ? 22.167 13.141 -4.453 1.00 69.88 344 PRO A CA 1
ATOM 2664 C C . PRO A 1 344 ? 23.114 13.144 -5.661 1.00 69.88 344 PRO A C 1
ATOM 2666 O O . PRO A 1 344 ? 23.433 12.095 -6.231 1.00 69.88 344 PRO A O 1
ATOM 2669 N N . GLU A 1 345 ? 23.579 14.333 -6.048 1.00 67.75 345 GLU A N 1
ATOM 2670 C CA . GLU A 1 345 ? 24.572 14.488 -7.114 1.00 67.75 345 GLU A CA 1
ATOM 2671 C C . GLU A 1 345 ? 25.842 13.669 -6.822 1.00 67.75 345 GLU A C 1
ATOM 2673 O O . GLU A 1 345 ? 26.331 13.630 -5.694 1.00 67.75 345 GLU A O 1
ATOM 2678 N N . GLY A 1 346 ? 26.371 12.994 -7.849 1.00 64.75 346 GLY A N 1
ATOM 2679 C CA . GLY A 1 346 ? 27.547 12.120 -7.740 1.00 64.75 346 GLY A CA 1
ATOM 2680 C C . GLY A 1 346 ? 27.249 10.646 -7.432 1.00 64.75 346 GLY A C 1
ATOM 2681 O O . GLY A 1 346 ? 28.170 9.833 -7.475 1.00 64.75 346 GLY A O 1
ATOM 2682 N N . ALA A 1 347 ? 25.991 10.268 -7.173 1.00 69.69 347 ALA A N 1
ATOM 2683 C CA . ALA A 1 347 ? 25.611 8.862 -7.029 1.00 69.69 347 ALA A CA 1
ATOM 2684 C C . ALA A 1 347 ? 25.695 8.093 -8.377 1.00 69.69 347 ALA A C 1
ATOM 2686 O O . ALA A 1 347 ? 25.393 8.672 -9.424 1.00 69.69 347 ALA A O 1
ATOM 2687 N N . PRO A 1 348 ? 26.073 6.797 -8.385 1.00 69.44 348 PRO A N 1
ATOM 2688 C CA . PRO A 1 348 ? 26.322 6.025 -9.615 1.00 69.44 348 PRO A CA 1
ATOM 2689 C C . PRO A 1 348 ? 25.050 5.749 -10.432 1.00 69.44 348 PRO A C 1
ATOM 2691 O O . PRO A 1 348 ? 24.154 5.076 -9.942 1.00 69.44 348 PRO A O 1
ATOM 2694 N N . LYS A 1 349 ? 24.942 6.243 -11.668 1.00 68.69 349 LYS A N 1
ATOM 2695 C CA . LYS A 1 349 ? 23.706 6.199 -12.477 1.00 68.69 349 LYS A CA 1
ATOM 2696 C C . LYS A 1 349 ? 23.655 5.018 -13.454 1.00 68.69 349 LYS A C 1
ATOM 2698 O O . LYS A 1 349 ? 24.690 4.535 -13.905 1.00 68.69 349 LYS A O 1
ATOM 2703 N N . ILE A 1 350 ? 22.441 4.635 -13.852 1.00 67.94 350 ILE A N 1
ATOM 2704 C CA . ILE A 1 350 ? 22.188 3.740 -14.991 1.00 67.94 350 ILE A CA 1
ATOM 2705 C C . ILE A 1 350 ? 21.927 4.627 -16.219 1.00 67.94 350 ILE A C 1
ATOM 2707 O O . ILE A 1 350 ? 20.806 5.083 -16.409 1.00 67.94 350 ILE A O 1
ATOM 2711 N N . GLU A 1 351 ? 22.952 4.941 -17.020 1.00 62.44 351 GLU A N 1
ATOM 2712 C CA . GLU A 1 351 ? 22.819 5.936 -18.110 1.00 62.44 351 GLU A CA 1
ATOM 2713 C C . GLU A 1 351 ? 22.553 5.322 -19.499 1.00 62.44 351 GLU A C 1
ATOM 2715 O O . GLU A 1 351 ? 21.820 5.911 -20.286 1.00 62.44 351 GLU A O 1
ATOM 2720 N N . SER A 1 352 ? 23.096 4.139 -19.815 1.00 61.28 352 SER A N 1
ATOM 2721 C CA . SER A 1 352 ? 23.064 3.570 -21.181 1.00 61.28 352 SER A CA 1
ATOM 2722 C C . SER A 1 352 ? 22.123 2.379 -21.389 1.00 61.28 352 SER A C 1
ATOM 2724 O O . SER A 1 352 ? 21.889 1.988 -22.528 1.00 61.28 352 SER A O 1
ATOM 2726 N N . ASP A 1 353 ? 21.575 1.797 -20.317 1.00 75.12 353 ASP A N 1
ATOM 2727 C CA . ASP A 1 353 ? 20.898 0.487 -20.375 1.00 75.12 353 ASP A CA 1
ATOM 2728 C C . ASP A 1 353 ? 19.485 0.495 -19.765 1.00 75.12 353 ASP A C 1
ATOM 2730 O O . ASP A 1 353 ? 18.939 -0.565 -19.446 1.00 75.12 353 ASP A O 1
ATOM 2734 N N . VAL A 1 354 ? 18.883 1.681 -19.604 1.00 80.19 354 VAL A N 1
ATOM 2735 C CA . VAL A 1 354 ? 17.550 1.859 -18.994 1.00 80.19 354 VAL A CA 1
ATOM 2736 C C . VAL A 1 354 ? 16.487 1.050 -19.737 1.00 80.19 354 VAL A C 1
ATOM 2738 O O . VAL A 1 354 ? 15.734 0.321 -19.103 1.00 80.19 354 VAL A O 1
ATOM 2741 N N . GLU A 1 355 ? 16.484 1.066 -21.073 1.00 84.38 355 GLU A N 1
ATOM 2742 C CA . GLU A 1 355 ? 15.541 0.277 -21.883 1.00 84.38 355 GLU A CA 1
ATOM 2743 C C . GLU A 1 355 ? 15.696 -1.238 -21.675 1.00 84.38 355 GLU A C 1
ATOM 2745 O O . GLU A 1 355 ? 14.717 -1.986 -21.643 1.00 84.38 355 GLU A O 1
ATOM 2750 N N . CYS A 1 356 ? 16.929 -1.718 -21.489 1.00 86.19 356 CYS A N 1
ATOM 2751 C CA . CYS A 1 356 ? 17.179 -3.133 -21.229 1.00 86.19 356 CYS A CA 1
ATOM 2752 C C . CYS A 1 356 ? 16.699 -3.535 -19.824 1.00 86.19 356 CYS A C 1
ATOM 2754 O O . CYS A 1 356 ? 16.076 -4.587 -19.664 1.00 86.19 356 CYS A O 1
ATOM 2756 N N . ALA A 1 357 ? 16.907 -2.663 -18.831 1.00 89.56 357 ALA A N 1
ATOM 2757 C CA . ALA A 1 357 ? 16.356 -2.832 -17.491 1.00 89.56 357 ALA A CA 1
ATOM 2758 C C . ALA A 1 357 ? 14.819 -2.798 -17.490 1.00 89.56 357 ALA A C 1
ATOM 2760 O O . ALA A 1 357 ? 14.191 -3.671 -16.893 1.00 89.56 357 ALA A O 1
ATOM 2761 N N . LEU A 1 358 ? 14.209 -1.839 -18.193 1.00 91.06 358 LEU A N 1
ATOM 2762 C CA . LEU A 1 358 ? 12.758 -1.709 -18.333 1.00 91.06 358 LEU A CA 1
ATOM 2763 C C . LEU A 1 358 ? 12.135 -2.974 -18.912 1.00 91.06 358 LEU A C 1
ATOM 2765 O O . LEU A 1 358 ? 11.128 -3.445 -18.395 1.00 91.06 358 LEU A O 1
ATOM 2769 N N . ASP A 1 359 ? 12.746 -3.563 -19.935 1.00 90.56 359 ASP A N 1
ATOM 2770 C CA . ASP A 1 359 ? 12.253 -4.796 -20.545 1.00 90.56 359 ASP A CA 1
ATOM 2771 C C . ASP A 1 359 ? 12.302 -5.994 -19.582 1.00 90.56 359 ASP A C 1
ATOM 2773 O O . ASP A 1 359 ? 11.378 -6.812 -19.555 1.00 90.56 359 ASP A O 1
ATOM 2777 N N . ALA A 1 360 ? 13.352 -6.092 -18.763 1.00 92.81 360 ALA A N 1
ATOM 2778 C CA . ALA A 1 360 ? 13.457 -7.119 -17.730 1.00 92.81 360 ALA A CA 1
ATOM 2779 C C . ALA A 1 360 ? 12.414 -6.921 -16.620 1.00 92.81 360 ALA A C 1
ATOM 2781 O O . ALA A 1 360 ? 11.762 -7.876 -16.189 1.00 92.81 360 ALA A O 1
ATOM 2782 N N . LEU A 1 361 ? 12.222 -5.673 -16.188 1.00 95.38 361 LEU A N 1
ATOM 2783 C CA . LEU A 1 361 ? 11.235 -5.296 -15.180 1.00 95.38 361 LEU A CA 1
ATOM 2784 C C . LEU A 1 361 ? 9.797 -5.474 -15.687 1.00 95.38 361 LEU A C 1
ATOM 2786 O O . LEU A 1 361 ? 8.952 -5.935 -14.925 1.00 95.38 361 LEU A O 1
ATOM 2790 N N . ALA A 1 362 ? 9.524 -5.191 -16.963 1.00 95.69 362 ALA A N 1
ATOM 2791 C CA . ALA A 1 362 ? 8.241 -5.433 -17.625 1.00 95.69 362 ALA A CA 1
ATOM 2792 C C . ALA A 1 362 ? 7.887 -6.923 -17.637 1.00 95.69 362 ALA A C 1
ATOM 2794 O O . ALA A 1 362 ? 6.809 -7.312 -17.176 1.00 95.69 362 ALA A O 1
ATOM 2795 N N . LYS A 1 363 ? 8.834 -7.780 -18.040 1.00 94.19 363 LYS A N 1
ATOM 2796 C CA . LYS A 1 363 ? 8.666 -9.239 -17.986 1.00 94.19 363 LYS A CA 1
ATOM 2797 C C . LYS A 1 363 ? 8.444 -9.738 -16.557 1.00 94.19 363 LYS A C 1
ATOM 2799 O O . LYS A 1 363 ? 7.530 -10.532 -16.321 1.00 94.19 363 LYS A O 1
ATOM 2804 N N . ALA A 1 364 ? 9.220 -9.248 -15.587 1.00 95.38 364 ALA A N 1
ATOM 2805 C CA . ALA A 1 364 ? 9.022 -9.575 -14.176 1.00 95.38 364 ALA A CA 1
ATOM 2806 C C . ALA A 1 364 ? 7.622 -9.162 -13.689 1.00 95.38 364 ALA A C 1
ATOM 2808 O O . ALA A 1 364 ? 6.898 -9.979 -13.119 1.00 95.38 364 ALA A O 1
ATOM 2809 N N . ALA A 1 365 ? 7.210 -7.921 -13.958 1.00 97.00 365 ALA A N 1
ATOM 2810 C CA . ALA A 1 365 ? 5.909 -7.389 -13.572 1.00 97.00 365 ALA A CA 1
ATOM 2811 C C . ALA A 1 365 ? 4.756 -8.207 -14.158 1.00 97.00 365 ALA A C 1
ATOM 2813 O O . ALA A 1 365 ? 3.863 -8.619 -13.417 1.00 97.00 365 ALA A O 1
ATOM 2814 N N . TYR A 1 366 ? 4.819 -8.522 -15.453 1.00 95.50 366 TYR A N 1
ATOM 2815 C CA . TYR A 1 366 ? 3.820 -9.343 -16.128 1.00 95.50 366 TYR A CA 1
ATOM 2816 C C . TYR A 1 366 ? 3.699 -10.739 -15.506 1.00 95.50 366 TYR A C 1
ATOM 2818 O O . TYR A 1 366 ? 2.587 -11.213 -15.256 1.00 95.50 366 TYR A O 1
ATOM 2826 N N . GLN A 1 367 ? 4.823 -11.393 -15.196 1.00 93.44 367 GLN A N 1
ATOM 2827 C CA . GLN A 1 367 ? 4.821 -12.710 -14.554 1.00 93.44 367 GLN A CA 1
ATOM 2828 C C . GLN A 1 367 ? 4.221 -12.673 -13.142 1.00 93.44 367 GLN A C 1
ATOM 2830 O O . GLN A 1 367 ? 3.470 -13.580 -12.776 1.00 93.44 367 GLN A O 1
ATOM 2835 N N . LEU A 1 368 ? 4.532 -11.646 -12.343 1.00 93.62 368 LEU A N 1
ATOM 2836 C CA . LEU A 1 368 ? 3.961 -11.486 -11.001 1.00 93.62 368 LEU A CA 1
ATOM 2837 C C . LEU A 1 368 ? 2.458 -11.188 -11.062 1.00 93.62 368 LEU A C 1
ATOM 2839 O O . LEU A 1 368 ? 1.680 -11.839 -10.364 1.00 93.62 368 LEU A O 1
ATOM 2843 N N . THR A 1 369 ? 2.037 -10.288 -11.956 1.00 93.25 369 THR A N 1
ATOM 2844 C CA . THR A 1 369 ? 0.622 -9.960 -12.180 1.00 93.25 369 THR A CA 1
ATOM 2845 C C . THR A 1 369 ? -0.166 -11.186 -12.642 1.00 93.25 369 THR A C 1
ATOM 2847 O O . THR A 1 369 ? -1.225 -11.474 -12.086 1.00 93.25 369 THR A O 1
ATOM 2850 N N . SER A 1 370 ? 0.379 -11.964 -13.583 1.00 90.62 370 SER A N 1
ATOM 2851 C CA . SER A 1 370 ? -0.232 -13.211 -14.069 1.00 90.62 370 SER A CA 1
ATOM 2852 C C . SER A 1 370 ? -0.376 -14.261 -12.967 1.00 90.62 370 SER A C 1
ATOM 2854 O O . SER A 1 370 ? -1.384 -14.963 -12.899 1.00 90.62 370 SER A O 1
ATOM 2856 N N . ALA A 1 371 ? 0.612 -14.348 -12.075 1.00 89.50 371 ALA A N 1
ATOM 2857 C CA . ALA A 1 371 ? 0.585 -15.233 -10.915 1.00 89.50 371 ALA A CA 1
ATOM 2858 C C . ALA A 1 371 ? -0.246 -14.683 -9.738 1.00 89.50 371 ALA A C 1
ATOM 2860 O O . ALA A 1 371 ? -0.339 -15.352 -8.711 1.00 89.50 371 ALA A O 1
ATOM 2861 N N . GLN A 1 372 ? -0.843 -13.489 -9.867 1.00 87.75 372 GLN A N 1
ATOM 2862 C CA . GLN A 1 372 ? -1.572 -12.789 -8.802 1.00 87.75 372 GLN A CA 1
ATOM 2863 C C . GLN A 1 372 ? -0.760 -12.640 -7.506 1.00 87.75 372 GLN A C 1
ATOM 2865 O O . GLN A 1 372 ? -1.312 -12.710 -6.409 1.00 87.75 372 GLN A O 1
ATOM 2870 N N . THR A 1 373 ? 0.550 -12.426 -7.638 1.00 88.38 373 THR A N 1
ATOM 2871 C CA . THR A 1 373 ? 1.443 -12.138 -6.514 1.00 88.38 373 THR A CA 1
ATOM 2872 C C . THR A 1 373 ? 2.023 -10.733 -6.636 1.00 88.38 373 THR A C 1
ATOM 2874 O O . THR A 1 373 ? 2.194 -10.199 -7.734 1.00 88.38 373 THR A O 1
ATOM 2877 N N . LEU A 1 374 ? 2.332 -10.130 -5.491 1.00 88.31 374 LEU A N 1
ATOM 2878 C CA . LEU A 1 374 ? 3.020 -8.841 -5.406 1.00 88.31 374 LEU A CA 1
ATOM 2879 C C . LEU A 1 374 ? 4.478 -8.982 -4.974 1.00 88.31 374 LEU A C 1
ATOM 2881 O O . LEU A 1 374 ? 5.223 -8.013 -5.059 1.00 88.31 374 LEU A O 1
ATOM 2885 N N . SER A 1 375 ? 4.890 -10.163 -4.514 1.00 89.38 375 SER A N 1
ATOM 2886 C CA . SER A 1 375 ? 6.257 -10.419 -4.074 1.00 89.38 375 SER A CA 1
ATOM 2887 C C . SER A 1 375 ? 6.736 -11.812 -4.480 1.00 89.38 375 SER A C 1
ATOM 2889 O O . SER A 1 375 ? 5.946 -12.712 -4.787 1.00 89.38 375 SER A O 1
ATOM 2891 N N . ILE A 1 376 ? 8.054 -11.971 -4.555 1.00 92.25 376 ILE A N 1
ATOM 2892 C CA . ILE A 1 376 ? 8.713 -13.200 -4.994 1.00 92.25 376 ILE A CA 1
ATOM 2893 C C . ILE A 1 376 ? 10.119 -13.305 -4.399 1.00 92.25 376 ILE A C 1
ATOM 2895 O O . ILE A 1 376 ? 10.781 -12.302 -4.136 1.00 92.25 376 ILE A O 1
ATOM 2899 N N . GLY A 1 377 ? 10.617 -14.525 -4.207 1.00 92.62 377 GLY A N 1
ATOM 2900 C CA . GLY A 1 377 ? 11.955 -14.729 -3.666 1.00 92.62 377 GLY A CA 1
ATOM 2901 C C . GLY A 1 377 ? 13.002 -14.306 -4.690 1.00 92.62 377 GLY A C 1
ATOM 2902 O O . GLY A 1 377 ? 12.893 -14.693 -5.851 1.00 92.62 377 GLY A O 1
ATOM 2903 N N . ALA A 1 378 ? 14.042 -13.579 -4.271 1.00 91.19 378 ALA A N 1
ATOM 2904 C CA . ALA A 1 378 ? 15.073 -13.054 -5.178 1.00 91.19 378 ALA A CA 1
ATOM 2905 C C . ALA A 1 378 ? 15.658 -14.135 -6.108 1.00 91.19 378 ALA A C 1
ATOM 2907 O O . ALA A 1 378 ? 15.683 -13.967 -7.323 1.00 91.19 378 ALA A O 1
ATOM 2908 N N . ARG A 1 379 ? 16.015 -15.305 -5.556 1.00 92.25 379 ARG A N 1
ATOM 2909 C CA . ARG A 1 379 ? 16.515 -16.455 -6.337 1.00 92.25 379 ARG A CA 1
ATOM 2910 C C . ARG A 1 379 ? 15.486 -17.008 -7.322 1.00 92.25 379 ARG A C 1
ATOM 2912 O O . ARG A 1 379 ? 15.839 -17.432 -8.416 1.00 92.25 379 ARG A O 1
ATOM 2919 N N . GLN A 1 380 ? 14.211 -17.028 -6.934 1.00 94.44 380 GLN A N 1
ATOM 2920 C CA . GLN A 1 380 ? 13.141 -17.504 -7.806 1.00 94.44 380 GLN A CA 1
ATOM 2921 C C . GLN A 1 380 ? 12.918 -16.528 -8.964 1.00 94.44 380 GLN A C 1
ATOM 2923 O O . GLN A 1 380 ? 12.737 -16.965 -10.098 1.00 94.44 380 GLN A O 1
ATOM 2928 N N . LEU A 1 381 ? 12.961 -15.223 -8.693 1.00 94.12 381 LEU A N 1
ATOM 2929 C CA . LEU A 1 381 ? 12.872 -14.198 -9.723 1.00 94.12 381 LEU A CA 1
ATOM 2930 C C . LEU A 1 381 ? 14.072 -14.256 -10.675 1.00 94.12 381 LEU A C 1
ATOM 2932 O O . LEU A 1 381 ? 13.873 -14.287 -11.885 1.00 94.12 381 LEU A O 1
ATOM 2936 N N . ALA A 1 382 ? 15.292 -14.367 -10.144 1.00 93.88 382 ALA A N 1
ATOM 2937 C CA . ALA A 1 382 ? 16.505 -14.525 -10.941 1.00 93.88 382 ALA A CA 1
ATOM 2938 C C . ALA A 1 382 ? 16.419 -15.741 -11.879 1.00 93.88 382 ALA A C 1
ATOM 2940 O O . ALA A 1 382 ? 16.665 -15.620 -13.078 1.00 93.88 382 ALA A O 1
ATOM 2941 N N . ALA A 1 383 ? 15.967 -16.893 -11.371 1.00 94.50 383 ALA A N 1
ATOM 2942 C CA . ALA A 1 383 ? 15.762 -18.091 -12.183 1.00 94.50 383 ALA A CA 1
ATOM 2943 C C . ALA A 1 383 ? 14.732 -17.880 -13.308 1.00 94.50 383 ALA A C 1
ATOM 2945 O O . ALA A 1 383 ? 14.943 -18.349 -14.425 1.00 94.50 383 ALA A O 1
ATOM 2946 N N . ARG A 1 384 ? 13.637 -17.151 -13.043 1.00 93.69 384 ARG A N 1
ATOM 2947 C CA . ARG A 1 384 ? 12.632 -16.822 -14.068 1.00 93.69 384 ARG A CA 1
ATOM 2948 C C . ARG A 1 384 ? 13.176 -15.884 -15.142 1.00 93.69 384 ARG A C 1
ATOM 2950 O O . ARG A 1 384 ? 12.890 -16.101 -16.313 1.00 93.69 384 ARG A O 1
ATOM 2957 N N . LEU A 1 385 ? 13.969 -14.881 -14.759 1.00 92.31 385 LEU A N 1
ATOM 2958 C CA . LEU A 1 385 ? 14.633 -13.985 -15.709 1.00 92.31 385 LEU A CA 1
ATOM 2959 C C . LEU A 1 385 ? 15.667 -14.738 -16.558 1.00 92.31 385 LEU A C 1
ATOM 2961 O O . LEU A 1 385 ? 15.754 -14.507 -17.758 1.00 92.31 385 LEU A O 1
ATOM 2965 N N . ARG A 1 386 ? 16.412 -15.677 -15.958 1.00 93.50 386 ARG A N 1
ATOM 2966 C CA . ARG A 1 386 ? 17.396 -16.513 -16.666 1.00 93.50 386 ARG A CA 1
ATOM 2967 C C . ARG A 1 386 ? 16.760 -17.460 -17.681 1.00 93.50 386 ARG A C 1
ATOM 2969 O O . ARG A 1 386 ? 17.394 -17.767 -18.684 1.00 93.50 386 ARG A O 1
ATOM 2976 N N . ALA A 1 387 ? 15.558 -17.957 -17.391 1.00 93.50 387 ALA A N 1
ATOM 2977 C CA . ALA A 1 387 ? 14.839 -18.891 -18.257 1.00 93.50 387 ALA A CA 1
ATOM 2978 C C . ALA A 1 387 ? 14.362 -18.249 -19.572 1.00 93.50 387 ALA A C 1
ATOM 2980 O O . ALA A 1 387 ? 14.060 -18.961 -20.525 1.00 93.50 387 ALA A O 1
ATOM 2981 N N . ASP A 1 388 ? 14.298 -16.919 -19.631 1.00 90.94 388 ASP A N 1
ATOM 2982 C CA . ASP A 1 388 ? 13.992 -16.174 -20.844 1.00 90.94 388 ASP A CA 1
ATOM 2983 C C . ASP A 1 388 ? 15.281 -15.925 -21.642 1.00 90.94 388 ASP A C 1
ATOM 2985 O O . ASP A 1 388 ? 16.021 -14.973 -21.387 1.00 90.94 388 ASP A O 1
ATOM 2989 N N . GLU A 1 389 ? 15.584 -16.823 -22.585 1.00 90.88 389 GLU A N 1
ATOM 2990 C CA . GLU A 1 389 ? 16.853 -16.813 -23.327 1.00 90.88 389 GLU A CA 1
ATOM 2991 C C . GLU A 1 389 ? 17.086 -15.508 -24.102 1.00 90.88 389 GLU A C 1
ATOM 2993 O O . GLU A 1 389 ? 18.208 -15.002 -24.133 1.00 90.88 389 GLU A O 1
ATOM 2998 N N . GLU A 1 390 ? 16.040 -14.936 -24.705 1.00 90.12 390 GLU A N 1
ATOM 2999 C CA . GLU A 1 390 ? 16.144 -13.696 -25.481 1.00 90.12 390 GLU A CA 1
ATOM 3000 C C . GLU A 1 390 ? 16.401 -12.481 -24.591 1.00 90.12 390 GLU A C 1
ATOM 3002 O O . GLU A 1 390 ? 17.282 -11.667 -24.892 1.00 90.12 390 GLU A O 1
ATOM 3007 N N . LEU A 1 391 ? 15.664 -12.366 -23.479 1.00 89.69 391 LEU A N 1
ATOM 3008 C CA . LEU A 1 391 ? 15.905 -11.321 -22.489 1.00 89.69 391 LEU A CA 1
ATOM 3009 C C . LEU A 1 391 ? 17.321 -11.446 -21.931 1.00 89.69 391 LEU A C 1
ATOM 3011 O O . LEU A 1 391 ? 18.060 -10.462 -21.892 1.00 89.69 391 LEU A O 1
ATOM 3015 N N . TRP A 1 392 ? 17.706 -12.652 -21.511 1.00 89.88 392 TRP A N 1
ATOM 3016 C CA . TRP A 1 392 ? 18.992 -12.858 -20.864 1.00 89.88 392 TRP A CA 1
ATOM 3017 C C . TRP A 1 392 ? 20.160 -12.624 -21.820 1.00 89.88 392 TRP A C 1
ATOM 3019 O O . TRP A 1 392 ? 21.155 -12.009 -21.437 1.00 89.88 392 TRP A O 1
ATOM 3029 N N . LYS A 1 393 ? 20.027 -13.023 -23.089 1.00 90.44 393 LYS A N 1
ATOM 3030 C CA . LYS A 1 393 ? 21.017 -12.718 -24.126 1.00 90.44 393 LYS A CA 1
ATOM 3031 C C . LYS A 1 393 ? 21.286 -11.218 -24.215 1.00 90.44 393 LYS A C 1
ATOM 3033 O O . LYS A 1 393 ? 22.447 -10.836 -24.285 1.00 90.44 393 LYS A O 1
ATOM 3038 N N . ARG A 1 394 ? 20.249 -10.380 -24.163 1.00 89.38 394 ARG A N 1
ATOM 3039 C CA . ARG A 1 394 ? 20.395 -8.918 -24.158 1.00 89.38 394 ARG A CA 1
ATOM 3040 C C . ARG A 1 394 ? 20.972 -8.379 -22.848 1.00 89.38 394 ARG A C 1
ATOM 3042 O O . ARG A 1 394 ? 21.902 -7.585 -22.891 1.00 89.38 394 ARG A O 1
ATOM 3049 N N . LEU A 1 395 ? 20.461 -8.816 -21.694 1.00 88.25 395 LEU A N 1
ATOM 3050 C CA . LEU A 1 395 ? 20.954 -8.354 -20.387 1.00 88.25 395 LEU A CA 1
ATOM 3051 C C . LEU A 1 395 ? 22.434 -8.695 -20.187 1.00 88.25 395 LEU A C 1
ATOM 3053 O O . LEU A 1 395 ? 23.194 -7.869 -19.699 1.00 88.25 395 LEU A O 1
ATOM 3057 N N . SER A 1 396 ? 22.862 -9.881 -20.624 1.00 89.12 396 SER A N 1
ATOM 3058 C CA . SER A 1 396 ? 24.249 -10.341 -20.491 1.00 89.12 396 SER A CA 1
ATOM 3059 C C . SER A 1 396 ? 25.266 -9.564 -21.339 1.00 89.12 396 SER A C 1
ATOM 3061 O O . SER A 1 396 ? 26.464 -9.701 -21.109 1.00 89.12 396 SER A O 1
ATOM 3063 N N . GLN A 1 397 ? 24.816 -8.740 -22.298 1.00 89.38 397 GLN A N 1
ATOM 3064 C CA . GLN A 1 397 ? 25.687 -7.823 -23.048 1.00 89.38 397 GLN A CA 1
ATOM 3065 C C . GLN A 1 397 ? 26.110 -6.607 -22.220 1.00 89.38 397 GLN A C 1
ATOM 3067 O O . GLN A 1 397 ? 27.108 -5.965 -22.540 1.00 89.38 397 GLN A O 1
ATOM 3072 N N . VAL A 1 398 ? 25.369 -6.301 -21.156 1.00 87.44 398 VAL A N 1
ATOM 3073 C CA . VAL A 1 398 ? 25.710 -5.247 -20.208 1.00 87.44 398 VAL A CA 1
ATOM 3074 C C . VAL A 1 398 ? 26.726 -5.825 -19.224 1.00 87.44 398 VAL A C 1
ATOM 3076 O O . VAL A 1 398 ? 26.396 -6.705 -18.431 1.00 87.44 398 VAL A O 1
ATOM 3079 N N . GLU A 1 399 ? 27.974 -5.351 -19.283 1.00 86.88 399 GLU A N 1
ATOM 3080 C CA . GLU A 1 399 ? 29.129 -5.945 -18.581 1.00 86.88 399 GLU A CA 1
ATOM 3081 C C . GLU A 1 399 ? 28.866 -6.205 -17.087 1.00 86.88 399 GLU A C 1
ATOM 3083 O O . GLU A 1 399 ? 29.120 -7.299 -16.585 1.00 86.88 399 GLU A O 1
ATOM 3088 N N . ARG A 1 400 ? 28.263 -5.235 -16.393 1.00 86.50 400 ARG A N 1
ATOM 3089 C CA . ARG A 1 400 ? 27.915 -5.328 -14.964 1.00 86.50 400 ARG A CA 1
ATOM 3090 C C . ARG A 1 400 ? 26.834 -6.368 -14.637 1.00 86.50 400 ARG A C 1
ATOM 3092 O O . ARG A 1 400 ? 26.800 -6.871 -13.519 1.00 86.50 400 ARG A O 1
ATOM 3099 N N . TRP A 1 401 ? 25.997 -6.753 -15.602 1.00 89.88 401 TRP A N 1
ATOM 3100 C CA . TRP A 1 401 ? 24.974 -7.797 -15.440 1.00 89.88 401 TRP A CA 1
ATOM 3101 C C . TRP A 1 401 ? 25.423 -9.162 -15.961 1.00 89.88 401 TRP A C 1
ATOM 3103 O O . TRP A 1 401 ? 24.758 -10.161 -15.698 1.00 89.88 401 TRP A O 1
ATOM 3113 N N . ALA A 1 402 ? 26.560 -9.254 -16.656 1.00 87.56 402 ALA A N 1
ATOM 3114 C CA . ALA A 1 402 ? 27.023 -10.493 -17.284 1.00 87.56 402 ALA A CA 1
ATOM 3115 C C . ALA A 1 402 ? 27.189 -11.666 -16.294 1.00 87.56 402 ALA A C 1
ATOM 3117 O O . ALA A 1 402 ? 27.041 -12.829 -16.679 1.00 87.56 402 ALA A O 1
ATOM 3118 N N . ALA A 1 403 ? 27.443 -11.368 -15.014 1.00 88.38 403 ALA A N 1
ATOM 3119 C CA . ALA A 1 403 ? 27.569 -12.361 -13.949 1.00 88.38 403 ALA A CA 1
ATOM 3120 C C . ALA A 1 403 ? 26.286 -13.185 -13.721 1.00 88.38 403 ALA A C 1
ATOM 3122 O O . ALA A 1 403 ? 26.370 -14.363 -13.372 1.00 88.38 403 ALA A O 1
ATOM 3123 N N . GLY A 1 404 ? 25.103 -12.607 -13.941 1.00 91.19 404 GLY A N 1
ATOM 3124 C CA . GLY A 1 404 ? 23.831 -13.285 -13.704 1.00 91.19 404 GLY A CA 1
ATOM 3125 C C . GLY A 1 404 ? 22.682 -12.324 -13.384 1.00 91.19 404 GLY A C 1
ATOM 3126 O O . GLY A 1 404 ? 22.925 -11.153 -13.087 1.00 91.19 404 GLY A O 1
ATOM 3127 N N . PRO A 1 405 ? 21.422 -12.796 -13.443 1.00 91.62 405 PRO A N 1
ATOM 3128 C CA . PRO A 1 405 ? 20.263 -11.975 -13.100 1.00 91.62 405 PRO A CA 1
ATOM 3129 C C . PRO A 1 405 ? 20.307 -11.443 -11.665 1.00 91.62 405 PRO A C 1
ATOM 3131 O O . PRO A 1 405 ? 19.705 -10.416 -11.386 1.00 91.62 405 PRO A O 1
ATOM 3134 N N . GLU A 1 406 ? 21.017 -12.115 -10.760 1.00 92.69 406 GLU A N 1
ATOM 3135 C CA . GLU A 1 406 ? 21.255 -11.646 -9.397 1.00 92.69 406 GLU A CA 1
ATOM 3136 C C . GLU A 1 406 ? 21.979 -10.296 -9.385 1.00 92.69 406 GLU A C 1
ATOM 3138 O O . GLU A 1 406 ? 21.516 -9.384 -8.713 1.00 92.69 406 GLU A O 1
ATOM 3143 N N . ALA A 1 407 ? 23.031 -10.127 -10.194 1.00 90.75 407 ALA A N 1
ATOM 3144 C CA . ALA A 1 407 ? 23.757 -8.859 -10.285 1.00 90.75 407 ALA A CA 1
ATOM 3145 C C . ALA A 1 407 ? 22.858 -7.722 -10.800 1.00 90.75 407 ALA A C 1
ATOM 3147 O O . ALA A 1 407 ? 22.915 -6.605 -10.296 1.00 90.75 407 ALA A O 1
ATOM 3148 N N . PHE A 1 408 ? 21.982 -8.025 -11.765 1.00 91.56 408 PHE A N 1
ATOM 3149 C CA . PHE A 1 408 ? 20.959 -7.086 -12.231 1.00 91.56 408 PHE A CA 1
ATOM 3150 C C . PHE A 1 408 ? 19.980 -6.701 -11.112 1.00 91.56 408 PHE A C 1
ATOM 3152 O O . PHE A 1 408 ? 19.716 -5.520 -10.904 1.00 91.56 408 PHE A O 1
ATOM 3159 N N . LEU A 1 409 ? 19.440 -7.682 -10.381 1.00 91.50 409 LEU A N 1
ATOM 3160 C CA . LEU A 1 409 ? 18.484 -7.429 -9.300 1.00 91.50 409 LEU A CA 1
ATOM 3161 C C . LEU A 1 409 ? 19.113 -6.637 -8.148 1.00 91.50 409 LEU A C 1
ATOM 3163 O O . LEU A 1 409 ? 18.460 -5.739 -7.619 1.00 91.50 409 LEU A O 1
ATOM 3167 N N . ASP A 1 410 ? 20.359 -6.944 -7.790 1.00 89.38 410 ASP A N 1
ATOM 3168 C CA . ASP A 1 410 ? 21.103 -6.238 -6.747 1.00 89.38 410 ASP A CA 1
ATOM 3169 C C . ASP A 1 410 ? 21.337 -4.772 -7.142 1.00 89.38 410 ASP A C 1
ATOM 3171 O O . ASP A 1 410 ? 21.043 -3.873 -6.355 1.00 89.38 410 ASP A O 1
ATOM 3175 N N . GLU A 1 411 ? 21.755 -4.508 -8.385 1.00 87.81 411 GLU A N 1
ATOM 3176 C CA . GLU A 1 411 ? 21.949 -3.140 -8.878 1.00 87.81 411 GLU A CA 1
ATOM 3177 C C . GLU A 1 411 ? 20.629 -2.355 -8.941 1.00 87.81 411 GLU A C 1
ATOM 3179 O O . GLU A 1 411 ? 20.572 -1.205 -8.509 1.00 87.81 411 GLU A O 1
ATOM 3184 N N . ILE A 1 412 ? 19.538 -2.958 -9.425 1.00 89.25 412 ILE A N 1
ATOM 3185 C CA . ILE A 1 412 ? 18.220 -2.302 -9.433 1.00 89.25 412 ILE A CA 1
ATOM 3186 C C . ILE A 1 412 ? 17.775 -1.961 -8.009 1.00 89.25 412 ILE A C 1
ATOM 3188 O O . ILE A 1 412 ? 17.285 -0.850 -7.774 1.00 89.25 412 ILE A O 1
ATOM 3192 N N . ALA A 1 413 ? 17.961 -2.882 -7.064 1.00 86.75 413 ALA A N 1
ATOM 3193 C CA . ALA A 1 413 ? 17.617 -2.665 -5.668 1.00 86.75 413 ALA A CA 1
ATOM 3194 C C . ALA A 1 413 ? 18.461 -1.549 -5.030 1.00 86.75 413 ALA A C 1
ATOM 3196 O O . ALA A 1 413 ? 17.915 -0.738 -4.286 1.00 86.75 413 ALA A O 1
ATOM 3197 N N . GLU A 1 414 ? 19.759 -1.485 -5.337 1.00 82.12 414 GLU A N 1
ATOM 3198 C CA . GLU A 1 414 ? 20.702 -0.513 -4.770 1.00 82.12 414 GLU A CA 1
ATOM 3199 C C . GLU A 1 414 ? 20.617 0.880 -5.412 1.00 82.12 414 GLU A C 1
ATOM 3201 O O . GLU A 1 414 ? 20.783 1.894 -4.731 1.00 82.12 414 GLU A O 1
ATOM 3206 N N . LEU A 1 415 ? 20.389 0.963 -6.724 1.00 79.75 415 LEU A N 1
ATOM 3207 C CA . LEU A 1 415 ? 20.459 2.231 -7.453 1.00 79.75 415 LEU A CA 1
ATOM 3208 C C . LEU A 1 415 ? 19.100 2.896 -7.643 1.00 79.75 415 LEU A C 1
ATOM 3210 O O . LEU A 1 415 ? 19.025 4.126 -7.615 1.00 79.75 415 LEU A O 1
ATOM 3214 N N . SER A 1 416 ? 18.051 2.100 -7.864 1.00 83.44 416 SER A N 1
ATOM 3215 C CA . SER A 1 416 ? 16.721 2.615 -8.211 1.00 83.44 416 SER A CA 1
ATOM 3216 C C . SER A 1 416 ? 15.695 2.462 -7.096 1.00 83.44 416 SER A C 1
ATOM 3218 O O . SER A 1 416 ? 14.763 3.260 -6.999 1.00 83.44 416 SER A O 1
ATOM 3220 N N . GLY A 1 417 ? 15.806 1.391 -6.304 1.00 85.56 417 GLY A N 1
ATOM 3221 C CA . GLY A 1 417 ? 14.769 1.007 -5.355 1.00 85.56 417 GLY A CA 1
ATOM 3222 C C . GLY A 1 417 ? 13.426 0.647 -6.007 1.00 85.56 417 GLY A C 1
ATOM 3223 O O . GLY A 1 417 ? 12.437 0.492 -5.305 1.00 85.56 417 GLY A O 1
ATOM 3224 N N . VAL A 1 418 ? 13.338 0.513 -7.337 1.00 89.06 418 VAL A N 1
ATOM 3225 C CA . VAL A 1 418 ? 12.073 0.202 -8.031 1.00 89.06 418 VAL A CA 1
ATOM 3226 C C . VAL A 1 418 ? 11.597 -1.212 -7.707 1.00 89.06 418 VAL A C 1
ATOM 3228 O O . VAL A 1 418 ? 10.391 -1.450 -7.617 1.00 89.06 418 VAL A O 1
ATOM 3231 N N . LEU A 1 419 ? 12.537 -2.141 -7.537 1.00 91.12 419 LEU A N 1
ATOM 3232 C CA . LEU A 1 419 ? 12.301 -3.544 -7.235 1.00 91.12 419 LEU A CA 1
ATOM 3233 C C . LEU A 1 419 ? 13.318 -3.994 -6.179 1.00 91.12 419 LEU A C 1
ATOM 3235 O O . LEU A 1 419 ? 14.498 -4.146 -6.480 1.00 91.12 419 LEU A O 1
ATOM 3239 N N . ALA A 1 420 ? 12.864 -4.189 -4.942 1.00 88.50 420 ALA A N 1
ATOM 3240 C CA . ALA A 1 420 ? 13.731 -4.503 -3.807 1.00 88.50 420 ALA A CA 1
ATOM 3241 C C . ALA A 1 420 ? 12.971 -5.235 -2.676 1.00 88.50 420 ALA A C 1
ATOM 3243 O O . ALA A 1 420 ? 11.735 -5.304 -2.685 1.00 88.50 420 ALA A O 1
ATOM 3244 N N . PRO A 1 421 ? 13.682 -5.807 -1.684 1.00 83.50 421 PRO A N 1
ATOM 3245 C CA . PRO A 1 421 ? 13.084 -6.355 -0.464 1.00 83.50 421 PRO A CA 1
ATOM 3246 C C . PRO A 1 421 ? 12.660 -5.224 0.492 1.00 83.50 421 PRO A C 1
ATOM 3248 O O . PRO A 1 421 ? 13.296 -4.948 1.508 1.00 83.50 421 PRO A O 1
ATOM 3251 N N . HIS A 1 422 ? 11.588 -4.520 0.131 1.00 78.12 422 HIS A N 1
ATOM 3252 C CA . HIS A 1 422 ? 11.139 -3.295 0.805 1.00 78.12 422 HIS A CA 1
ATOM 3253 C C . HIS A 1 422 ? 10.578 -3.490 2.218 1.00 78.12 422 HIS A C 1
ATOM 3255 O O . HIS A 1 422 ? 10.392 -2.504 2.929 1.00 78.12 422 HIS A O 1
ATOM 3261 N N . ASP A 1 423 ? 10.290 -4.727 2.617 1.00 71.00 423 ASP A N 1
ATOM 3262 C CA . ASP A 1 423 ? 9.703 -5.047 3.923 1.00 71.00 423 ASP A CA 1
ATOM 3263 C C . ASP A 1 423 ? 10.772 -5.483 4.946 1.00 71.00 423 ASP A C 1
ATOM 3265 O O . ASP A 1 423 ? 10.453 -5.990 6.015 1.00 71.00 423 ASP A O 1
ATOM 3269 N N . GLY A 1 424 ? 12.057 -5.283 4.623 1.00 64.69 424 GLY A N 1
ATOM 3270 C CA . GLY A 1 424 ? 13.193 -5.567 5.500 1.00 64.69 424 GLY A CA 1
ATOM 3271 C C . GLY A 1 424 ? 14.215 -6.519 4.877 1.00 64.69 424 GLY A C 1
ATOM 3272 O O . GLY A 1 424 ? 13.975 -7.165 3.852 1.00 64.69 424 GLY A O 1
ATOM 3273 N N . ARG A 1 425 ? 15.395 -6.629 5.498 1.00 59.56 425 ARG A N 1
ATOM 3274 C CA . ARG A 1 425 ? 16.475 -7.498 4.999 1.00 59.56 425 ARG A CA 1
ATOM 3275 C C . ARG A 1 425 ? 16.043 -8.967 5.011 1.00 59.56 425 ARG A C 1
ATOM 3277 O O . ARG A 1 425 ? 15.573 -9.470 6.025 1.00 59.56 425 ARG A O 1
ATOM 3284 N N . GLY A 1 426 ? 16.245 -9.662 3.891 1.00 65.50 426 GLY A N 1
ATOM 3285 C CA . GLY A 1 426 ? 15.890 -11.080 3.741 1.00 65.50 426 GLY A CA 1
ATOM 3286 C C . GLY A 1 426 ? 14.410 -11.347 3.439 1.00 65.50 426 GLY A C 1
ATOM 3287 O O . GLY A 1 426 ? 14.009 -12.510 3.391 1.00 65.50 426 GLY A O 1
ATOM 3288 N N . THR A 1 427 ? 13.607 -10.302 3.214 1.00 78.69 427 THR A N 1
ATOM 3289 C CA . THR A 1 427 ? 12.218 -10.441 2.756 1.00 78.69 427 THR A CA 1
ATOM 3290 C C . THR A 1 427 ? 12.129 -10.725 1.254 1.00 78.69 427 THR A C 1
ATOM 3292 O O . THR A 1 427 ? 13.125 -10.725 0.526 1.00 78.69 427 THR A O 1
ATOM 3295 N N . GLN A 1 428 ? 10.917 -11.038 0.790 1.00 88.31 428 GLN A N 1
ATOM 3296 C CA . GLN A 1 428 ? 10.635 -11.235 -0.630 1.00 88.31 428 GLN A CA 1
ATOM 3297 C C . GLN A 1 428 ? 10.819 -9.914 -1.392 1.00 88.31 428 GLN A C 1
ATOM 3299 O O . GLN A 1 428 ? 10.509 -8.838 -0.887 1.00 88.31 428 GLN A O 1
ATOM 3304 N N . VAL A 1 429 ? 11.289 -10.002 -2.632 1.00 90.00 429 VAL A N 1
ATOM 3305 C CA . VAL A 1 429 ? 11.435 -8.852 -3.524 1.00 90.00 429 VAL A CA 1
ATOM 3306 C C . VAL A 1 429 ? 10.063 -8.463 -4.064 1.00 90.00 429 VAL A C 1
ATOM 3308 O O . VAL A 1 429 ? 9.280 -9.331 -4.455 1.00 90.00 429 VAL A O 1
ATOM 3311 N N . ARG A 1 430 ? 9.777 -7.162 -4.113 1.00 91.50 430 ARG A N 1
ATOM 3312 C CA . ARG A 1 430 ? 8.559 -6.607 -4.714 1.00 91.50 430 ARG A CA 1
ATOM 3313 C C . ARG A 1 430 ? 8.825 -5.248 -5.336 1.00 91.50 430 ARG A C 1
ATOM 3315 O O . ARG A 1 430 ? 9.802 -4.589 -4.991 1.00 91.50 430 ARG A O 1
ATOM 3322 N N . PHE A 1 431 ? 7.943 -4.822 -6.234 1.00 92.38 431 PHE A N 1
ATOM 3323 C CA . PHE A 1 431 ? 7.983 -3.451 -6.730 1.00 92.38 431 PHE A CA 1
ATOM 3324 C C . PHE A 1 431 ? 7.716 -2.467 -5.583 1.00 92.38 431 PHE A C 1
ATOM 3326 O O . PHE A 1 431 ? 6.919 -2.760 -4.680 1.00 92.38 431 PHE A O 1
ATOM 3333 N N . TRP A 1 432 ? 8.349 -1.292 -5.630 1.00 86.19 432 TRP A N 1
ATOM 3334 C CA . TRP A 1 432 ? 8.180 -0.243 -4.619 1.00 86.19 432 TRP A CA 1
ATOM 3335 C C . TRP A 1 432 ? 6.710 0.093 -4.399 1.00 86.19 432 TRP A C 1
ATOM 3337 O O . TRP A 1 432 ? 6.220 0.109 -3.265 1.00 86.19 432 TRP A O 1
ATOM 3347 N N . HIS A 1 433 ? 5.994 0.281 -5.507 1.00 85.75 433 HIS A N 1
ATOM 3348 C CA . HIS A 1 433 ? 4.562 0.492 -5.512 1.00 85.75 433 HIS A CA 1
ATOM 3349 C C . HIS A 1 433 ? 3.892 -0.347 -6.599 1.00 85.75 433 HIS A C 1
ATOM 3351 O O . HIS A 1 433 ? 4.396 -0.472 -7.716 1.00 85.75 433 HIS A O 1
ATOM 3357 N N . ARG A 1 434 ? 2.697 -0.862 -6.291 1.00 88.19 434 ARG A N 1
ATOM 3358 C CA . ARG A 1 434 ? 1.902 -1.684 -7.212 1.00 88.19 434 ARG A CA 1
ATOM 3359 C C . ARG A 1 434 ? 1.615 -0.986 -8.548 1.00 88.19 434 ARG A C 1
ATOM 3361 O O . ARG A 1 434 ? 1.619 -1.648 -9.571 1.00 88.19 434 ARG A O 1
ATOM 3368 N N . SER A 1 435 ? 1.458 0.339 -8.558 1.00 90.75 435 SER A N 1
ATOM 3369 C CA . SER A 1 435 ? 1.305 1.119 -9.800 1.00 90.75 435 SER A CA 1
ATOM 3370 C C . SER A 1 435 ? 2.481 0.967 -10.771 1.00 90.75 435 SER A C 1
ATOM 3372 O O . SER A 1 435 ? 2.242 0.962 -11.969 1.00 90.75 435 SER A O 1
ATOM 3374 N N . PHE A 1 436 ? 3.723 0.791 -10.295 1.00 92.69 436 PHE A N 1
ATOM 3375 C CA . PHE A 1 436 ? 4.857 0.523 -11.191 1.00 92.69 436 PHE A CA 1
ATOM 3376 C C . PHE A 1 436 ? 4.811 -0.892 -11.749 1.00 92.69 436 PHE A C 1
ATOM 3378 O O . PHE A 1 436 ? 5.062 -1.073 -12.933 1.00 92.69 436 PHE A O 1
ATOM 3385 N N . GLN A 1 437 ? 4.419 -1.885 -10.942 1.00 95.06 437 GLN A N 1
ATOM 3386 C CA . GLN A 1 437 ? 4.138 -3.225 -11.463 1.00 95.06 437 GLN A CA 1
ATOM 3387 C C . GLN A 1 437 ? 3.032 -3.172 -12.527 1.00 95.06 437 GLN A C 1
ATOM 3389 O O . GLN A 1 437 ? 3.133 -3.825 -13.559 1.00 95.06 437 GLN A O 1
ATOM 3394 N N . GLU A 1 438 ? 1.979 -2.387 -12.302 1.00 95.19 438 GLU A N 1
ATOM 3395 C CA . GLU A 1 438 ? 0.852 -2.249 -13.229 1.00 95.19 438 GLU A CA 1
ATOM 3396 C C . GLU A 1 438 ? 1.268 -1.550 -14.531 1.00 95.19 438 GLU A C 1
ATOM 3398 O O . GLU A 1 438 ? 0.929 -2.046 -15.602 1.00 95.19 438 GLU A O 1
ATOM 3403 N N . LEU A 1 439 ? 2.073 -0.486 -14.450 1.00 95.38 439 LEU A N 1
ATOM 3404 C CA . LEU A 1 439 ? 2.660 0.200 -15.606 1.00 95.38 439 LEU A CA 1
ATOM 3405 C C . LEU A 1 439 ? 3.583 -0.725 -16.410 1.00 95.38 439 LEU A C 1
ATOM 3407 O O . LEU A 1 439 ? 3.437 -0.876 -17.614 1.00 95.38 439 LEU A O 1
ATOM 3411 N N . LEU A 1 440 ? 4.515 -1.399 -15.741 1.00 96.50 440 LEU A N 1
ATOM 3412 C CA . LEU A 1 440 ? 5.452 -2.320 -16.382 1.00 96.50 440 LEU A CA 1
ATOM 3413 C C . LEU A 1 440 ? 4.735 -3.534 -16.994 1.00 96.50 440 LEU A C 1
ATOM 3415 O O . LEU A 1 440 ? 5.138 -4.034 -18.042 1.00 96.50 440 LEU A O 1
ATOM 3419 N N . THR A 1 441 ? 3.632 -3.976 -16.382 1.00 96.94 441 THR A N 1
ATOM 3420 C CA . THR A 1 441 ? 2.736 -4.978 -16.978 1.00 96.94 441 THR A CA 1
ATOM 3421 C C . THR A 1 441 ? 2.074 -4.430 -18.244 1.00 96.94 441 THR A C 1
ATOM 3423 O O . THR A 1 441 ? 2.012 -5.144 -19.241 1.00 96.94 441 THR A O 1
ATOM 3426 N N . ALA A 1 442 ? 1.594 -3.181 -18.223 1.00 95.69 442 ALA A N 1
ATOM 3427 C CA . ALA A 1 442 ? 1.023 -2.513 -19.393 1.00 95.69 442 ALA A CA 1
ATOM 3428 C C . ALA A 1 442 ? 2.036 -2.443 -20.548 1.00 95.69 442 ALA A C 1
ATOM 3430 O O . ALA A 1 442 ? 1.708 -2.814 -21.673 1.00 95.69 442 ALA A O 1
ATOM 3431 N N . ARG A 1 443 ? 3.292 -2.098 -20.246 1.00 94.50 443 ARG A N 1
ATOM 3432 C CA . ARG A 1 443 ? 4.393 -2.081 -21.216 1.00 94.50 443 ARG A CA 1
ATOM 3433 C C . ARG A 1 443 ? 4.645 -3.447 -21.861 1.00 94.50 443 ARG A C 1
ATOM 3435 O O . ARG A 1 443 ? 4.863 -3.523 -23.066 1.00 94.50 443 ARG A O 1
ATOM 3442 N N . GLU A 1 444 ? 4.599 -4.537 -21.092 1.00 94.44 444 GLU A N 1
ATOM 3443 C CA . GLU A 1 444 ? 4.726 -5.888 -21.664 1.00 94.44 444 GLU A CA 1
ATOM 3444 C C . GLU A 1 444 ? 3.506 -6.254 -22.524 1.00 94.44 444 GLU A C 1
ATOM 3446 O O . GLU A 1 444 ? 3.654 -6.833 -23.599 1.00 94.44 444 GLU A O 1
ATOM 3451 N N . LEU A 1 445 ? 2.297 -5.870 -22.094 1.00 94.00 445 LEU A N 1
ATOM 3452 C CA . LEU A 1 445 ? 1.069 -6.073 -22.868 1.00 94.00 445 LEU A CA 1
ATOM 3453 C C . LEU A 1 445 ? 1.102 -5.330 -24.209 1.00 94.00 445 LEU A C 1
ATOM 3455 O O . LEU A 1 445 ? 0.630 -5.885 -25.198 1.00 94.00 445 LEU A O 1
ATOM 3459 N N . ALA A 1 446 ? 1.700 -4.136 -24.272 1.00 92.12 446 ALA A N 1
ATOM 3460 C CA . ALA A 1 446 ? 1.819 -3.331 -25.493 1.00 92.12 446 ALA A CA 1
ATOM 3461 C C . ALA A 1 446 ? 2.561 -4.045 -26.641 1.00 92.12 446 ALA A C 1
ATOM 3463 O O . ALA A 1 446 ? 2.420 -3.671 -27.803 1.00 92.12 446 ALA A O 1
ATOM 3464 N N . ARG A 1 447 ? 3.329 -5.100 -26.338 1.00 89.50 447 ARG A N 1
ATOM 3465 C CA . ARG A 1 447 ? 4.023 -5.933 -27.336 1.00 89.50 447 ARG A CA 1
ATOM 3466 C C . ARG A 1 447 ? 3.089 -6.882 -28.085 1.00 89.50 447 ARG A C 1
ATOM 3468 O O . ARG A 1 447 ? 3.488 -7.472 -29.088 1.00 89.50 447 ARG A O 1
ATOM 3475 N N . ARG A 1 448 ? 1.867 -7.075 -27.584 1.00 88.62 448 ARG A N 1
ATOM 3476 C CA . ARG A 1 448 ? 0.872 -7.980 -28.164 1.00 88.62 448 ARG A CA 1
ATOM 3477 C C . ARG A 1 448 ? 0.035 -7.276 -29.238 1.00 88.62 448 ARG A C 1
ATOM 3479 O O . ARG A 1 448 ? -0.124 -6.057 -29.199 1.00 88.62 448 ARG A O 1
ATOM 3486 N N . PRO A 1 449 ? -0.560 -8.025 -30.183 1.00 88.62 449 PRO A N 1
ATOM 3487 C CA . PRO A 1 449 ? -1.451 -7.443 -31.180 1.00 88.62 449 PRO A CA 1
ATOM 3488 C C . PRO A 1 449 ? -2.661 -6.739 -30.545 1.00 88.62 449 PRO A C 1
ATOM 3490 O O . PRO A 1 449 ? -3.364 -7.314 -29.715 1.00 88.62 449 PRO A O 1
ATOM 3493 N N . HIS A 1 450 ? -2.969 -5.523 -31.007 1.00 85.19 450 HIS A N 1
ATOM 3494 C CA . HIS A 1 450 ? -4.072 -4.700 -30.484 1.00 85.19 450 HIS A CA 1
ATOM 3495 C C . HIS A 1 450 ? -5.440 -5.412 -30.494 1.00 85.19 450 HIS A C 1
ATOM 3497 O O . HIS A 1 450 ? -6.238 -5.250 -29.574 1.00 85.19 450 HIS A O 1
ATOM 3503 N N . ALA A 1 451 ? -5.709 -6.243 -31.507 1.00 83.94 451 ALA A N 1
ATOM 3504 C CA . ALA A 1 451 ? -6.957 -7.004 -31.601 1.00 83.94 451 ALA A CA 1
ATOM 3505 C C . ALA A 1 451 ? -7.140 -8.008 -30.446 1.00 83.94 451 ALA A C 1
ATOM 3507 O O . ALA A 1 451 ? -8.255 -8.182 -29.9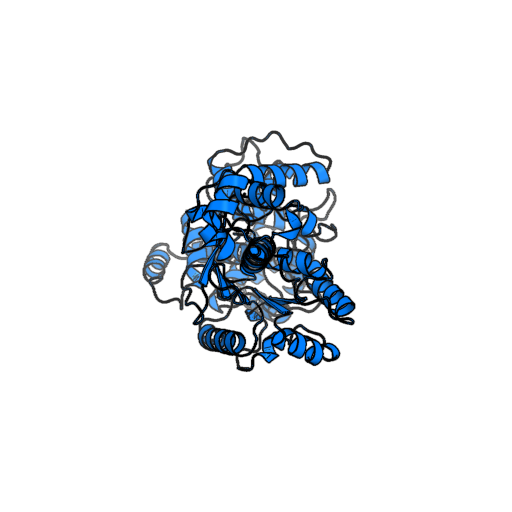59 1.00 83.94 451 ALA A O 1
ATOM 3508 N N . GLU A 1 452 ? -6.057 -8.640 -29.980 1.00 85.94 452 GLU A N 1
ATOM 3509 C CA . GLU A 1 452 ? -6.105 -9.554 -28.833 1.00 85.94 452 GLU A CA 1
ATOM 3510 C C . GLU A 1 452 ? -6.352 -8.796 -27.529 1.00 85.94 452 GLU A C 1
ATOM 3512 O O . GLU A 1 452 ? -7.149 -9.228 -26.698 1.00 85.94 452 GLU A O 1
ATOM 3517 N N . LEU A 1 453 ? -5.694 -7.644 -27.373 1.00 86.69 453 LEU A N 1
ATOM 3518 C CA . LEU A 1 453 ? -5.824 -6.795 -26.192 1.00 86.69 453 LEU A CA 1
ATOM 3519 C C . LEU A 1 453 ? -7.256 -6.280 -26.024 1.00 86.69 453 LEU A C 1
ATOM 3521 O O . LEU A 1 453 ? -7.790 -6.331 -24.920 1.00 86.69 453 LEU A O 1
ATOM 3525 N N . LEU A 1 454 ? -7.902 -5.841 -27.109 1.00 82.44 454 LEU A N 1
ATOM 3526 C CA . LEU A 1 454 ? -9.307 -5.424 -27.078 1.00 82.44 454 LEU A CA 1
ATOM 3527 C C . LEU A 1 454 ? -10.234 -6.570 -26.659 1.00 82.44 454 LEU A C 1
ATOM 3529 O O . LEU A 1 454 ? -11.042 -6.401 -25.746 1.00 82.44 454 LEU A O 1
ATOM 3533 N N . ALA A 1 455 ? -10.080 -7.745 -27.277 1.00 82.75 455 ALA A N 1
ATOM 3534 C CA . ALA A 1 455 ? -10.893 -8.914 -26.951 1.00 82.75 455 ALA A CA 1
ATOM 3535 C C . ALA A 1 455 ? -10.732 -9.323 -25.477 1.00 82.75 455 ALA A C 1
ATOM 3537 O O . ALA A 1 455 ? -11.707 -9.652 -24.804 1.00 82.75 455 ALA A O 1
ATOM 3538 N N . GLU A 1 456 ? -9.513 -9.267 -24.936 1.00 83.44 456 GLU A N 1
ATOM 3539 C CA . GLU A 1 456 ? -9.277 -9.532 -23.520 1.00 83.44 456 GLU A CA 1
ATOM 3540 C C . GLU A 1 456 ? -9.847 -8.441 -22.608 1.00 83.44 456 GLU A C 1
ATOM 3542 O O . GLU A 1 456 ? -10.466 -8.779 -21.594 1.00 83.44 456 GLU A O 1
ATOM 3547 N N . ALA A 1 457 ? -9.692 -7.164 -22.962 1.00 81.38 457 ALA A N 1
ATOM 3548 C CA . ALA A 1 457 ? -10.209 -6.039 -22.189 1.00 81.38 457 ALA A CA 1
ATOM 3549 C C . ALA A 1 457 ? -11.739 -6.096 -22.044 1.00 81.38 457 ALA A C 1
ATOM 3551 O O . ALA A 1 457 ? -12.265 -5.879 -20.951 1.00 81.38 457 ALA A O 1
ATOM 3552 N N . GLU A 1 458 ? -12.457 -6.483 -23.101 1.00 76.81 458 GLU A N 1
ATOM 3553 C CA . GLU A 1 458 ? -13.914 -6.677 -23.076 1.00 76.81 458 GLU A CA 1
ATOM 3554 C C . GLU A 1 458 ? -14.350 -7.757 -22.070 1.00 76.81 458 GLU A C 1
ATOM 3556 O O . GLU A 1 458 ? -15.415 -7.662 -21.451 1.00 76.81 458 GLU A O 1
ATOM 3561 N N . THR A 1 459 ? -13.502 -8.764 -21.836 1.00 76.75 459 THR A N 1
ATOM 3562 C CA . THR A 1 459 ? -13.772 -9.830 -20.858 1.00 76.75 459 THR A CA 1
ATOM 3563 C C . THR A 1 459 ? -13.467 -9.442 -19.410 1.00 76.75 459 THR A C 1
ATOM 3565 O O . THR A 1 459 ? -13.810 -10.202 -18.504 1.00 76.75 459 THR A O 1
ATOM 3568 N N . LEU A 1 460 ? -12.888 -8.263 -19.137 1.00 74.62 460 LEU A N 1
ATOM 3569 C CA . LEU A 1 460 ? -12.583 -7.786 -17.773 1.00 74.62 460 LEU A CA 1
ATOM 3570 C C . LEU A 1 460 ? -13.837 -7.367 -16.965 1.00 74.62 460 LEU A C 1
ATOM 3572 O O . LEU A 1 460 ? -13.752 -6.684 -15.943 1.00 74.62 460 LEU A O 1
ATOM 3576 N N . SER A 1 461 ? -15.023 -7.815 -17.384 1.00 57.81 461 SER A N 1
ATOM 3577 C CA . SER A 1 461 ? -16.328 -7.437 -16.847 1.00 57.81 461 SER A CA 1
ATOM 3578 C C . SER A 1 461 ? -16.770 -8.246 -15.608 1.00 57.81 461 SER A C 1
ATOM 3580 O O . SER A 1 461 ? -16.883 -9.470 -15.621 1.00 57.81 461 SER A O 1
ATOM 3582 N N . ARG A 1 462 ? -17.112 -7.490 -14.551 1.00 53.72 462 ARG A N 1
ATOM 3583 C CA . ARG A 1 462 ? -17.947 -7.770 -13.353 1.00 53.72 462 ARG A CA 1
ATOM 3584 C C . ARG A 1 462 ? -17.574 -8.872 -12.361 1.00 53.72 462 ARG A C 1
ATOM 3586 O O . ARG A 1 462 ? -17.970 -8.715 -11.204 1.00 53.72 462 ARG A O 1
ATOM 3593 N N . ASP A 1 463 ? -16.828 -9.915 -12.714 1.00 56.59 463 ASP A N 1
ATOM 3594 C CA . ASP A 1 463 ? -16.392 -10.899 -11.712 1.00 56.59 463 ASP A CA 1
ATOM 3595 C C . ASP A 1 463 ? -14.962 -10.598 -11.248 1.00 56.59 463 ASP A C 1
ATOM 3597 O O . ASP A 1 463 ? -14.015 -10.571 -12.033 1.00 56.59 463 ASP A O 1
ATOM 3601 N N . GLY A 1 464 ? -14.789 -10.322 -9.952 1.00 61.44 464 GLY A N 1
ATOM 3602 C CA . GLY A 1 464 ? -13.544 -9.799 -9.360 1.00 61.44 464 GLY A CA 1
ATOM 3603 C C . GLY A 1 464 ? -12.310 -10.713 -9.472 1.00 61.44 464 GLY A C 1
ATOM 3604 O O . GLY A 1 464 ? -11.263 -10.387 -8.910 1.00 61.44 464 GLY A O 1
ATOM 3605 N N . ALA A 1 465 ? -12.420 -11.838 -10.183 1.00 68.31 465 ALA A N 1
ATOM 3606 C CA . ALA A 1 465 ? -11.357 -12.797 -10.464 1.00 68.31 465 ALA A CA 1
ATOM 3607 C C . ALA A 1 465 ? -10.241 -12.214 -11.350 1.00 68.31 465 ALA A C 1
ATOM 3609 O O . ALA A 1 465 ? -9.069 -12.495 -11.111 1.00 68.31 465 ALA A O 1
ATOM 3610 N N . ARG A 1 466 ? -10.573 -11.352 -12.324 1.00 77.19 466 ARG A N 1
ATOM 3611 C CA . ARG A 1 466 ? -9.586 -10.688 -13.207 1.00 77.19 466 ARG A CA 1
ATOM 3612 C C . ARG A 1 466 ? -9.296 -9.234 -12.825 1.00 77.19 466 ARG A C 1
ATOM 3614 O O . ARG A 1 466 ? -8.693 -8.501 -13.598 1.00 77.19 466 ARG A O 1
ATOM 3621 N N . ALA A 1 467 ? -9.665 -8.819 -11.610 1.00 79.00 467 ALA A N 1
ATOM 3622 C CA . ALA A 1 467 ? -9.477 -7.443 -11.138 1.00 79.00 467 ALA A CA 1
ATOM 3623 C C . ALA A 1 467 ? -8.009 -6.962 -11.167 1.00 79.00 467 ALA A C 1
ATOM 3625 O O . ALA A 1 467 ? -7.766 -5.763 -11.244 1.00 79.00 467 ALA A O 1
ATOM 3626 N N . HIS A 1 468 ? -7.036 -7.878 -11.127 1.00 84.06 468 HIS A N 1
ATOM 3627 C CA . HIS A 1 468 ? -5.607 -7.557 -11.203 1.00 84.06 468 HIS A CA 1
ATOM 3628 C C . HIS A 1 468 ? -5.164 -7.022 -12.578 1.00 84.06 468 HIS A C 1
ATOM 3630 O O . HIS A 1 468 ? -4.143 -6.350 -12.647 1.00 84.06 468 HIS A O 1
ATOM 3636 N N . TRP A 1 469 ? -5.941 -7.254 -13.644 1.00 89.12 469 TRP A N 1
ATOM 3637 C CA . TRP A 1 469 ? -5.652 -6.757 -14.995 1.00 89.12 469 TRP A CA 1
ATOM 3638 C C . TRP A 1 469 ? -6.244 -5.375 -15.290 1.00 89.12 469 TRP A C 1
ATOM 3640 O O . TRP A 1 469 ? -5.811 -4.724 -16.231 1.00 89.12 469 TRP A O 1
ATOM 3650 N N . VAL A 1 470 ? -7.198 -4.890 -14.491 1.00 87.88 470 VAL A N 1
ATOM 3651 C CA . VAL A 1 470 ? -7.918 -3.639 -14.794 1.00 87.88 470 VAL A CA 1
ATOM 3652 C C . VAL A 1 470 ? -6.978 -2.440 -14.891 1.00 87.88 470 VAL A C 1
ATOM 3654 O O . VAL A 1 470 ? -7.049 -1.691 -15.858 1.00 87.88 470 VAL A O 1
ATOM 3657 N N . GLU A 1 471 ? -6.083 -2.274 -13.916 1.00 89.50 471 GLU A N 1
ATOM 3658 C CA . GLU A 1 471 ? -5.157 -1.140 -13.910 1.00 89.50 471 GLU A CA 1
ATOM 3659 C C . GLU A 1 471 ? -4.098 -1.234 -15.026 1.00 89.50 471 GLU A C 1
ATOM 3661 O O . GLU A 1 471 ? -3.933 -0.237 -15.723 1.00 89.50 471 GLU A O 1
ATOM 3666 N N . PRO A 1 472 ? -3.441 -2.390 -15.287 1.00 93.44 472 PRO A N 1
ATOM 3667 C CA . PRO A 1 472 ? -2.562 -2.539 -16.450 1.00 93.44 472 PRO A CA 1
ATOM 3668 C C . PRO A 1 472 ? -3.222 -2.161 -17.781 1.00 93.44 472 PRO A C 1
ATOM 3670 O O . PRO A 1 472 ? -2.639 -1.419 -18.562 1.00 93.44 472 PRO A O 1
ATOM 3673 N N . TYR A 1 473 ? -4.455 -2.613 -18.034 1.00 91.69 473 TYR A N 1
ATOM 3674 C CA . TYR A 1 473 ? -5.169 -2.262 -19.266 1.00 91.69 473 TYR A CA 1
ATOM 3675 C C . TYR A 1 473 ? -5.567 -0.778 -19.312 1.00 91.69 473 TYR A C 1
ATOM 3677 O O . TYR A 1 473 ? -5.516 -0.164 -20.376 1.00 91.69 473 TYR A O 1
ATOM 3685 N N . ALA A 1 474 ? -5.926 -0.179 -18.172 1.00 89.25 474 ALA A N 1
ATOM 3686 C CA . ALA A 1 474 ? -6.219 1.251 -18.090 1.00 89.25 474 ALA A CA 1
ATOM 3687 C C . ALA A 1 474 ? -4.974 2.124 -18.321 1.00 89.25 474 ALA A C 1
ATOM 3689 O O . ALA A 1 474 ? -5.079 3.179 -18.939 1.00 89.25 474 ALA A O 1
ATOM 3690 N N . LEU A 1 475 ? -3.805 1.698 -17.831 1.00 91.19 475 LEU A N 1
ATOM 3691 C CA . LEU A 1 475 ? -2.534 2.381 -18.077 1.00 91.19 475 LEU A CA 1
ATOM 3692 C C . LEU A 1 475 ? -2.091 2.221 -19.531 1.00 91.19 475 LEU A C 1
ATOM 3694 O O . LEU A 1 475 ? -1.720 3.216 -20.137 1.00 91.19 475 LEU A O 1
ATOM 3698 N N . LEU A 1 476 ? -2.235 1.024 -20.108 1.00 90.62 476 LEU A N 1
ATOM 3699 C CA . LEU A 1 476 ? -1.968 0.775 -21.526 1.00 90.62 476 LEU A CA 1
ATOM 3700 C C . LEU A 1 476 ? -2.786 1.711 -22.426 1.00 90.62 476 LEU A C 1
ATOM 3702 O O . LEU A 1 476 ? -2.240 2.347 -23.316 1.00 90.62 476 LEU A O 1
ATOM 3706 N N . ALA A 1 477 ? -4.085 1.855 -22.151 1.00 86.00 477 ALA A N 1
ATOM 3707 C CA . ALA A 1 477 ? -4.954 2.771 -22.889 1.00 86.00 477 ALA A CA 1
ATOM 3708 C C . ALA A 1 477 ? -4.598 4.259 -22.707 1.00 86.00 477 ALA A C 1
ATOM 3710 O O . ALA A 1 477 ? -5.085 5.084 -23.468 1.00 86.00 477 ALA A O 1
ATOM 3711 N N . GLY A 1 478 ? -3.813 4.607 -21.683 1.00 80.75 478 GLY A N 1
ATOM 3712 C CA . GLY A 1 478 ? -3.314 5.963 -21.455 1.00 80.75 478 GLY A CA 1
ATOM 3713 C C . GLY A 1 478 ? -1.907 6.222 -22.006 1.00 80.75 478 GLY A C 1
ATOM 3714 O O . GLY A 1 478 ? -1.442 7.358 -21.895 1.00 80.75 478 GLY A O 1
ATOM 3715 N N . GLU A 1 479 ? -1.222 5.193 -22.522 1.00 73.06 479 GLU A N 1
ATOM 3716 C CA . GLU A 1 479 ? 0.048 5.307 -23.263 1.00 73.06 479 GLU A CA 1
ATOM 3717 C C . GLU A 1 479 ? -0.153 5.327 -24.786 1.00 73.06 479 GLU A C 1
ATOM 3719 O O . GLU A 1 479 ? 0.689 5.877 -25.495 1.00 73.06 479 GLU A O 1
ATOM 3724 N N . LEU A 1 480 ? -1.245 4.720 -25.269 1.00 58.19 480 LEU A N 1
ATOM 3725 C CA . LEU A 1 480 ? -1.712 4.764 -26.662 1.00 58.19 480 LEU A CA 1
ATOM 3726 C C . LEU A 1 480 ? -2.401 6.096 -26.975 1.00 58.19 480 LEU A C 1
ATOM 3728 O O . LEU A 1 480 ? -2.273 6.543 -28.138 1.00 58.19 480 LEU A O 1
#

Radius of gyration: 26.29 Å; chains: 1; bounding box: 67×54×74 Å

pLDDT: mean 80.57, std 14.14, range [36.62, 97.0]

Secondary structure (DSSP, 8-state):
-EE-B-HHHHHHHHHHTT--HHHHHHHTTS-HHHHHHHTTT--EEHHHHHHHHHHHT--GGGTB-----SS---TTTHHHHHHHHHHHHHS-TTTTTSTT----HHHH-----EEETTEEEEEPGGGGGB-TTTSPBPEEEEE--TTSSHHHHHHHHHHHHHH-TTSPEEEEEEGGGS-TT--SGGGGGTTS-TTTHHHHHHHHHTT-EEEEEE-TTTS-TTTHHHHHHHHHHHHHH--S-EEEEE-STT--PPTT-EEEEEPPPPHHHHHHHHHHHHHHTT------PPPHHHHHHHTSHHHHHHHHHHHHTT---TTSPPP-SHHHHHHHHHHHHHTTTTSPTTPPP--S-HHHHHHHHHHHHHHHHHTT-SEE-HHHHHHHHHH-HHHHHHHTTSGGGTT-HHHHHHHHHHHT-SEE-TTSTTPPEEESSHHHHHHHHHHHHTTS-HHHHHHHHHT--S-GGGGGGHHHHHHHTTT-